Protein AF-0000000080680428 (afdb_homodimer)

Sequence (540 aa):
MAFINKFLVFDSAFAFLSGILVYLFPAQIGGFFFQKETDGVHWHLLRCVGGQVAASSFVSYKFRNSPTTSQTVCHFTRLIPSVLILMLIFQIESETPNLVNPKALLVLKFLMISTLLTHVILLSKSGWKTGTKLAVSNVFGNFLYQLDALASICIGACWMTFPKWLLHRQVLVELDESHEFLGRVMGVNFIASYIVSTHALYWESEKDRNVAVDGRVVCCIAILGGQIWSQTYQHWSGNHWVGISLFSTWTVIALLYRSYLTWNKKTRRDMAFINKFLVFDSAFAFLSGILVYLFPAQIGGFFFQKETDGVHWHLLRCVGGQVAASSFVSYKFRNSPTTSQTVCHFTRLIPSVLILMLIFQIESETPNLVNPKALLVLKFLMISTLLTHVILLSKSGWKTGTKLAVSNVFGNFLYQLDALASICIGACWMTFPKWLLHRQVLVELDESHEFLGRVMGVNFIASYIVSTHALYWESEKDRNVAVDGRVVCCIAILGGQIWSQTYQHWSGNHWVGISLFSTWTVIALLYRSYLTWNKKTRRD

Foldseek 3Di:
DLVLLVVLLVQLVVLQVVLVCQQPPVQVVLCQWQVDGDALLSSLLSLLLSLLSNLLSLLSNLCSPPDLQLNLLNLLLLQQLLVQLLVLLVVCCPPPVNRTDPVVSVVSNVVSVVSNVVSVVVCVVSVVRHADAFPVVPPVLLVLLQVLLVCLQVVLVCQLPCVCVVCVQWWQDDDDVSSSSSSNSSSSSSNSLSSLSVSLRGHPDLSSVLSNLVSQLSSLVSSLVSLVVSVVGPTTDPCSVVVSVVSVVSNVSSVVSNVVSVVVVVVVVD/DLVLLVVLLVQLVVLQVVLVCQQPPVQVVLCQWQVDGDALLSSLLSLLLSLLSNLLSLLSNLCSPPDLQLNLLNLLLLQQLLVQLLVLLVVCCPPPVNRTDPVVSVVSNVVSVVSNVVSVVVCVVSVVRHADAFPVVPPVLLVLLQVLLVCLQVVLVCQLPCVCVVCVQWWQDDDDVSSSSSSNSSSSSSNSLSSLSVSLRGHPDLSSVLSNLVSQLSSLVSSLVSLVVSVVGPTTDPCSVVVSVVSVVSNVSSVVSNVVSVVVVVVVVD

pLDDT: mean 94.79, std 6.47, range [46.72, 98.88]

InterPro domains:
  IPR059336 Domain of unknown function DUF8292 [PF26941] (10-258)

Radius of gyration: 22.74 Å; Cα contacts (8 Å, |Δi|>4): 777; chains: 2; bounding box: 54×64×60 Å

Nearest PDB structures (foldseek):
  8qae-assembly1_A  TM=3.460E-01  e=5.467E+00  synthetic construct
  6rw3-assembly3_C  TM=2.499E-01  e=5.467E+00  Plasmodium falciparum
  8qae-assembly1_A  TM=3.458E-01  e=5.467E+00  synthetic construct
  6rw3-assembly3_C  TM=2.498E-01  e=5.467E+00  Plasmodium falciparum

Secondary structure (DSSP, 8-state):
-HHHHHHHHHHHHHHHHHHHHHHH-HHHHHHHHHTS---HHHHHHHHHHHHHHHHHHHHHHHGGGS-HHHHHHHHHHHHHHHHHHHHHHHHHHHH-TTSS-HHHHHHHHHHHHHHHHHHHHHHHHHT----SB--TT-HHHHHHHHHHHHHHHHHHHHHHH-HHHHHTTTBSS---HHHHHHHHHHHHHHHHHHHHHHHHTT-S-HHHHHHHHHHHHHHHHHHHHHHHHHTTSTTB-TTHHHHHHHHHHHHHHHHHHHHHHHHHHHHHH-/-HHHHHHHHHHHHHHHHHHHHHHH-HHHHHHHHHTS---HHHHHHHHHHHHHHHHHHHHHHHGGGS-HHHHHHHHHHHHHHHHHHHHHHHHHHHH-TTSS-HHHHHHHHHHHHHHHHHHHHHHHHHT-----B--TT-HHHHHHHHHHHHHHHHHHHHHHH-HHHHHTTTBSS---HHHHHHHHHHHHHHHHHHHHHHHHTT-S-HHHHHHHHHHHHHHHHHHHHHHHHHTTSTTB-TTHHHHHHHHHHHHHHHHHHHHHHHHHHHHHH-

Solvent-accessible surface area (backbone atoms only — not comparable to full-atom values): 26088 Å² total; per-residue (Å²): 110,69,64,59,25,53,47,27,45,52,52,14,51,52,30,32,53,54,10,49,46,31,40,74,40,21,64,64,51,42,24,58,40,45,70,42,92,66,55,49,64,49,30,34,40,34,14,35,39,10,20,45,36,29,19,51,14,53,41,27,46,69,31,37,84,47,60,64,37,61,38,42,46,52,37,47,55,48,30,48,30,23,55,53,50,47,51,50,48,55,48,36,57,69,76,42,59,81,52,44,33,66,67,57,49,50,51,51,49,49,47,28,53,52,45,34,55,51,31,52,53,52,36,59,75,64,61,70,42,51,50,50,36,44,53,74,86,42,56,68,57,45,51,50,28,51,50,50,21,51,48,21,38,52,54,9,48,46,25,37,40,42,31,56,70,76,39,58,75,22,40,71,64,87,81,50,70,70,51,36,51,42,30,23,52,38,8,37,51,30,35,29,53,18,54,49,33,58,32,43,45,16,43,85,49,63,68,58,42,48,44,53,38,48,26,50,36,47,23,34,49,36,35,51,50,30,54,60,57,38,68,76,34,87,39,48,40,84,48,40,54,58,61,48,50,54,50,47,51,55,32,49,51,35,50,50,51,48,51,49,59,55,55,56,53,53,62,72,74,105,110,69,64,60,26,54,48,26,45,52,52,15,52,52,30,30,54,54,9,49,48,31,41,72,39,22,63,62,51,43,24,59,41,46,70,42,92,66,55,50,63,50,31,35,39,34,15,36,39,10,20,46,35,28,20,50,14,52,41,26,46,69,30,36,85,47,60,64,38,62,36,41,47,53,37,46,53,47,30,48,30,23,55,52,50,45,51,50,50,55,47,36,57,69,76,41,60,79,53,45,33,65,67,56,48,51,50,52,49,50,49,27,53,51,46,33,53,51,32,52,51,52,35,61,74,64,61,70,42,52,52,50,36,45,51,76,86,40,56,68,58,48,51,51,27,51,49,49,20,50,48,21,37,54,54,8,48,46,25,39,39,41,31,56,71,76,40,58,75,22,42,71,62,87,79,51,69,70,51,37,51,42,30,22,52,39,8,37,51,31,36,29,52,18,55,48,33,57,32,43,45,14,43,83,49,65,68,57,42,50,44,53,39,50,26,49,34,47,23,35,49,36,32,50,49,30,53,60,57,39,69,76,35,87,39,50,40,82,48,39,53,57,58,50,50,54,50,47,52,54,32,49,50,35,49,51,49,48,51,48,58,56,53,55,53,52,62,73,74,106

Organism: Caenorhabditis japonica (NCBI:txid281687)

Structure (mmCIF, N/CA/C/O backbone):
data_AF-0000000080680428-model_v1
#
loop_
_entity.id
_entity.type
_entity.pdbx_description
1 polymer 'Uncharacterized protein'
#
loop_
_atom_site.group_PDB
_atom_site.id
_atom_site.type_symbol
_atom_site.label_atom_id
_atom_site.label_alt_id
_atom_site.label_comp_id
_atom_site.label_asym_id
_atom_site.label_entity_id
_atom_site.label_seq_id
_atom_site.pdbx_PDB_ins_code
_atom_site.Cartn_x
_atom_site.Cartn_y
_atom_site.Cartn_z
_atom_site.occupancy
_atom_site.B_iso_or_equiv
_atom_site.auth_seq_id
_atom_site.auth_comp_id
_atom_site.auth_asym_id
_atom_site.auth_atom_id
_atom_site.pdbx_PDB_model_num
ATOM 1 N N . MET A 1 1 ? -18.016 25.078 -2.76 1 72.12 1 MET A N 1
ATOM 2 C CA . MET A 1 1 ? -18.219 24.469 -1.452 1 72.12 1 MET A CA 1
ATOM 3 C C . MET A 1 1 ? -19.578 23.766 -1.39 1 72.12 1 MET A C 1
ATOM 5 O O . MET A 1 1 ? -19.656 22.594 -1.061 1 72.12 1 MET A O 1
ATOM 9 N N . ALA A 1 2 ? -20.531 24.422 -1.989 1 82.44 2 ALA A N 1
ATOM 10 C CA . ALA A 1 2 ? -21.859 23.812 -1.935 1 82.44 2 ALA A CA 1
ATOM 11 C C . ALA A 1 2 ? -21.938 22.578 -2.826 1 82.44 2 ALA A C 1
ATOM 13 O O . ALA A 1 2 ? -22.531 21.562 -2.449 1 82.44 2 ALA A O 1
ATOM 14 N N . PHE A 1 3 ? -21.234 22.594 -3.914 1 89.81 3 PHE A N 1
ATOM 15 C CA . PHE A 1 3 ? -21.25 21.469 -4.852 1 89.81 3 PHE A CA 1
ATOM 16 C C . PHE A 1 3 ? -20.562 20.25 -4.266 1 89.81 3 PHE A C 1
ATOM 18 O O . PHE A 1 3 ? -21.078 19.141 -4.34 1 89.81 3 PHE A O 1
ATOM 25 N N . ILE A 1 4 ? -19.5 20.438 -3.654 1 91.38 4 ILE A N 1
ATOM 26 C CA . ILE A 1 4 ? -18.734 19.344 -3.066 1 91.38 4 ILE A CA 1
ATOM 27 C C . ILE A 1 4 ? -19.531 18.719 -1.929 1 91.38 4 ILE A C 1
ATOM 29 O O . ILE A 1 4 ? -19.562 17.484 -1.784 1 91.38 4 ILE A O 1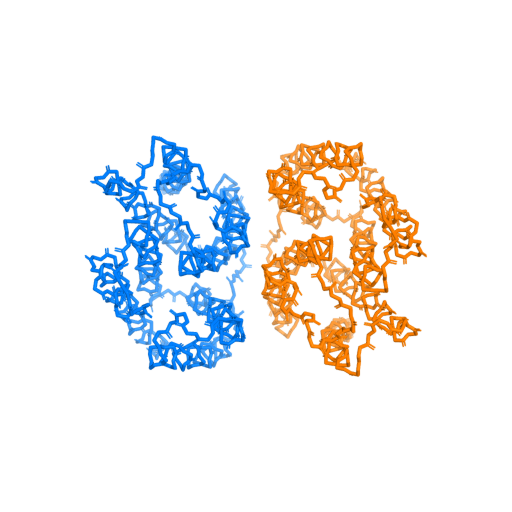
ATOM 33 N N . ASN A 1 5 ? -20.234 19.5 -1.222 1 93.56 5 ASN A N 1
ATOM 34 C CA . ASN A 1 5 ? -21.062 19 -0.129 1 93.56 5 ASN A CA 1
ATOM 35 C C . ASN A 1 5 ? -22.188 18.094 -0.642 1 93.56 5 ASN A C 1
ATOM 37 O O . ASN A 1 5 ? -22.422 17.016 -0.104 1 93.56 5 ASN A O 1
ATOM 41 N N . LYS A 1 6 ? -22.812 18.594 -1.628 1 94.88 6 LYS A N 1
ATOM 42 C CA . LYS A 1 6 ? -23.875 17.812 -2.221 1 94.88 6 LYS A CA 1
ATOM 43 C C . LYS A 1 6 ? -23.344 16.516 -2.83 1 94.88 6 LYS A C 1
ATOM 45 O O . LYS A 1 6 ? -23.969 15.461 -2.719 1 94.88 6 LYS A O 1
ATOM 50 N N . PHE A 1 7 ? -22.234 16.609 -3.465 1 96.38 7 PHE A N 1
ATOM 51 C CA . PHE A 1 7 ? -21.625 15.43 -4.059 1 96.38 7 PHE A CA 1
ATOM 52 C C . PHE A 1 7 ? -21.281 14.398 -2.988 1 96.38 7 PHE A C 1
ATOM 54 O O . PHE A 1 7 ? -21.469 13.195 -3.189 1 96.38 7 PHE A O 1
ATOM 61 N N . LEU A 1 8 ? -20.75 14.867 -1.896 1 96.62 8 LEU A N 1
ATOM 62 C CA . LEU A 1 8 ? -20.375 13.953 -0.827 1 96.62 8 LEU A CA 1
ATOM 63 C C . LEU A 1 8 ? -21.609 13.258 -0.25 1 96.62 8 LEU A C 1
ATOM 65 O O . LEU A 1 8 ? -21.531 12.102 0.161 1 96.62 8 LEU A O 1
ATOM 69 N N . VAL A 1 9 ? -22.688 13.938 -0.252 1 97.12 9 VAL A N 1
ATOM 70 C CA . VAL A 1 9 ? -23.938 13.305 0.189 1 97.12 9 VAL A CA 1
ATOM 71 C C . VAL A 1 9 ? -24.344 12.211 -0.797 1 97.12 9 VAL A C 1
ATOM 73 O O . VAL A 1 9 ? -24.688 11.102 -0.391 1 97.12 9 VAL A O 1
ATOM 76 N N . PHE A 1 10 ? -24.266 12.523 -2.008 1 97.12 10 PHE A N 1
ATOM 77 C CA . PHE A 1 10 ? -24.594 11.547 -3.041 1 97.12 10 PHE A CA 1
ATOM 78 C C . PHE A 1 10 ? -23.641 10.359 -2.979 1 97.12 10 PHE A C 1
ATOM 80 O O . PHE A 1 10 ? -24.078 9.203 -3.039 1 97.12 10 PHE A O 1
ATOM 87 N N . ASP A 1 11 ? -22.391 10.672 -2.922 1 96.88 11 ASP A N 1
ATOM 88 C CA . ASP A 1 11 ? -21.375 9.633 -2.805 1 96.88 11 ASP A CA 1
ATOM 89 C C . ASP A 1 11 ? -21.641 8.742 -1.592 1 96.88 11 ASP A C 1
ATOM 91 O O . ASP A 1 11 ? -21.531 7.516 -1.681 1 96.88 11 ASP A O 1
ATOM 95 N N . SER A 1 12 ? -21.984 9.375 -0.491 1 97.75 12 SER A N 1
ATOM 96 C CA . SER A 1 12 ? -22.25 8.633 0.737 1 97.75 12 SER A CA 1
ATOM 97 C C . SER A 1 12 ? -23.484 7.742 0.588 1 97.75 12 SER A C 1
ATOM 99 O O . SER A 1 12 ? -23.469 6.594 1.04 1 97.75 12 SER A O 1
ATOM 101 N N . ALA A 1 13 ? -24.469 8.211 -0.026 1 98.25 13 ALA A N 1
ATOM 102 C CA . ALA A 1 13 ? -25.688 7.426 -0.229 1 98.25 13 ALA A CA 1
ATOM 103 C C . ALA A 1 13 ? -25.422 6.219 -1.126 1 98.25 13 ALA A C 1
ATOM 105 O O . ALA A 1 13 ? -25.859 5.109 -0.832 1 98.25 13 ALA A O 1
ATOM 106 N N . PHE A 1 14 ? -24.703 6.449 -2.15 1 97.94 14 PHE A N 1
ATOM 107 C CA . PHE A 1 14 ? -24.375 5.383 -3.086 1 97.94 14 PHE A CA 1
ATOM 108 C C . PHE A 1 14 ? -23.547 4.305 -2.402 1 97.94 14 PHE A C 1
ATOM 110 O O . PHE A 1 14 ? -23.812 3.113 -2.541 1 97.94 14 PHE A O 1
ATOM 117 N N . ALA A 1 15 ? -22.547 4.711 -1.67 1 98 15 ALA A N 1
ATOM 118 C CA . ALA A 1 15 ? -21.672 3.775 -0.976 1 98 15 ALA A CA 1
ATOM 119 C C . ALA A 1 15 ? -22.422 3.027 0.123 1 98 15 ALA A C 1
ATOM 121 O O . ALA A 1 15 ? -22.203 1.831 0.327 1 98 15 ALA A O 1
ATOM 122 N N . PHE A 1 16 ? -23.281 3.777 0.78 1 98.31 16 PHE A N 1
ATOM 123 C CA . PHE A 1 16 ? -24.047 3.141 1.851 1 98.31 16 PHE A CA 1
ATOM 124 C C . PHE A 1 16 ? -24.969 2.064 1.293 1 98.31 16 PHE A C 1
ATOM 126 O O . PHE A 1 16 ? -24.969 0.929 1.774 1 98.31 16 PHE A O 1
ATOM 133 N N . LEU A 1 17 ? -25.672 2.361 0.279 1 98.44 17 LEU A N 1
ATOM 134 C CA . LEU A 1 17 ? -26.625 1.431 -0.303 1 98.44 17 LEU A CA 1
ATOM 135 C C . LEU A 1 17 ? -25.922 0.232 -0.923 1 98.44 17 LEU A C 1
ATOM 137 O O . LEU A 1 17 ? -26.312 -0.914 -0.705 1 98.44 17 LEU A O 1
ATOM 141 N N . SER A 1 18 ? -24.922 0.513 -1.677 1 98 18 SER A N 1
ATOM 142 C CA . SER A 1 18 ? -24.188 -0.587 -2.297 1 98 18 SER A CA 1
ATOM 143 C C . SER A 1 18 ? -23.5 -1.454 -1.246 1 98 18 SER A C 1
ATOM 145 O O . SER A 1 18 ? -23.531 -2.684 -1.33 1 98 18 SER A O 1
ATOM 147 N N . GLY A 1 19 ? -22.891 -0.806 -0.22 1 98.31 19 GLY A N 1
ATOM 148 C CA . GLY A 1 19 ? -22.219 -1.549 0.831 1 98.31 19 GLY A CA 1
ATOM 149 C C . GLY A 1 19 ? -23.156 -2.426 1.64 1 98.31 19 GLY A C 1
ATOM 150 O O . GLY A 1 19 ? -22.859 -3.598 1.887 1 98.31 19 GLY A O 1
ATOM 151 N N . ILE A 1 20 ? -24.297 -1.912 1.966 1 98.25 20 ILE A N 1
ATOM 152 C CA . ILE A 1 20 ? -25.25 -2.65 2.789 1 98.25 20 ILE A CA 1
ATOM 153 C C . ILE A 1 20 ? -25.844 -3.795 1.98 1 98.25 20 ILE A C 1
ATOM 155 O O . ILE A 1 20 ? -26.109 -4.871 2.52 1 98.25 20 ILE A O 1
ATOM 159 N N . LEU A 1 21 ? -26.062 -3.561 0.731 1 98.38 21 LEU A N 1
ATOM 160 C CA . LEU A 1 21 ? -26.594 -4.617 -0.125 1 98.38 21 LEU A CA 1
ATOM 161 C C . LEU A 1 21 ? -25.609 -5.773 -0.233 1 98.38 21 LEU A C 1
ATOM 163 O O . LEU A 1 21 ? -26 -6.938 -0.125 1 98.38 21 LEU A O 1
ATOM 167 N N . VAL A 1 22 ? -24.359 -5.457 -0.396 1 98.38 22 VAL A N 1
ATOM 168 C CA . VAL A 1 22 ? -23.328 -6.484 -0.485 1 98.38 22 VAL A CA 1
ATOM 169 C C . VAL A 1 22 ? -23.188 -7.203 0.856 1 98.38 22 VAL A C 1
ATOM 171 O O . VAL A 1 22 ? -23 -8.422 0.9 1 98.38 22 VAL A O 1
ATOM 174 N N . TYR A 1 23 ? -23.328 -6.453 1.902 1 98.62 23 TYR A N 1
ATOM 175 C CA . TYR A 1 23 ? -23.172 -6.984 3.25 1 98.62 23 TYR A CA 1
ATOM 176 C C . TYR A 1 23 ? -24.297 -7.934 3.611 1 98.62 23 TYR A C 1
ATOM 178 O O . TYR A 1 23 ? -24.078 -8.992 4.203 1 98.62 23 TYR A O 1
ATOM 186 N N . LEU A 1 24 ? -25.516 -7.605 3.193 1 98.25 24 LEU A N 1
ATOM 187 C CA . LEU A 1 24 ? -26.688 -8.336 3.662 1 98.25 24 LEU A CA 1
ATOM 188 C C . LEU A 1 24 ? -27.078 -9.43 2.676 1 98.25 24 LEU A C 1
ATOM 190 O O . LEU A 1 24 ? -27.688 -10.43 3.061 1 98.25 24 LEU A O 1
ATOM 194 N N . PHE A 1 25 ? -26.75 -9.312 1.379 1 98.25 25 PHE A N 1
ATOM 195 C CA . PHE A 1 25 ? -27.172 -10.273 0.368 1 98.25 25 PHE A CA 1
ATOM 196 C C . PHE A 1 25 ? -25.969 -10.797 -0.42 1 98.25 25 PHE A C 1
ATOM 198 O O . PHE A 1 25 ? -25.984 -10.773 -1.652 1 98.25 25 PHE A O 1
ATOM 205 N N . PRO A 1 26 ? -25.031 -11.305 0.299 1 98.06 26 PRO A N 1
ATOM 206 C CA . PRO A 1 26 ? -23.812 -11.742 -0.386 1 98.06 26 PRO A CA 1
ATOM 207 C C . PRO A 1 26 ? -24.047 -12.938 -1.302 1 98.06 26 PRO A C 1
ATOM 209 O O . PRO A 1 26 ? -23.375 -13.07 -2.336 1 98.06 26 PRO A O 1
ATOM 212 N N . ALA A 1 27 ? -24.953 -13.836 -0.986 1 97.69 27 ALA A N 1
ATOM 213 C CA . ALA A 1 27 ? -25.234 -15.016 -1.806 1 97.69 27 ALA A CA 1
ATOM 214 C C . ALA A 1 27 ? -25.766 -14.617 -3.182 1 97.69 27 ALA A C 1
ATOM 216 O O . ALA A 1 27 ? -25.328 -15.156 -4.199 1 97.69 27 ALA A O 1
ATOM 217 N N . GLN A 1 28 ? -26.703 -13.711 -3.217 1 97.56 28 GLN A N 1
ATOM 218 C CA . GLN A 1 28 ? -27.281 -13.242 -4.473 1 97.56 28 GLN A CA 1
ATOM 219 C C . GLN A 1 28 ? -26.25 -12.492 -5.312 1 97.56 28 GLN A C 1
ATOM 221 O O . GLN A 1 28 ? -26.141 -12.719 -6.52 1 97.56 28 GLN A O 1
ATOM 226 N N . ILE A 1 29 ? -25.469 -11.688 -4.688 1 97.5 29 ILE A N 1
ATOM 227 C CA . ILE A 1 29 ? -24.469 -10.891 -5.383 1 97.5 29 ILE A CA 1
ATOM 228 C C . ILE A 1 29 ? -23.375 -11.789 -5.922 1 97.5 29 ILE A C 1
ATOM 230 O O . ILE A 1 29 ? -22.969 -11.68 -7.086 1 97.5 29 ILE A O 1
ATOM 234 N N . GLY A 1 30 ? -22.891 -12.625 -5.055 1 97.81 30 GLY A N 1
ATOM 235 C CA . GLY A 1 30 ? -21.859 -13.562 -5.488 1 97.81 30 GLY A CA 1
ATOM 236 C C . GLY A 1 30 ? -22.312 -14.469 -6.613 1 97.81 30 GLY A C 1
ATOM 237 O O . GLY A 1 30 ? -21.578 -14.688 -7.578 1 97.81 30 GLY A O 1
ATOM 238 N N . GLY A 1 31 ? -23.547 -15.047 -6.441 1 97.25 31 GLY A N 1
ATOM 239 C CA . GLY A 1 31 ? -24.094 -15.891 -7.496 1 97.25 31 GLY A CA 1
ATOM 240 C C . GLY A 1 31 ? -24.188 -15.18 -8.836 1 97.25 31 GLY A C 1
ATOM 241 O O . GLY A 1 31 ? -23.844 -15.758 -9.867 1 97.25 31 GLY A O 1
ATOM 242 N N . PHE A 1 32 ? -24.578 -13.961 -8.805 1 96.12 32 PHE A N 1
ATOM 243 C CA . PHE A 1 32 ? -24.688 -13.18 -10.031 1 96.12 32 PHE A CA 1
ATOM 244 C C . PHE A 1 32 ? -23.297 -12.875 -10.602 1 96.12 32 PHE A C 1
ATOM 246 O O . PHE A 1 32 ? -23.062 -13.047 -11.797 1 96.12 32 PHE A O 1
ATOM 253 N N . PHE A 1 33 ? -22.375 -12.508 -9.789 1 97.06 33 PHE A N 1
ATOM 254 C CA . PHE A 1 33 ? -21.062 -12.031 -10.203 1 97.06 33 PHE A CA 1
ATOM 255 C C . PHE A 1 33 ? -20.219 -13.18 -10.758 1 97.06 33 PHE A C 1
ATOM 257 O O . PHE A 1 33 ? -19.5 -13.016 -11.75 1 97.06 33 PHE A O 1
ATOM 264 N N . PHE A 1 34 ? -20.344 -14.344 -10.203 1 97.88 34 PHE A N 1
ATOM 265 C CA . PHE A 1 34 ? -19.453 -15.438 -10.578 1 97.88 34 PHE A CA 1
ATOM 266 C C . PHE A 1 34 ? -20.219 -16.516 -11.344 1 97.88 34 PHE A C 1
ATOM 268 O O . PHE A 1 34 ? -19.625 -17.484 -11.812 1 97.88 34 PHE A O 1
ATOM 275 N N . GLN A 1 35 ? -21.469 -16.328 -11.469 1 96.06 35 GLN A N 1
ATOM 276 C CA . GLN A 1 35 ? -22.312 -17.219 -12.258 1 96.06 35 GLN A CA 1
ATOM 277 C C . GLN A 1 35 ? -22.188 -18.656 -11.789 1 96.06 35 GLN A C 1
ATOM 279 O O . GLN A 1 35 ? -22.031 -19.578 -12.602 1 96.06 35 GLN A O 1
ATOM 284 N N . LYS A 1 36 ? -22.109 -18.891 -10.508 1 95.69 36 LYS A N 1
ATOM 285 C CA . LYS A 1 36 ? -22.078 -20.188 -9.836 1 95.69 36 LYS A CA 1
ATOM 286 C C . LYS A 1 36 ? -22.578 -20.078 -8.398 1 95.69 36 LYS A C 1
ATOM 288 O O . LYS A 1 36 ? -22.781 -18.984 -7.891 1 95.69 36 LYS A O 1
ATOM 293 N N . GLU A 1 37 ? -22.844 -21.234 -7.859 1 95.56 37 GLU A N 1
ATOM 294 C CA . GLU A 1 37 ? -23.172 -21.25 -6.438 1 95.56 37 GLU A CA 1
ATOM 295 C C . GLU A 1 37 ? -21.953 -20.891 -5.59 1 95.56 37 GLU A C 1
ATOM 297 O O . GLU A 1 37 ? -20.906 -21.516 -5.723 1 95.56 37 GLU A O 1
ATOM 302 N N . THR A 1 38 ? -22.125 -19.906 -4.773 1 97.62 38 THR A N 1
ATOM 303 C CA . THR A 1 38 ? -21.047 -19.453 -3.908 1 97.62 38 THR A CA 1
ATOM 304 C C . THR A 1 38 ? -21.172 -20.047 -2.51 1 97.62 38 THR A C 1
ATOM 306 O O . THR A 1 38 ? -22.25 -20.531 -2.139 1 97.62 38 THR A O 1
ATOM 309 N N . ASP A 1 39 ? -20.047 -20.109 -1.788 1 97.81 39 ASP A N 1
ATOM 310 C CA . ASP A 1 39 ? -20.047 -20.734 -0.472 1 97.81 39 ASP A CA 1
ATOM 311 C C . ASP A 1 39 ? -19.875 -19.688 0.635 1 97.81 39 ASP A C 1
ATOM 313 O O . ASP A 1 39 ? -19.906 -18.484 0.372 1 97.81 39 ASP A O 1
ATOM 317 N N . GLY A 1 40 ? -19.781 -20.109 1.85 1 97.75 40 GLY A N 1
ATOM 318 C CA . GLY A 1 40 ? -19.719 -19.234 3.008 1 97.75 40 GLY A CA 1
ATOM 319 C C . GLY A 1 40 ? -18.484 -18.344 3.02 1 97.75 40 GLY A C 1
ATOM 320 O O . GLY A 1 40 ? -18.5 -17.281 3.625 1 97.75 40 GLY A O 1
ATOM 321 N N . VAL A 1 41 ? -17.406 -18.812 2.412 1 98.06 41 VAL A N 1
ATOM 322 C CA . VAL A 1 41 ? -16.188 -18.016 2.357 1 98.06 41 VAL A CA 1
ATOM 323 C C . VAL A 1 41 ? -16.391 -16.812 1.426 1 98.06 41 VAL A C 1
ATOM 325 O O . VAL A 1 41 ? -16.016 -15.695 1.754 1 98.06 41 VAL A O 1
ATOM 328 N N . HIS A 1 42 ? -17.047 -17.094 0.274 1 98.5 42 HIS A N 1
ATOM 329 C CA . HIS A 1 42 ? -17.453 -15.977 -0.589 1 98.5 42 HIS A CA 1
ATOM 330 C C . HIS A 1 42 ? -18.281 -14.953 0.175 1 98.5 42 HIS A C 1
ATOM 332 O O . HIS A 1 42 ? -18.031 -13.75 0.075 1 98.5 42 HIS A O 1
ATOM 338 N N . TRP A 1 43 ? -19.219 -15.469 0.906 1 98.56 43 TRP A N 1
ATOM 339 C CA . TRP A 1 43 ? -20.156 -14.602 1.599 1 98.56 43 TRP A CA 1
ATOM 340 C C . TRP A 1 43 ? -19.438 -13.742 2.641 1 98.56 43 TRP A C 1
ATOM 342 O O . TRP A 1 43 ? -19.719 -12.547 2.768 1 98.56 43 TRP A O 1
ATOM 352 N N . HIS A 1 44 ? -18.562 -14.328 3.332 1 98.12 44 HIS A N 1
ATOM 353 C CA . HIS A 1 44 ? -17.781 -13.578 4.324 1 98.12 44 HIS A CA 1
ATOM 354 C C . HIS A 1 44 ? -16.969 -12.477 3.67 1 98.12 44 HIS A C 1
ATOM 356 O O . HIS A 1 44 ? -16.969 -11.336 4.137 1 98.12 44 HIS A O 1
ATOM 362 N N . LEU A 1 45 ? -16.25 -12.797 2.629 1 98.56 45 LEU A N 1
ATOM 363 C CA . LEU A 1 45 ? -15.414 -11.812 1.951 1 98.56 45 LEU A CA 1
ATOM 364 C C . LEU A 1 45 ? -16.25 -10.672 1.388 1 98.56 45 LEU A C 1
ATOM 366 O O . LEU A 1 45 ? -15.859 -9.508 1.467 1 98.56 45 LEU A O 1
ATOM 370 N N . LEU A 1 46 ? -17.391 -11.031 0.869 1 98.75 46 LEU A N 1
ATOM 371 C CA . LEU A 1 46 ? -18.297 -10.008 0.367 1 98.75 46 LEU A CA 1
ATOM 372 C C . LEU A 1 46 ? -18.812 -9.133 1.506 1 98.75 46 LEU A C 1
ATOM 374 O O . LEU A 1 46 ? -18.953 -7.922 1.347 1 98.75 46 LEU A O 1
ATOM 378 N N . ARG A 1 47 ? -19.109 -9.695 2.631 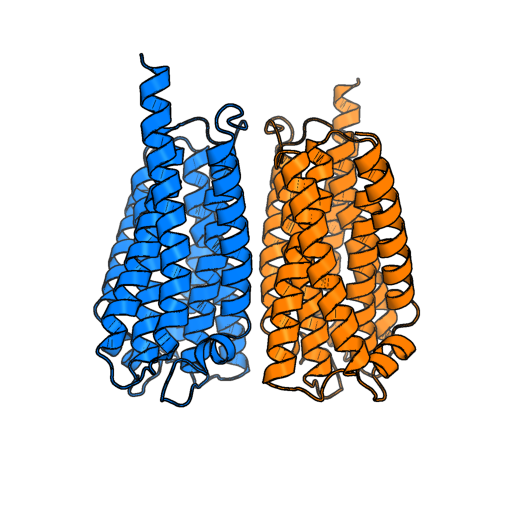1 98.62 47 ARG A N 1
ATOM 379 C CA . ARG A 1 47 ? -19.547 -8.914 3.787 1 98.62 47 ARG A CA 1
ATOM 380 C C . ARG A 1 47 ? -18.438 -7.961 4.242 1 98.62 47 ARG A C 1
ATOM 382 O O . ARG A 1 47 ? -18.719 -6.824 4.637 1 98.62 47 ARG A O 1
ATOM 389 N N . CYS A 1 48 ? -17.219 -8.438 4.223 1 98.44 48 CYS A N 1
ATOM 390 C CA . CYS A 1 48 ? -16.094 -7.57 4.574 1 98.44 48 CYS A CA 1
ATOM 391 C C . CYS A 1 48 ? -16 -6.383 3.621 1 98.44 48 CYS A C 1
ATOM 393 O O . CYS A 1 48 ? -15.875 -5.238 4.062 1 98.44 48 CYS A O 1
ATOM 395 N N . VAL A 1 49 ? -16.094 -6.672 2.326 1 98.75 49 VAL A N 1
ATOM 396 C CA . VAL A 1 49 ? -16.031 -5.617 1.32 1 98.75 49 VAL A CA 1
ATOM 397 C C . VAL A 1 49 ? -17.203 -4.656 1.509 1 98.75 49 VAL A C 1
ATOM 399 O O . VAL A 1 49 ? -17.031 -3.436 1.5 1 98.75 49 VAL A O 1
ATOM 402 N N . GLY A 1 50 ? -18.391 -5.23 1.688 1 98.69 50 GLY A N 1
ATOM 403 C CA . GLY A 1 50 ? -19.562 -4.402 1.947 1 98.69 50 GLY A CA 1
ATOM 404 C C . GLY A 1 50 ? -19.406 -3.535 3.184 1 98.69 50 GLY A C 1
ATOM 405 O O . GLY A 1 50 ? -19.781 -2.361 3.174 1 98.69 50 GLY A O 1
ATOM 406 N N . GLY A 1 51 ? -18.906 -4.109 4.258 1 98.5 51 GLY A N 1
ATOM 407 C CA . GLY A 1 51 ? -18.656 -3.359 5.48 1 98.5 51 GLY A CA 1
ATOM 408 C C . GLY A 1 51 ? -17.656 -2.229 5.293 1 98.5 51 GLY A C 1
ATOM 409 O O . GLY A 1 51 ? -17.844 -1.14 5.844 1 98.5 51 GLY A O 1
ATOM 410 N N . GLN A 1 52 ? -16.609 -2.477 4.539 1 98.5 52 GLN A N 1
ATOM 411 C CA . GLN A 1 52 ? -15.609 -1.445 4.246 1 98.5 52 GLN A CA 1
ATOM 412 C C . GLN A 1 52 ? -16.234 -0.288 3.471 1 98.5 52 GLN A C 1
ATOM 414 O O . GLN A 1 52 ? -15.992 0.879 3.785 1 98.5 52 GLN A O 1
ATOM 419 N N . VAL A 1 53 ? -17.062 -0.654 2.488 1 98.38 53 VAL A N 1
ATOM 420 C CA . VAL A 1 53 ? -17.719 0.358 1.663 1 98.38 53 VAL A CA 1
ATOM 421 C C . VAL A 1 53 ? -18.703 1.16 2.51 1 98.38 53 VAL A C 1
ATOM 423 O O . VAL A 1 53 ? -18.75 2.389 2.418 1 98.38 53 VAL A O 1
ATOM 426 N N . ALA A 1 54 ? -19.406 0.533 3.336 1 97.88 54 ALA A N 1
ATOM 427 C CA . ALA A 1 54 ? -20.359 1.213 4.219 1 97.88 54 ALA A CA 1
ATOM 428 C C . ALA A 1 54 ? -19.625 2.137 5.191 1 97.88 54 ALA A C 1
ATOM 430 O O . ALA A 1 54 ? -20.078 3.254 5.453 1 97.88 54 ALA A O 1
ATOM 431 N N . ALA A 1 55 ? -18.547 1.661 5.719 1 97.81 55 ALA A N 1
ATOM 432 C CA . ALA A 1 55 ? -17.75 2.492 6.625 1 97.81 55 ALA A CA 1
ATOM 433 C C . ALA A 1 55 ? -17.266 3.758 5.922 1 97.81 55 ALA A C 1
ATOM 435 O O . ALA A 1 55 ? -17.266 4.84 6.516 1 97.81 55 ALA A O 1
ATOM 436 N N . SER A 1 56 ? -16.844 3.617 4.684 1 97.44 56 SER A N 1
ATOM 437 C CA . SER A 1 56 ? -16.391 4.773 3.928 1 97.44 56 SER A CA 1
ATOM 438 C C . SER A 1 56 ? -17.516 5.777 3.703 1 97.44 56 SER A C 1
ATOM 440 O O . SER A 1 56 ? -17.266 6.984 3.631 1 97.44 56 SER A O 1
ATOM 442 N N . SER A 1 57 ? -18.766 5.297 3.559 1 97.5 57 SER A N 1
ATOM 443 C CA . SER A 1 57 ? -19.922 6.176 3.408 1 97.5 57 SER A CA 1
ATOM 444 C C . SER A 1 57 ? -20.141 7.016 4.66 1 97.5 57 SER A C 1
ATOM 446 O O . SER A 1 57 ? -20.531 8.188 4.574 1 97.5 57 SER A O 1
ATOM 448 N N . PHE A 1 58 ? -19.953 6.43 5.77 1 96.56 58 PHE A N 1
ATOM 449 C CA . PHE A 1 58 ? -20.062 7.133 7.043 1 96.56 58 PHE A CA 1
ATOM 450 C C . PHE A 1 58 ? -19.109 8.328 7.086 1 96.56 58 PHE A C 1
ATOM 452 O O . PHE A 1 58 ? -19.516 9.43 7.453 1 96.56 58 PHE A O 1
ATOM 459 N N . VAL A 1 59 ? -17.891 8.109 6.688 1 95.88 59 VAL A N 1
ATOM 460 C CA . VAL A 1 59 ? -16.875 9.141 6.715 1 95.88 59 VAL A CA 1
ATOM 461 C C . VAL A 1 59 ? -17.234 10.258 5.734 1 95.88 59 VAL A C 1
ATOM 463 O O . VAL A 1 59 ? -17.172 11.438 6.082 1 95.88 59 VAL A O 1
ATOM 466 N N . SER A 1 60 ? -17.656 9.867 4.555 1 96.12 60 SER A N 1
ATOM 467 C CA . SER A 1 60 ? -18.031 10.852 3.543 1 96.12 60 SER A CA 1
ATOM 468 C C . SER A 1 60 ? -19.203 11.711 4.016 1 96.12 60 SER A C 1
ATOM 470 O O . SER A 1 60 ? -19.203 12.93 3.82 1 96.12 60 SER A O 1
ATOM 472 N N . TYR A 1 61 ? -20.125 11.109 4.613 1 97.25 61 TYR A N 1
ATOM 473 C CA . TYR A 1 61 ? -21.297 11.852 5.082 1 97.25 61 TYR A CA 1
ATOM 474 C C . TYR A 1 61 ? -20.906 12.828 6.191 1 97.25 61 TYR A C 1
ATOM 476 O O . TYR A 1 61 ? -21.359 13.977 6.199 1 97.25 61 TYR A O 1
ATOM 484 N N . LYS A 1 62 ? -20.078 12.398 7.121 1 97.06 62 LYS A N 1
ATOM 485 C CA . LYS A 1 62 ? -19.688 13.227 8.258 1 97.06 62 LYS A CA 1
ATOM 486 C C . LYS A 1 62 ? -18.812 14.406 7.816 1 97.06 62 LYS A C 1
ATOM 488 O O . LYS A 1 62 ? -18.844 15.469 8.438 1 97.06 62 LYS A O 1
ATOM 493 N N . PHE A 1 63 ? -18.109 14.211 6.711 1 96.5 63 PHE A N 1
ATOM 494 C CA . PHE A 1 63 ? -17.188 15.25 6.266 1 96.5 63 PHE A CA 1
ATOM 495 C C . PHE A 1 63 ? -17.875 16.203 5.297 1 96.5 63 PHE A C 1
ATOM 497 O O . PHE A 1 63 ? -17.266 17.156 4.82 1 96.5 63 PHE A O 1
ATOM 504 N N . ARG A 1 64 ? -19.156 16.094 5.051 1 94.69 64 ARG A N 1
ATOM 505 C CA . ARG A 1 64 ? -19.859 16.906 4.059 1 94.69 64 ARG A CA 1
ATOM 506 C C . ARG A 1 64 ? -19.828 18.375 4.426 1 94.69 64 ARG A C 1
ATOM 508 O O . ARG A 1 64 ? -19.844 19.25 3.547 1 94.69 64 ARG A O 1
ATOM 515 N N . ASN A 1 65 ? -19.719 18.719 5.707 1 91.81 65 ASN A N 1
ATOM 516 C CA . ASN A 1 65 ? -19.688 20.109 6.152 1 91.81 65 ASN A CA 1
ATOM 517 C C . ASN A 1 65 ? -18.375 20.453 6.84 1 91.81 65 ASN A C 1
ATOM 519 O O . ASN A 1 65 ? -18.297 21.375 7.645 1 91.81 65 ASN A O 1
ATOM 523 N N . SER A 1 66 ? -17.406 19.641 6.617 1 94.12 66 SER A N 1
ATOM 524 C CA . SER A 1 66 ? -16.078 19.875 7.195 1 94.12 66 SER A CA 1
ATOM 525 C C . SER A 1 66 ? -15.203 20.703 6.266 1 94.12 66 SER A C 1
ATOM 527 O O . SER A 1 66 ? -15.578 20.969 5.121 1 94.12 66 SER A O 1
ATOM 529 N N . PRO A 1 67 ? -14.078 21.219 6.824 1 92.06 67 PRO A N 1
ATOM 530 C CA . PRO A 1 67 ? -13.141 21.922 5.957 1 92.06 67 PRO A CA 1
ATOM 531 C C . PRO A 1 67 ? -12.672 21.078 4.773 1 92.06 67 PRO A C 1
ATOM 533 O O . PRO A 1 67 ? -12.695 19.844 4.844 1 92.06 67 PRO A O 1
ATOM 536 N N . THR A 1 68 ? -12.242 21.703 3.76 1 91.5 68 THR A N 1
ATOM 537 C CA . THR A 1 68 ? -11.797 21.078 2.525 1 91.5 68 THR A CA 1
ATOM 538 C C . THR A 1 68 ? -10.68 20.078 2.805 1 91.5 68 THR A C 1
ATOM 540 O O . THR A 1 68 ? -10.602 19.031 2.154 1 91.5 68 THR A O 1
ATOM 543 N N . THR A 1 69 ? -9.844 20.359 3.727 1 90.75 69 THR A N 1
ATOM 544 C CA . THR A 1 69 ? -8.719 19.5 4.047 1 90.75 69 THR A CA 1
ATOM 545 C C . THR A 1 69 ? -9.195 18.109 4.473 1 90.75 69 THR A C 1
ATOM 547 O O . THR A 1 69 ? -8.57 17.109 4.137 1 90.75 69 THR A O 1
ATOM 550 N N . SER A 1 70 ? -10.289 18.078 5.176 1 93.12 70 SER A N 1
ATOM 551 C CA . SER A 1 70 ? -10.859 16.797 5.586 1 93.12 70 SER A CA 1
ATOM 552 C C . SER A 1 70 ? -11.672 16.172 4.457 1 93.12 70 SER A C 1
ATOM 554 O O . SER A 1 70 ? -11.68 14.945 4.301 1 93.12 70 SER A O 1
ATOM 556 N N . GLN A 1 71 ? -12.258 16.984 3.664 1 94.81 71 GLN A N 1
ATOM 557 C CA . GLN A 1 71 ? -13.078 16.5 2.564 1 94.81 71 GLN A CA 1
ATOM 558 C C . GLN A 1 71 ? -12.227 15.781 1.518 1 94.81 71 GLN A C 1
ATOM 560 O O . GLN A 1 71 ? -12.68 14.828 0.885 1 94.81 71 GLN A O 1
ATOM 565 N N . THR A 1 72 ? -11.031 16.203 1.378 1 94.31 72 THR A N 1
ATOM 566 C CA . THR A 1 72 ? -10.156 15.68 0.34 1 94.31 72 THR A CA 1
ATOM 567 C C . THR A 1 72 ? -9.898 14.188 0.554 1 94.31 72 THR A C 1
ATOM 569 O O . THR A 1 72 ? -9.75 13.438 -0.41 1 94.31 72 THR A O 1
ATOM 572 N N . VAL A 1 73 ? -9.914 13.742 1.776 1 94.81 73 VAL A N 1
ATOM 573 C CA . VAL A 1 73 ? -9.633 12.336 2.059 1 94.81 73 VAL A CA 1
ATOM 574 C C . VAL A 1 73 ? -10.75 11.461 1.485 1 94.81 73 VAL A C 1
ATOM 576 O O . VAL A 1 73 ? -10.508 10.32 1.097 1 94.81 73 VAL A O 1
ATOM 579 N N . CYS A 1 74 ? -11.977 12.008 1.431 1 96.5 74 CYS A N 1
ATOM 580 C CA . CYS A 1 74 ? -13.094 11.273 0.855 1 96.5 74 CYS A CA 1
ATOM 581 C C . CYS A 1 74 ? -12.844 10.961 -0.614 1 96.5 74 CYS A C 1
ATOM 583 O O . CYS A 1 74 ? -13.234 9.898 -1.103 1 96.5 74 CYS A O 1
ATOM 585 N N . HIS A 1 75 ? -12.141 11.844 -1.276 1 97.12 75 HIS A N 1
ATOM 586 C CA . HIS A 1 75 ? -11.828 11.625 -2.686 1 97.12 75 HIS A CA 1
ATOM 587 C C . HIS A 1 75 ? -10.711 10.602 -2.852 1 97.12 75 HIS A C 1
ATOM 589 O O . HIS A 1 75 ? -10.773 9.742 -3.738 1 97.12 75 HIS A O 1
ATOM 595 N N . PHE A 1 76 ? -9.75 10.625 -1.992 1 97.19 76 PHE A N 1
ATOM 596 C CA . PHE A 1 76 ? -8.656 9.664 -2.061 1 97.19 76 PHE A CA 1
ATOM 597 C C . PHE A 1 76 ? -9.164 8.25 -1.791 1 97.19 76 PHE A C 1
ATOM 599 O O . PHE A 1 76 ? -8.695 7.289 -2.4 1 97.19 76 PHE A O 1
ATOM 606 N N . THR A 1 77 ? -10.102 8.109 -0.873 1 97.38 77 THR A N 1
ATOM 607 C CA . THR A 1 77 ? -10.609 6.797 -0.488 1 97.38 77 THR A CA 1
ATOM 608 C C . THR A 1 77 ? -11.445 6.191 -1.613 1 97.38 77 THR A C 1
ATOM 610 O O . THR A 1 77 ? -11.797 5.008 -1.562 1 97.38 77 THR A O 1
ATOM 613 N N . ARG A 1 78 ? -11.758 7.023 -2.594 1 98.25 78 ARG A N 1
ATOM 614 C CA . ARG A 1 78 ? -12.398 6.508 -3.797 1 98.25 78 ARG A CA 1
ATOM 615 C C . ARG A 1 78 ? -11.383 6.293 -4.914 1 98.25 78 ARG A C 1
ATOM 617 O O . ARG A 1 78 ? -11.461 5.309 -5.652 1 98.25 78 ARG A O 1
ATOM 624 N N . LEU A 1 79 ? -10.484 7.145 -4.98 1 98.19 79 LEU A N 1
ATOM 625 C CA . LEU A 1 79 ? -9.5 7.145 -6.062 1 98.19 79 LEU A CA 1
ATOM 626 C C . LEU A 1 79 ? -8.594 5.926 -5.973 1 98.19 79 LEU A C 1
ATOM 628 O O . LEU A 1 79 ? -8.414 5.207 -6.957 1 98.19 79 LEU A O 1
ATOM 632 N N . ILE A 1 80 ? -8.031 5.633 -4.832 1 98.31 80 ILE A N 1
ATOM 633 C CA . ILE A 1 80 ? -7.027 4.59 -4.652 1 98.31 80 ILE A CA 1
ATOM 634 C C . ILE A 1 80 ? -7.637 3.225 -4.957 1 98.31 80 ILE A C 1
ATOM 636 O O . ILE A 1 80 ? -7.113 2.473 -5.781 1 98.31 80 ILE A O 1
ATOM 640 N N . PRO A 1 81 ? -8.758 2.908 -4.395 1 98.5 81 PRO A N 1
ATOM 641 C CA . PRO A 1 81 ? -9.336 1.607 -4.73 1 98.5 81 PRO A CA 1
ATOM 642 C C . PRO A 1 81 ? -9.742 1.504 -6.203 1 98.5 81 PRO A C 1
ATOM 644 O O . PRO A 1 81 ? -9.672 0.421 -6.789 1 98.5 81 PRO A O 1
ATOM 647 N N . SER A 1 82 ? -10.18 2.619 -6.773 1 98.75 82 SER A N 1
ATOM 648 C CA . SER A 1 82 ? -10.547 2.576 -8.188 1 98.75 82 SER A CA 1
ATOM 649 C C . SER A 1 82 ? -9.359 2.191 -9.055 1 98.75 82 SER A C 1
ATOM 651 O O . SER A 1 82 ? -9.5 1.4 -9.992 1 98.75 82 SER A O 1
ATOM 653 N N . VAL A 1 83 ? -8.211 2.707 -8.766 1 98.69 83 VAL A N 1
ATOM 654 C CA . VAL A 1 83 ? -7.008 2.375 -9.516 1 98.69 83 VAL A CA 1
ATOM 655 C C . VAL A 1 83 ? -6.676 0.896 -9.336 1 98.69 83 VAL A C 1
ATOM 657 O O . VAL A 1 83 ? -6.469 0.175 -10.312 1 98.69 83 VAL A O 1
ATOM 660 N N . LEU A 1 84 ? -6.691 0.425 -8.156 1 98.81 84 LEU A N 1
ATOM 661 C CA . LEU A 1 84 ? -6.246 -0.933 -7.859 1 98.81 84 LEU A CA 1
ATOM 662 C C . LEU A 1 84 ? -7.273 -1.957 -8.328 1 98.81 84 LEU A C 1
ATOM 664 O O . LEU A 1 84 ? -6.91 -3.033 -8.805 1 98.81 84 LEU A O 1
ATOM 668 N N . ILE A 1 85 ? -8.555 -1.637 -8.188 1 98.81 85 ILE A N 1
ATOM 669 C CA . ILE A 1 85 ? -9.586 -2.557 -8.648 1 98.81 85 ILE A CA 1
ATOM 670 C C . ILE A 1 85 ? -9.562 -2.631 -10.18 1 98.81 85 ILE A C 1
ATOM 672 O O . ILE A 1 85 ? -9.773 -3.697 -10.758 1 98.81 85 ILE A O 1
ATOM 676 N N . LEU A 1 86 ? -9.297 -1.494 -10.828 1 98.69 86 LEU A N 1
ATOM 677 C CA . LEU A 1 86 ? -9.133 -1.531 -12.273 1 98.69 86 LEU A CA 1
ATOM 678 C C . LEU A 1 86 ? -8.008 -2.475 -12.672 1 98.69 86 LEU A C 1
ATOM 680 O O . LEU A 1 86 ? -8.141 -3.248 -13.625 1 98.69 86 LEU A O 1
ATOM 684 N N . MET A 1 87 ? -6.941 -2.422 -11.938 1 98.5 87 MET A N 1
ATOM 685 C CA . MET A 1 87 ? -5.828 -3.32 -12.227 1 98.5 87 MET A CA 1
ATOM 686 C C . MET A 1 87 ? -6.23 -4.777 -12.016 1 98.5 87 MET A C 1
ATOM 688 O O . MET A 1 87 ? -5.844 -5.652 -12.789 1 98.5 87 MET A O 1
ATOM 692 N N . LEU A 1 88 ? -7 -5.012 -11.008 1 98.5 88 LEU A N 1
ATOM 693 C CA . LEU A 1 88 ? -7.5 -6.363 -10.766 1 98.5 88 LEU A CA 1
ATOM 694 C C . LEU A 1 88 ? -8.406 -6.82 -11.906 1 98.5 88 LEU A C 1
ATOM 696 O O . LEU A 1 88 ? -8.344 -7.98 -12.32 1 98.5 88 LEU A O 1
ATOM 700 N N . ILE A 1 89 ? -9.195 -5.93 -12.383 1 98.25 89 ILE A N 1
ATOM 701 C CA . ILE A 1 89 ? -10.102 -6.246 -13.477 1 98.25 89 ILE A CA 1
ATOM 702 C C . ILE A 1 89 ? -9.305 -6.605 -14.727 1 98.25 89 ILE A C 1
ATOM 704 O O . ILE A 1 89 ? -9.578 -7.613 -15.383 1 98.25 89 ILE A O 1
ATOM 708 N N . PHE A 1 90 ? -8.312 -5.789 -15.023 1 97.44 90 PHE A N 1
ATOM 709 C CA . PHE A 1 90 ? -7.48 -6.07 -16.188 1 97.44 90 PHE A CA 1
ATOM 710 C C . PHE A 1 90 ? -6.766 -7.406 -16.031 1 97.44 90 PHE A C 1
ATOM 712 O O . PHE A 1 90 ? -6.621 -8.156 -17 1 97.44 90 PHE A O 1
ATOM 719 N N . GLN A 1 91 ? -6.359 -7.691 -14.883 1 97.38 91 GLN A N 1
ATOM 720 C CA . GLN A 1 91 ? -5.672 -8.945 -14.617 1 97.38 91 GLN A CA 1
ATOM 721 C C . GLN A 1 91 ? -6.602 -10.141 -14.82 1 97.38 91 GLN A C 1
ATOM 723 O O . GLN A 1 91 ? -6.219 -11.141 -15.43 1 97.38 91 GLN A O 1
ATOM 728 N N . ILE A 1 92 ? -7.793 -10.055 -14.305 1 95.88 92 ILE A N 1
ATOM 729 C CA . ILE A 1 92 ? -8.711 -11.18 -14.422 1 95.88 92 ILE A CA 1
ATOM 730 C C . ILE A 1 92 ? -9.156 -11.336 -15.875 1 95.88 92 ILE A C 1
ATOM 732 O O . ILE A 1 92 ? -9.367 -12.453 -16.359 1 95.88 92 ILE A O 1
ATOM 736 N N . GLU A 1 93 ? -9.336 -10.242 -16.594 1 96.62 93 GLU A N 1
ATOM 737 C CA . GLU A 1 93 ? -9.688 -10.305 -18.016 1 96.62 93 GLU A CA 1
ATOM 738 C C . GLU A 1 93 ? -8.609 -11.023 -18.828 1 96.62 93 GLU A C 1
ATOM 740 O O . GLU A 1 93 ? -8.906 -11.688 -19.812 1 96.62 93 GLU A O 1
ATOM 745 N N . SER A 1 94 ? -7.453 -10.875 -18.328 1 95.38 94 SER A N 1
ATOM 746 C CA . SER A 1 94 ? -6.312 -11.461 -19.031 1 95.38 94 SER A CA 1
ATOM 747 C C . SER A 1 94 ? -6.109 -12.922 -18.641 1 95.38 94 SER A C 1
ATOM 749 O O . SER A 1 94 ? -5.922 -13.781 -19.5 1 95.38 94 SER A O 1
ATOM 751 N N . GLU A 1 95 ? -6.23 -13.273 -17.391 1 95.5 95 GLU A N 1
ATOM 752 C CA . GLU A 1 95 ? -5.793 -14.57 -16.891 1 95.5 95 GLU A CA 1
ATOM 753 C C . GLU A 1 95 ? -6.973 -15.523 -16.719 1 95.5 95 GLU A C 1
ATOM 755 O O . GLU A 1 95 ? -6.824 -16.734 -16.859 1 95.5 95 GLU A O 1
ATOM 760 N N . THR A 1 96 ? -8.07 -14.945 -16.297 1 96.19 96 THR A N 1
ATOM 761 C CA . THR A 1 96 ? -9.266 -15.742 -16.047 1 96.19 96 THR A CA 1
ATOM 762 C C . THR A 1 96 ? -10.508 -15.039 -16.594 1 96.19 96 THR A C 1
ATOM 764 O O . THR A 1 96 ? -11.414 -14.688 -15.836 1 96.19 96 THR A O 1
ATOM 767 N N . PRO A 1 97 ? -10.641 -14.961 -17.906 1 95.12 97 PRO A N 1
ATOM 768 C CA . PRO A 1 97 ? -11.68 -14.148 -18.531 1 95.12 97 PRO A CA 1
ATOM 769 C C . PRO A 1 97 ? -13.086 -14.656 -18.219 1 95.12 97 PRO A C 1
ATOM 771 O O . PRO A 1 97 ? -14.055 -13.883 -18.281 1 95.12 97 PRO A O 1
ATOM 774 N N . ASN A 1 98 ? -13.297 -15.922 -17.766 1 95.56 98 ASN A N 1
ATOM 775 C CA . ASN A 1 98 ? -14.625 -16.469 -17.516 1 95.56 98 ASN A CA 1
ATOM 776 C C . ASN A 1 98 ? -14.953 -16.469 -16.016 1 95.56 98 ASN A C 1
ATOM 778 O O . ASN A 1 98 ? -15.977 -17.016 -15.602 1 95.56 98 ASN A O 1
ATOM 782 N N . LEU A 1 99 ? -14.109 -15.789 -15.328 1 96.81 99 LEU A N 1
ATOM 783 C CA . LEU A 1 99 ? -14.266 -15.82 -13.875 1 96.81 99 LEU A CA 1
ATOM 784 C C . LEU A 1 99 ? -15.508 -15.039 -13.445 1 96.81 99 LEU A C 1
ATOM 786 O O . LEU A 1 99 ? -16.25 -15.469 -12.562 1 96.81 99 LEU A O 1
ATOM 790 N N . VAL A 1 100 ? -15.688 -13.852 -14 1 97.38 100 VAL A N 1
ATOM 791 C CA . VAL A 1 100 ? -16.75 -12.93 -13.609 1 97.38 100 VAL A CA 1
ATOM 792 C C . VAL A 1 100 ? -17.719 -12.719 -14.773 1 97.38 100 VAL A C 1
ATOM 794 O O . VAL A 1 100 ? -17.297 -12.695 -15.93 1 97.38 100 VAL A O 1
ATOM 797 N N . ASN A 1 101 ? -19 -12.578 -14.445 1 97.06 101 ASN A N 1
ATOM 798 C CA . ASN A 1 101 ? -20 -12.211 -15.445 1 97.06 101 ASN A CA 1
ATOM 799 C C . ASN A 1 101 ? -19.531 -11.031 -16.297 1 97.06 101 ASN A C 1
ATOM 801 O O . ASN A 1 101 ? -19.203 -9.969 -15.758 1 97.06 101 ASN A O 1
ATOM 805 N N . PRO A 1 102 ? -19.531 -11.227 -17.625 1 95.88 102 PRO A N 1
ATOM 806 C CA . PRO A 1 102 ? -18.969 -10.188 -18.484 1 95.88 102 PRO A CA 1
ATOM 807 C C . PRO A 1 102 ? -19.703 -8.852 -18.359 1 95.88 102 PRO A C 1
ATOM 809 O O . PRO A 1 102 ? -19.078 -7.789 -18.438 1 95.88 102 PRO A O 1
ATOM 812 N N . LYS A 1 103 ? -20.969 -8.898 -18.219 1 96 103 LYS A N 1
ATOM 813 C CA . LYS A 1 103 ? -21.734 -7.664 -18.047 1 96 103 LYS A CA 1
ATOM 814 C C . LYS A 1 103 ? -21.375 -6.98 -16.734 1 96 103 LYS A C 1
ATOM 816 O O . LYS A 1 103 ? -21.219 -5.762 -16.688 1 96 103 LYS A O 1
ATOM 821 N N . ALA A 1 104 ? -21.328 -7.766 -15.703 1 95.94 104 ALA A N 1
ATOM 822 C CA . ALA A 1 104 ? -20.969 -7.234 -14.391 1 95.94 104 ALA A CA 1
ATOM 823 C C . ALA A 1 104 ? -19.562 -6.633 -14.406 1 95.94 104 ALA A C 1
ATOM 825 O O . ALA A 1 104 ? -19.328 -5.578 -13.812 1 95.94 104 ALA A O 1
ATOM 826 N N . LEU A 1 105 ? -18.703 -7.328 -15.078 1 97.06 105 LEU A N 1
ATOM 827 C CA . LEU A 1 105 ? -17.328 -6.871 -15.156 1 97.06 105 LEU A CA 1
ATOM 828 C C . LEU A 1 105 ? -17.219 -5.551 -15.914 1 97.06 105 LEU A C 1
ATOM 830 O O . LEU A 1 105 ? -16.469 -4.66 -15.523 1 97.06 105 LEU A O 1
ATOM 834 N N . LEU A 1 106 ? -17.969 -5.414 -16.984 1 97.06 106 LEU A N 1
ATOM 835 C CA . LEU A 1 106 ? -17.984 -4.191 -17.766 1 97.06 106 LEU A CA 1
ATOM 836 C C . LEU A 1 106 ? -18.531 -3.02 -16.953 1 97.06 106 LEU A C 1
ATOM 838 O O . LEU A 1 106 ? -17.969 -1.921 -16.984 1 97.06 106 LEU A O 1
ATOM 842 N N . VAL A 1 107 ? -19.531 -3.254 -16.25 1 96.88 107 VAL A N 1
ATOM 843 C CA . VAL A 1 107 ? -20.125 -2.223 -15.406 1 96.88 107 VAL A CA 1
ATOM 844 C C . VAL A 1 107 ? -19.141 -1.792 -14.328 1 96.88 107 VAL A C 1
ATOM 846 O O . VAL A 1 107 ? -18.984 -0.598 -14.062 1 96.88 107 VAL A O 1
ATOM 849 N N . LEU A 1 108 ? -18.547 -2.787 -13.703 1 97.31 108 LEU A N 1
ATOM 850 C CA . LEU A 1 108 ? -17.562 -2.494 -12.664 1 97.31 108 LEU A CA 1
ATOM 851 C C . LEU A 1 108 ? -16.406 -1.688 -13.234 1 97.31 108 LEU A C 1
ATOM 853 O O . LEU A 1 108 ? -15.922 -0.75 -12.594 1 97.31 108 LEU A O 1
ATOM 857 N N . LYS A 1 109 ? -15.969 -2.057 -14.414 1 98 109 LYS A N 1
ATOM 858 C CA . LYS A 1 109 ? -14.883 -1.347 -15.094 1 98 109 LYS A CA 1
ATOM 859 C C . LYS A 1 109 ? -15.258 0.11 -15.352 1 98 109 LYS A C 1
ATOM 861 O O . LYS A 1 109 ? -14.484 1.019 -15.047 1 98 109 LYS A O 1
ATOM 866 N N . PHE A 1 110 ? -16.406 0.352 -15.836 1 98.12 110 PHE A N 1
ATOM 867 C CA . PHE A 1 110 ? -16.875 1.703 -16.125 1 98.12 110 PHE A CA 1
ATOM 868 C C . PHE A 1 110 ? -17.062 2.49 -14.828 1 98.12 110 PHE A C 1
ATOM 870 O O . PHE A 1 110 ? -16.797 3.691 -14.781 1 98.12 110 PHE A O 1
ATOM 877 N N . LEU A 1 111 ? -17.562 1.82 -13.828 1 98 111 LEU A N 1
ATOM 878 C CA . LEU A 1 111 ? -17.734 2.467 -12.531 1 98 111 LEU A CA 1
ATOM 879 C C . LEU A 1 111 ? -16.391 2.938 -11.977 1 98 111 LEU A C 1
ATOM 881 O O . LEU A 1 111 ? -16.281 4.051 -11.453 1 98 111 LEU A O 1
ATOM 885 N N . MET A 1 112 ? -15.359 2.09 -12.086 1 98.56 112 MET A N 1
ATOM 886 C CA . MET A 1 112 ? -14.047 2.469 -11.578 1 98.56 112 MET A CA 1
ATOM 887 C C . MET A 1 112 ? -13.469 3.631 -12.383 1 98.56 112 MET A C 1
ATOM 889 O O . MET A 1 112 ? -12.922 4.578 -11.812 1 98.56 112 MET A O 1
ATOM 893 N N . ILE A 1 113 ? -13.625 3.607 -13.688 1 98.62 113 ILE A N 1
ATOM 894 C CA . ILE A 1 113 ? -13.086 4.656 -14.547 1 98.62 113 ILE A CA 1
ATOM 895 C C . ILE A 1 113 ? -13.812 5.973 -14.266 1 98.62 113 ILE A C 1
ATOM 897 O O . ILE A 1 113 ? -13.18 7.02 -14.109 1 98.62 113 ILE A O 1
ATOM 901 N N . SER A 1 114 ? -15.117 5.902 -14.156 1 98.44 114 SER A N 1
ATOM 902 C CA . SER A 1 114 ? -15.914 7.098 -13.883 1 98.44 114 SER A CA 1
ATOM 903 C C . SER A 1 114 ? -15.586 7.668 -12.508 1 98.44 114 SER A C 1
ATOM 905 O O . SER A 1 114 ? -15.5 8.883 -12.336 1 98.44 114 SER A O 1
ATOM 907 N N . THR A 1 115 ? -15.422 6.789 -11.539 1 98.25 115 THR A N 1
ATOM 908 C CA . THR A 1 115 ? -15.062 7.219 -10.195 1 98.25 115 THR A CA 1
ATOM 909 C C . THR A 1 115 ? -13.688 7.879 -10.188 1 98.25 115 THR A C 1
ATOM 911 O O . THR A 1 115 ? -13.5 8.922 -9.562 1 98.25 115 THR A O 1
ATOM 914 N N . LEU A 1 116 ? -12.797 7.277 -10.867 1 98.31 116 LEU A N 1
ATOM 915 C CA . LEU A 1 116 ? -11.445 7.828 -10.977 1 98.31 116 LEU A CA 1
ATOM 916 C C . LEU A 1 116 ? -11.477 9.227 -11.578 1 98.31 116 LEU A C 1
ATOM 918 O O . LEU A 1 116 ? -10.906 10.164 -11.008 1 98.31 116 LEU A O 1
ATOM 922 N N . LEU A 1 117 ? -12.156 9.414 -12.68 1 98.31 117 LEU A N 1
ATOM 923 C CA . LEU A 1 117 ? -12.219 10.695 -13.367 1 98.31 117 LEU A CA 1
ATOM 924 C C . LEU A 1 117 ? -12.906 11.75 -12.5 1 98.31 117 LEU A C 1
ATOM 926 O O . LEU A 1 117 ? -12.406 12.867 -12.359 1 98.31 117 LEU A O 1
ATOM 930 N N . THR A 1 118 ? -13.984 11.359 -11.891 1 98.06 118 THR A N 1
ATOM 931 C CA . THR A 1 118 ? -14.75 12.273 -11.062 1 98.06 118 THR A CA 1
ATOM 932 C C . THR A 1 118 ? -13.922 12.766 -9.883 1 98.06 118 THR A C 1
ATOM 934 O O . THR A 1 118 ? -13.844 13.969 -9.625 1 98.06 118 THR A O 1
ATOM 937 N N . HIS A 1 119 ? -13.273 11.898 -9.258 1 97.5 119 HIS A N 1
ATOM 938 C CA . HIS A 1 119 ? -12.586 12.281 -8.031 1 97.5 119 HIS A CA 1
ATOM 939 C C . HIS A 1 119 ? -11.25 12.945 -8.336 1 97.5 119 HIS A C 1
ATOM 941 O O . HIS A 1 119 ? -10.766 13.758 -7.543 1 97.5 119 HIS A O 1
ATOM 947 N N . VAL A 1 120 ? -10.633 12.688 -9.508 1 97.31 120 VAL A N 1
ATOM 948 C CA . VAL A 1 120 ? -9.477 13.461 -9.938 1 97.31 120 VAL A CA 1
ATOM 949 C C . VAL A 1 120 ? -9.891 14.914 -10.188 1 97.31 120 VAL A C 1
ATOM 951 O O . VAL A 1 120 ? -9.188 15.844 -9.789 1 97.31 120 VAL A O 1
ATOM 954 N N . ILE A 1 121 ? -11.031 15.125 -10.797 1 97 121 ILE A N 1
ATOM 955 C CA . ILE A 1 121 ? -11.531 16.469 -11.086 1 97 121 ILE A CA 1
ATOM 956 C C . ILE A 1 121 ? -11.844 17.188 -9.781 1 97 121 ILE A C 1
ATOM 958 O O . ILE A 1 121 ? -11.453 18.344 -9.594 1 97 121 ILE A O 1
ATOM 962 N N . LEU A 1 122 ? -12.477 16.531 -8.852 1 95.75 122 LEU A N 1
ATOM 963 C CA . LEU A 1 122 ? -12.852 17.141 -7.586 1 95.75 122 LEU A CA 1
ATOM 964 C C . LEU A 1 122 ? -11.617 17.469 -6.75 1 95.75 122 LEU A C 1
ATOM 966 O O . LEU A 1 122 ? -11.555 18.516 -6.113 1 95.75 122 LEU A O 1
ATOM 970 N N . LEU A 1 123 ? -10.648 16.562 -6.781 1 94.94 123 LEU A N 1
ATOM 971 C CA . LEU A 1 123 ? -9.391 16.812 -6.086 1 94.94 123 LEU A CA 1
ATOM 972 C C . LEU A 1 123 ? -8.672 18.016 -6.691 1 94.94 123 LEU A C 1
ATOM 974 O O . LEU A 1 123 ? -8.133 18.859 -5.961 1 94.94 123 LEU A O 1
ATOM 978 N N . SER A 1 124 ? -8.703 18.094 -7.949 1 94.12 124 SER A N 1
ATOM 979 C CA . SER A 1 124 ? -8.047 19.219 -8.625 1 94.12 124 SER A CA 1
ATOM 980 C C . SER A 1 124 ? -8.734 20.531 -8.297 1 94.12 124 SER A C 1
ATOM 982 O O . SER A 1 124 ? -8.062 21.547 -8.094 1 94.12 124 SER A O 1
ATOM 984 N N . LYS A 1 125 ? -10.031 20.547 -8.164 1 91.75 125 LYS A N 1
ATOM 985 C CA . LYS A 1 125 ? -10.773 21.75 -7.805 1 91.75 125 LYS A CA 1
ATOM 986 C C . LYS A 1 125 ? -10.5 22.156 -6.363 1 91.75 125 LYS A C 1
ATOM 988 O O . LYS A 1 125 ? -10.484 23.344 -6.043 1 91.75 125 LYS A O 1
ATOM 993 N N . SER A 1 126 ? -10.297 21.172 -5.531 1 89.38 126 SER A N 1
ATOM 994 C CA . SER A 1 126 ? -10.062 21.453 -4.121 1 89.38 126 SER A CA 1
ATOM 995 C C . SER A 1 126 ? -8.602 21.781 -3.854 1 89.38 126 SER A C 1
ATOM 997 O O . SER A 1 126 ? -8.25 22.203 -2.752 1 89.38 126 SER A O 1
ATOM 999 N N . GLY A 1 127 ? -7.746 21.547 -4.859 1 90.31 127 GLY A N 1
ATOM 1000 C CA . GLY A 1 127 ? -6.344 21.906 -4.73 1 90.31 127 GLY A CA 1
ATOM 1001 C C . GLY A 1 127 ? -5.52 20.859 -4.004 1 90.31 127 GLY A C 1
ATOM 1002 O O . GLY A 1 127 ? -4.484 21.188 -3.416 1 90.31 127 GLY A O 1
ATOM 1003 N N . TRP A 1 128 ? -6.004 19.609 -3.844 1 92.88 128 TRP A N 1
ATOM 1004 C CA . TRP A 1 128 ? -5.289 18.5 -3.229 1 92.88 128 TRP A CA 1
ATOM 1005 C C . TRP A 1 128 ? -4.832 18.859 -1.818 1 92.88 128 TRP A C 1
ATOM 1007 O O . TRP A 1 128 ? -3.713 18.531 -1.418 1 92.88 128 TRP A O 1
ATOM 1017 N N . LYS A 1 129 ? -5.625 19.453 -1.099 1 90.69 129 LYS A N 1
ATOM 1018 C CA . LYS A 1 129 ? -5.281 19.875 0.256 1 90.69 129 LYS A CA 1
ATOM 1019 C C . LYS A 1 129 ? -5.379 18.719 1.237 1 90.69 129 LYS A C 1
ATOM 1021 O O . LYS A 1 129 ? -6.367 17.969 1.237 1 90.69 129 LYS A O 1
ATOM 1026 N N . THR A 1 130 ? -4.516 18.297 2.078 1 86.88 130 THR A N 1
ATOM 1027 C CA . THR A 1 130 ? -4.5 17.094 2.9 1 86.88 130 THR A CA 1
ATOM 1028 C C . THR A 1 130 ? -4.52 17.453 4.383 1 86.88 130 THR A C 1
ATOM 1030 O O . THR A 1 130 ? -5.016 16.672 5.207 1 86.88 130 THR A O 1
ATOM 1033 N N . GLY A 1 131 ? -3.807 18.375 4.926 1 87.5 131 GLY A N 1
ATOM 1034 C CA . GLY A 1 131 ? -3.643 18.844 6.293 1 87.5 131 GLY A CA 1
ATOM 1035 C C . GLY A 1 131 ? -2.801 20.109 6.395 1 87.5 131 GLY A C 1
ATOM 1036 O O . GLY A 1 131 ? -2.229 20.562 5.402 1 87.5 131 GLY A O 1
ATOM 1037 N N . THR A 1 132 ? -2.855 20.547 7.723 1 89.19 132 THR A N 1
ATOM 1038 C CA . THR A 1 132 ? -2.146 21.812 7.906 1 89.19 132 THR A CA 1
ATOM 1039 C C . THR A 1 132 ? -0.992 21.641 8.891 1 89.19 132 THR A C 1
ATOM 1041 O O . THR A 1 132 ? 0.169 21.859 8.531 1 89.19 132 THR A O 1
ATOM 1044 N N . LYS A 1 133 ? -1.358 21.219 10.07 1 91.25 133 LYS A N 1
ATOM 1045 C CA . LYS A 1 133 ? -0.349 21.141 11.117 1 91.25 133 LYS A CA 1
ATOM 1046 C C . LYS A 1 133 ? -0.559 19.906 11.992 1 91.25 133 LYS A C 1
ATOM 1048 O O . LYS A 1 133 ? -1.697 19.531 12.281 1 91.25 133 LYS A O 1
ATOM 1053 N N . LEU A 1 134 ? 0.582 19.438 12.398 1 91.25 134 LEU A N 1
ATOM 1054 C CA . LEU A 1 134 ? 0.528 18.312 13.328 1 91.25 134 LEU A CA 1
ATOM 1055 C C . LEU A 1 134 ? -0.088 18.734 14.664 1 91.25 134 LEU A C 1
ATOM 1057 O O . LEU A 1 134 ? 0.209 19.812 15.172 1 91.25 134 LEU A O 1
ATOM 1061 N N . ALA A 1 135 ? -0.942 17.875 15.203 1 86.69 135 ALA A N 1
ATOM 1062 C CA . ALA A 1 135 ? -1.431 18.094 16.562 1 86.69 135 ALA A CA 1
ATOM 1063 C C . ALA A 1 135 ? -0.407 17.625 17.594 1 86.69 135 ALA A C 1
ATOM 1065 O O . ALA A 1 135 ? -0.532 16.531 18.156 1 86.69 135 ALA A O 1
ATOM 1066 N N . VAL A 1 136 ? 0.434 18.438 18.016 1 84.38 136 VAL A N 1
ATOM 1067 C CA . VAL A 1 136 ? 1.627 18.078 18.781 1 84.38 136 VAL A CA 1
ATOM 1068 C C . VAL A 1 136 ? 1.227 17.578 20.172 1 84.38 136 VAL A C 1
ATOM 1070 O O . VAL A 1 136 ? 1.886 16.703 20.734 1 84.38 136 VAL A O 1
ATOM 1073 N N . SER A 1 137 ? 0.175 18.062 20.703 1 83.38 137 SER A N 1
ATOM 1074 C CA . SER A 1 137 ? -0.224 17.719 22.062 1 83.38 137 SER A CA 1
ATOM 1075 C C . SER A 1 137 ? -0.845 16.328 22.125 1 83.38 137 SER A C 1
ATOM 1077 O O . SER A 1 137 ? -0.962 15.75 23.203 1 83.38 137 SER A O 1
ATOM 1079 N N . ASN A 1 138 ? -1.21 15.773 21.016 1 87.44 138 ASN A N 1
ATOM 1080 C CA . ASN A 1 138 ? -1.862 14.469 20.953 1 87.44 138 ASN A CA 1
ATOM 1081 C C . ASN A 1 138 ? -0.864 13.359 20.641 1 87.44 138 ASN A C 1
ATOM 1083 O O . ASN A 1 138 ? -1.045 12.609 19.688 1 87.44 138 ASN A O 1
ATOM 1087 N N . VAL A 1 139 ? 0.029 13.172 21.5 1 89.19 139 VAL A N 1
ATOM 1088 C CA . VAL A 1 139 ? 1.153 12.281 21.25 1 89.19 139 VAL A CA 1
ATOM 1089 C C . VAL A 1 139 ? 0.646 10.844 21.078 1 89.19 139 VAL A C 1
ATOM 1091 O O . VAL A 1 139 ? 0.965 10.188 20.094 1 89.19 139 VAL A O 1
ATOM 1094 N N . PHE A 1 140 ? -0.16 10.391 22 1 91.75 140 PHE A N 1
ATOM 1095 C CA . PHE A 1 140 ? -0.662 9.023 21.969 1 91.75 140 PHE A CA 1
ATOM 1096 C C . PHE A 1 140 ? -1.579 8.812 20.781 1 91.75 140 PHE A C 1
ATOM 1098 O O . PHE A 1 140 ? -1.496 7.785 20.094 1 91.75 140 PHE A O 1
ATOM 1105 N N . GLY A 1 141 ? -2.449 9.734 20.516 1 91.31 141 GLY A N 1
ATOM 1106 C CA . GLY A 1 141 ? -3.312 9.656 19.344 1 91.31 141 GLY A CA 1
ATOM 1107 C C . GLY A 1 141 ? -2.545 9.633 18.047 1 91.31 141 GLY A C 1
ATOM 1108 O O . GLY A 1 141 ? -2.873 8.859 17.141 1 91.31 141 GLY A O 1
ATOM 1109 N N . ASN A 1 142 ? -1.537 10.414 17.984 1 92.94 142 ASN A N 1
ATOM 1110 C CA . ASN A 1 142 ? -0.701 10.445 16.781 1 92.94 142 ASN A CA 1
ATOM 1111 C C . ASN A 1 142 ? -0.007 9.102 16.547 1 92.94 142 ASN A C 1
ATOM 1113 O O . ASN A 1 142 ? 0.086 8.633 15.422 1 92.94 142 ASN A O 1
ATOM 1117 N N . PHE A 1 143 ? 0.426 8.523 17.641 1 94.88 143 PHE A N 1
ATOM 1118 C CA . PHE A 1 143 ? 1.022 7.199 17.562 1 94.88 143 PHE A CA 1
ATOM 1119 C C . PHE A 1 143 ? 0.019 6.188 17.016 1 94.88 143 PHE A C 1
ATOM 1121 O O . PHE A 1 143 ? 0.335 5.426 16.094 1 94.88 143 PHE A O 1
ATOM 1128 N N . LEU A 1 144 ? -1.157 6.227 17.469 1 95.12 144 LEU A N 1
ATOM 1129 C CA . LEU A 1 144 ? -2.18 5.266 17.078 1 95.12 144 LEU A CA 1
ATOM 1130 C C . LEU A 1 144 ? -2.602 5.492 15.633 1 95.12 144 LEU A C 1
ATOM 1132 O O . LEU A 1 144 ? -2.881 4.535 14.906 1 95.12 144 LEU A O 1
ATOM 1136 N N . TYR A 1 145 ? -2.648 6.777 15.164 1 95.81 145 TYR A N 1
ATOM 1137 C CA . TYR A 1 145 ? -2.936 7.055 13.758 1 95.81 145 TYR A CA 1
ATOM 1138 C C . TYR A 1 145 ? -1.864 6.457 12.852 1 95.81 145 TYR A C 1
ATOM 1140 O O . TYR A 1 145 ? -2.178 5.879 11.812 1 95.81 145 TYR A O 1
ATOM 1148 N N . GLN A 1 146 ? -0.672 6.598 13.281 1 95.94 146 GLN A N 1
ATOM 1149 C CA . GLN A 1 146 ? 0.42 6.062 12.477 1 95.94 146 GLN A CA 1
ATOM 1150 C C . GLN A 1 146 ? 0.383 4.535 12.445 1 95.94 146 GLN A C 1
ATOM 1152 O O . GLN A 1 146 ? 0.608 3.924 11.398 1 95.94 146 GLN A O 1
ATOM 1157 N N . LEU A 1 147 ? 0.105 3.936 13.562 1 95.94 147 LEU A N 1
ATOM 1158 C CA . LEU A 1 147 ? -0.032 2.484 13.617 1 95.94 147 LEU A CA 1
ATOM 1159 C C . LEU A 1 147 ? -1.173 2.01 12.727 1 95.94 147 LEU A C 1
ATOM 1161 O O . LEU A 1 147 ? -1.047 0.992 12.039 1 95.94 147 LEU A O 1
ATOM 1165 N N . ASP A 1 148 ? -2.252 2.721 12.797 1 97 148 ASP A N 1
ATOM 1166 C CA . ASP A 1 148 ? -3.412 2.381 11.977 1 97 148 ASP A CA 1
ATOM 1167 C C . ASP A 1 148 ? -3.074 2.455 10.492 1 97 148 ASP A C 1
ATOM 1169 O O . ASP A 1 148 ? -3.486 1.596 9.711 1 97 148 ASP A O 1
ATOM 1173 N N . ALA A 1 149 ? -2.344 3.471 10.094 1 97.12 149 ALA A N 1
ATOM 1174 C CA . ALA A 1 149 ? -1.945 3.621 8.695 1 97.12 149 ALA A CA 1
ATOM 1175 C C . ALA A 1 149 ? -1.025 2.484 8.258 1 97.12 149 ALA A C 1
ATOM 1177 O O . ALA A 1 149 ? -1.212 1.898 7.191 1 97.12 149 ALA A O 1
ATOM 1178 N N . LEU A 1 150 ? -0.123 2.121 9.07 1 96.75 150 LEU A N 1
ATOM 1179 C CA . LEU A 1 150 ? 0.813 1.043 8.773 1 96.75 150 LEU A CA 1
ATOM 1180 C C . LEU A 1 150 ? 0.09 -0.297 8.688 1 96.75 150 LEU A C 1
ATOM 1182 O O . LEU A 1 150 ? 0.337 -1.084 7.773 1 96.75 150 LEU A O 1
ATOM 1186 N N . ALA A 1 151 ? -0.759 -0.488 9.648 1 96.69 151 ALA A N 1
ATOM 1187 C CA . ALA A 1 151 ? -1.539 -1.722 9.648 1 96.69 151 ALA A CA 1
ATOM 1188 C C . ALA A 1 151 ? -2.393 -1.829 8.383 1 96.69 151 ALA A C 1
ATOM 1190 O O . ALA A 1 151 ? -2.494 -2.902 7.789 1 96.69 151 ALA A O 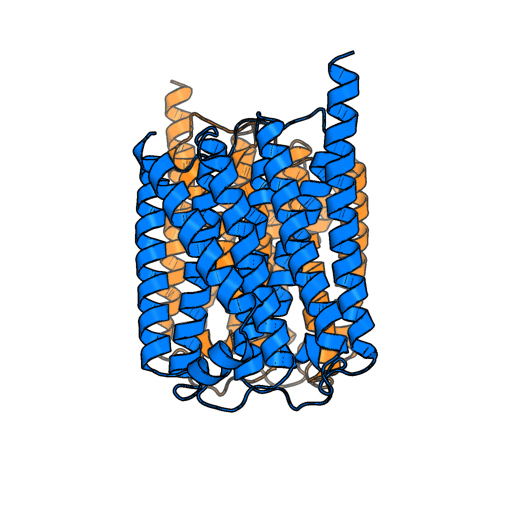1
ATOM 1191 N N . SER A 1 152 ? -2.992 -0.746 7.984 1 97.75 152 SER A N 1
ATOM 1192 C CA . SER A 1 152 ? -3.838 -0.724 6.797 1 97.75 152 SER A CA 1
ATOM 1193 C C . SER A 1 152 ? -3.055 -1.129 5.551 1 97.75 152 SER A C 1
ATOM 1195 O O . SER A 1 152 ? -3.514 -1.962 4.766 1 97.75 152 SER A O 1
ATOM 1197 N N . ILE A 1 153 ? -1.891 -0.633 5.438 1 97.81 153 ILE A N 1
ATOM 1198 C CA . ILE A 1 153 ? -1.077 -0.906 4.258 1 97.81 153 ILE A CA 1
ATOM 1199 C C . ILE A 1 153 ? -0.575 -2.348 4.301 1 97.81 153 ILE A C 1
ATOM 1201 O O . ILE A 1 153 ? -0.689 -3.08 3.314 1 97.81 153 ILE A O 1
ATOM 1205 N N . CYS A 1 154 ? -0.066 -2.775 5.418 1 97.38 154 CYS A N 1
ATOM 1206 C CA . CYS A 1 154 ? 0.541 -4.098 5.512 1 97.38 154 CYS A CA 1
ATOM 1207 C C . CYS A 1 154 ? -0.517 -5.191 5.41 1 97.38 154 CYS A C 1
ATOM 1209 O O . CYS A 1 154 ? -0.357 -6.145 4.645 1 97.38 154 CYS A O 1
ATOM 1211 N N . ILE A 1 155 ? -1.592 -5.008 6.148 1 97.44 155 ILE A N 1
ATOM 1212 C CA . ILE A 1 155 ? -2.666 -5.992 6.109 1 97.44 155 ILE A CA 1
ATOM 1213 C C . ILE A 1 155 ? -3.318 -5.992 4.73 1 97.44 155 ILE A C 1
ATOM 1215 O O . ILE A 1 155 ? -3.564 -7.051 4.152 1 97.44 155 ILE A O 1
ATOM 1219 N N . GLY A 1 156 ? -3.559 -4.789 4.227 1 98.44 156 GLY A N 1
ATOM 1220 C CA . GLY A 1 156 ? -4.133 -4.68 2.896 1 98.44 156 GLY A CA 1
ATOM 1221 C C . GLY A 1 156 ? -3.26 -5.297 1.819 1 98.44 156 GLY A C 1
ATOM 1222 O O . GLY A 1 156 ? -3.754 -6.023 0.955 1 98.44 156 GLY A O 1
ATOM 1223 N N . ALA A 1 157 ? -1.973 -5.055 1.886 1 98.62 157 ALA A N 1
ATOM 1224 C CA . ALA A 1 157 ? -1.044 -5.602 0.899 1 98.62 157 ALA A CA 1
ATOM 1225 C C . ALA A 1 157 ? -1.004 -7.125 0.968 1 98.62 157 ALA A C 1
ATOM 1227 O O . ALA A 1 157 ? -0.945 -7.797 -0.064 1 98.62 157 ALA A O 1
ATOM 1228 N N . CYS A 1 158 ? -1.057 -7.656 2.121 1 98.31 158 CYS A N 1
ATOM 1229 C CA . CYS A 1 158 ? -1.043 -9.102 2.271 1 98.31 158 CYS A CA 1
ATOM 1230 C C . CYS A 1 158 ? -2.318 -9.727 1.714 1 98.31 158 CYS A C 1
ATOM 1232 O O . CYS A 1 158 ? -2.268 -10.734 1.006 1 98.31 158 CYS A O 1
ATOM 1234 N N . TRP A 1 159 ? -3.404 -9.102 1.985 1 98.56 159 TRP A N 1
ATOM 1235 C CA . TRP A 1 159 ? -4.668 -9.602 1.458 1 98.56 159 TRP A CA 1
ATOM 1236 C C . TRP A 1 159 ? -4.711 -9.484 -0.061 1 98.56 159 TRP A C 1
ATOM 1238 O O . TRP A 1 159 ? -5.203 -10.383 -0.749 1 98.56 159 TRP A O 1
ATOM 1248 N N . MET A 1 160 ? -4.207 -8.398 -0.519 1 98.75 160 MET A N 1
ATOM 1249 C CA . MET A 1 160 ? -4.203 -8.234 -1.97 1 98.75 160 MET A CA 1
ATOM 1250 C C . MET A 1 160 ? -3.281 -9.258 -2.631 1 98.75 160 MET A C 1
ATOM 1252 O O . MET A 1 160 ? -3.559 -9.727 -3.736 1 98.75 160 MET A O 1
ATOM 1256 N N . THR A 1 161 ? -2.264 -9.641 -1.966 1 98.5 161 THR A N 1
ATOM 1257 C CA . THR A 1 161 ? -1.221 -10.461 -2.578 1 98.5 161 THR A CA 1
ATOM 1258 C C . THR A 1 161 ? -1.557 -11.945 -2.467 1 98.5 161 THR A C 1
ATOM 1260 O O . THR A 1 161 ? -1.457 -12.68 -3.449 1 98.5 161 THR A O 1
ATOM 1263 N N . PHE A 1 162 ? -1.909 -12.461 -1.301 1 97.44 162 PHE A N 1
ATOM 1264 C CA . PHE A 1 162 ? -2.076 -13.898 -1.166 1 97.44 162 PHE A CA 1
ATOM 1265 C C . PHE A 1 162 ? -3.236 -14.227 -0.233 1 97.44 162 PHE A C 1
ATOM 1267 O O . PHE A 1 162 ? -3.059 -14.922 0.77 1 97.44 162 PHE A O 1
ATOM 1274 N N . PRO A 1 163 ? -4.461 -13.844 -0.624 1 97.69 163 PRO A N 1
ATOM 1275 C CA . PRO A 1 163 ? -5.625 -14.141 0.216 1 97.69 163 PRO A CA 1
ATOM 1276 C C . PRO A 1 163 ? -5.84 -15.641 0.42 1 97.69 163 PRO A C 1
ATOM 1278 O O . PRO A 1 163 ? -6.258 -16.062 1.5 1 97.69 163 PRO A O 1
ATOM 1281 N N . LYS A 1 164 ? -5.543 -16.484 -0.622 1 97.62 164 LYS A N 1
ATOM 1282 C CA . LYS A 1 164 ? -5.723 -17.922 -0.466 1 97.62 164 LYS A CA 1
ATOM 1283 C C . LYS A 1 164 ? -4.816 -18.484 0.634 1 97.62 164 LYS A C 1
ATOM 1285 O O . LYS A 1 164 ? -5.242 -19.312 1.435 1 97.62 164 LYS A O 1
ATOM 1290 N N . TRP A 1 165 ? -3.641 -17.938 0.656 1 96.94 165 TRP A N 1
ATOM 1291 C CA . TRP A 1 165 ? -2.707 -18.391 1.684 1 96.94 165 TRP A CA 1
ATOM 1292 C C . TRP A 1 165 ? -3.164 -17.938 3.068 1 96.94 165 TRP A C 1
ATOM 1294 O O . TRP A 1 165 ? -3.07 -18.703 4.035 1 96.94 165 TRP A O 1
ATOM 1304 N N . LEU A 1 166 ? -3.705 -16.781 3.188 1 96.62 166 LEU A N 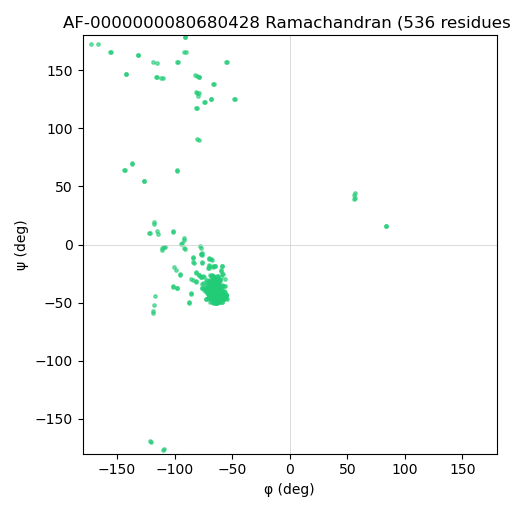1
ATOM 1305 C CA . LEU A 1 166 ? -4.145 -16.25 4.473 1 96.62 166 LEU A CA 1
ATOM 1306 C C . LEU A 1 166 ? -5.332 -17.047 5.012 1 96.62 166 LEU A C 1
ATOM 1308 O O . LEU A 1 166 ? -5.508 -17.156 6.227 1 96.62 166 LEU A O 1
ATOM 1312 N N . LEU A 1 167 ? -6.074 -17.625 4.109 1 96.5 167 LEU A N 1
ATOM 1313 C CA . LEU A 1 167 ? -7.324 -18.266 4.5 1 96.5 167 LEU A CA 1
ATOM 1314 C C . LEU A 1 167 ? -7.137 -19.781 4.641 1 96.5 167 LEU A C 1
ATOM 1316 O O . LEU A 1 167 ? -7.977 -20.453 5.23 1 96.5 167 LEU A O 1
ATOM 1320 N N . HIS A 1 168 ? -6.137 -20.391 4.035 1 91.62 168 HIS A N 1
ATOM 1321 C CA . HIS A 1 168 ? -6.07 -21.812 3.723 1 91.62 168 HIS A CA 1
ATOM 1322 C C . HIS A 1 168 ? -6.238 -22.672 4.98 1 91.62 168 HIS A C 1
ATOM 1324 O O . HIS A 1 168 ? -6.773 -23.781 4.918 1 91.62 168 HIS A O 1
ATOM 1330 N N . ARG A 1 169 ? -5.867 -22.266 6.148 1 92.69 169 ARG A N 1
ATOM 1331 C CA . ARG A 1 169 ? -6.027 -23.078 7.352 1 92.69 169 ARG A CA 1
ATOM 1332 C C . ARG A 1 169 ? -7.336 -22.75 8.062 1 92.69 169 ARG A C 1
ATOM 1334 O O . ARG A 1 169 ? -7.688 -23.391 9.055 1 92.69 169 ARG A O 1
ATOM 1341 N N . GLN A 1 170 ? -8.062 -21.859 7.473 1 95.69 170 GLN A N 1
ATOM 1342 C CA . GLN A 1 170 ? -9.242 -21.375 8.172 1 95.69 170 GLN A CA 1
ATOM 1343 C C . GLN A 1 170 ? -10.523 -21.875 7.523 1 95.69 170 GLN A C 1
ATOM 1345 O O . GLN A 1 170 ? -11.625 -21.656 8.047 1 95.69 170 GLN A O 1
ATOM 1350 N N . VAL A 1 171 ? -10.398 -22.594 6.453 1 97.25 171 VAL A N 1
ATOM 1351 C CA . VAL A 1 171 ? -11.602 -22.922 5.695 1 97.25 171 VAL A CA 1
ATOM 1352 C C . VAL A 1 171 ? -11.625 -24.422 5.387 1 97.25 171 VAL A C 1
ATOM 1354 O O . VAL A 1 171 ? -10.586 -25.078 5.438 1 97.25 171 VAL A O 1
ATOM 1357 N N . LEU A 1 172 ? -12.812 -24.953 5.008 1 97.38 172 LEU A N 1
ATOM 1358 C CA . LEU A 1 172 ? -13.023 -26.359 4.711 1 97.38 172 LEU A CA 1
ATOM 1359 C C . LEU A 1 172 ? -13.398 -26.562 3.244 1 97.38 172 LEU A C 1
ATOM 1361 O O . LEU A 1 172 ? -13.906 -27.609 2.867 1 97.38 172 LEU A O 1
ATOM 1365 N N . VAL A 1 173 ? -13.227 -25.5 2.447 1 96.69 173 VAL A N 1
ATOM 1366 C CA . VAL A 1 173 ? -13.523 -25.578 1.021 1 96.69 173 VAL A CA 1
ATOM 1367 C C . VAL A 1 173 ? -12.258 -25.297 0.217 1 96.69 173 VAL A C 1
ATOM 1369 O O . VAL A 1 173 ? -11.297 -24.719 0.738 1 96.69 173 VAL A O 1
ATOM 1372 N N . GLU A 1 174 ? -12.242 -25.781 -1.008 1 96.31 174 GLU A N 1
ATOM 1373 C CA . GLU A 1 174 ? -11.148 -25.438 -1.911 1 96.31 174 GLU A CA 1
ATOM 1374 C C . GLU A 1 174 ? -11.273 -24 -2.404 1 96.31 174 GLU A C 1
ATOM 1376 O O . GLU A 1 174 ? -12.305 -23.625 -2.965 1 96.31 174 GLU A O 1
ATOM 1381 N N . LEU A 1 175 ? -10.266 -23.25 -2.166 1 97.62 175 LEU A N 1
ATOM 1382 C CA . LEU A 1 175 ? -10.258 -21.859 -2.592 1 97.62 175 LEU A CA 1
ATOM 1383 C C . LEU A 1 175 ? -9.875 -21.734 -4.062 1 97.62 175 LEU A C 1
ATOM 1385 O O . LEU A 1 175 ? -8.914 -22.375 -4.512 1 97.62 175 LEU A O 1
ATOM 1389 N N . ASP A 1 176 ? -10.68 -20.969 -4.77 1 96.88 176 ASP A N 1
ATOM 1390 C CA . ASP A 1 176 ? -10.383 -20.766 -6.184 1 96.88 176 ASP A CA 1
ATOM 1391 C C . ASP A 1 176 ? -10.195 -19.281 -6.5 1 96.88 176 ASP A C 1
ATOM 1393 O O . ASP A 1 176 ? -10.031 -18.469 -5.594 1 96.88 176 ASP A O 1
ATOM 1397 N N . GLU A 1 177 ? -10.133 -18.922 -7.73 1 97.31 177 GLU A N 1
ATOM 1398 C CA . GLU A 1 177 ? -9.812 -17.562 -8.18 1 97.31 177 GLU A CA 1
ATOM 1399 C C . GLU A 1 177 ? -10.914 -16.578 -7.789 1 97.31 177 GLU A C 1
ATOM 1401 O O . GLU A 1 177 ? -10.664 -15.383 -7.66 1 97.31 177 GLU A O 1
ATOM 1406 N N . SER A 1 178 ? -12.18 -17.094 -7.656 1 98.19 178 SER A N 1
ATOM 1407 C CA . SER A 1 178 ? -13.242 -16.188 -7.238 1 98.19 178 SER A CA 1
ATOM 1408 C C . SER A 1 178 ? -13.055 -15.734 -5.793 1 98.19 178 SER A C 1
ATOM 1410 O O . SER A 1 178 ? -13.281 -14.562 -5.469 1 98.19 178 SER A O 1
ATOM 1412 N N . HIS A 1 179 ? -12.594 -16.656 -4.895 1 98.38 179 HIS A N 1
ATOM 1413 C CA . HIS A 1 179 ? -12.219 -16.281 -3.539 1 98.38 179 HIS A CA 1
ATOM 1414 C C . HIS A 1 179 ? -11.062 -15.289 -3.543 1 98.38 179 HIS A C 1
ATOM 1416 O O . HIS A 1 179 ? -11.07 -14.305 -2.801 1 98.38 179 HIS A O 1
ATOM 1422 N N . GLU A 1 180 ? -10.141 -15.594 -4.398 1 98.25 180 GLU A N 1
ATOM 1423 C CA . GLU A 1 180 ? -8.945 -14.758 -4.496 1 98.25 180 GLU A CA 1
ATOM 1424 C C . GLU A 1 180 ? -9.297 -13.336 -4.91 1 98.25 180 GLU A C 1
ATOM 1426 O O . GLU A 1 180 ? -8.766 -12.375 -4.348 1 98.25 180 GLU A O 1
ATOM 1431 N N . PHE A 1 181 ? -10.148 -13.211 -5.887 1 98.5 181 PHE A N 1
ATOM 1432 C CA . PHE A 1 181 ? -10.562 -11.891 -6.363 1 98.5 181 PHE A CA 1
ATOM 1433 C C . PHE A 1 181 ? -11.203 -11.086 -5.242 1 98.5 181 PHE A C 1
ATOM 1435 O O . PHE A 1 181 ? -10.852 -9.922 -5.027 1 98.5 181 PHE A O 1
ATOM 1442 N N . LEU A 1 182 ? -12.102 -11.695 -4.523 1 98.75 182 LEU A N 1
ATOM 1443 C CA . LEU A 1 182 ? -12.789 -11 -3.445 1 98.75 182 LEU A CA 1
ATOM 1444 C C . LEU A 1 182 ? -11.82 -10.617 -2.332 1 98.75 182 LEU A C 1
ATOM 1446 O O . LEU A 1 182 ? -11.906 -9.523 -1.776 1 98.75 182 LEU A O 1
ATOM 1450 N N . GLY A 1 183 ? -10.922 -11.539 -1.988 1 98.69 183 GLY A N 1
ATOM 1451 C CA . GLY A 1 183 ? -9.891 -11.219 -1.01 1 98.69 183 GLY A CA 1
ATOM 1452 C C . GLY A 1 183 ? -9.016 -10.055 -1.428 1 98.69 183 GLY A C 1
ATOM 1453 O O . GLY A 1 183 ? -8.656 -9.219 -0.601 1 98.69 183 GLY A O 1
ATOM 1454 N N . ARG A 1 184 ? -8.664 -9.992 -2.689 1 98.81 184 ARG A N 1
ATOM 1455 C CA . ARG A 1 184 ? -7.852 -8.898 -3.207 1 98.81 184 ARG A CA 1
ATOM 1456 C C . ARG A 1 184 ? -8.602 -7.57 -3.123 1 98.81 184 ARG A C 1
ATOM 1458 O O . ARG A 1 184 ? -8.016 -6.543 -2.773 1 98.81 184 ARG A O 1
ATOM 1465 N N . VAL A 1 185 ? -9.883 -7.613 -3.406 1 98.81 185 VAL A N 1
ATOM 1466 C CA . VAL A 1 185 ? -10.688 -6.402 -3.318 1 98.81 185 VAL A CA 1
ATOM 1467 C C . VAL A 1 185 ? -10.742 -5.918 -1.87 1 98.81 185 VAL A C 1
ATOM 1469 O O . VAL A 1 185 ? -10.648 -4.719 -1.606 1 98.81 185 VAL A O 1
ATOM 1472 N N . MET A 1 186 ? -10.922 -6.855 -0.962 1 98.75 186 MET A N 1
ATOM 1473 C CA . MET A 1 186 ? -10.859 -6.5 0.452 1 98.75 186 MET A CA 1
ATOM 1474 C C . MET A 1 186 ? -9.523 -5.855 0.799 1 98.75 186 MET A C 1
ATOM 1476 O O . MET A 1 186 ? -9.477 -4.844 1.5 1 98.75 186 MET A O 1
ATOM 1480 N N . GLY A 1 187 ? -8.422 -6.449 0.31 1 98.75 187 GLY A N 1
ATOM 1481 C CA . GLY A 1 187 ? -7.094 -5.898 0.521 1 98.75 187 GLY A CA 1
ATOM 1482 C C . GLY A 1 187 ? -6.934 -4.496 -0.037 1 98.75 187 GLY A C 1
ATOM 1483 O O . GLY A 1 187 ? -6.332 -3.631 0.604 1 98.75 187 GLY A O 1
ATOM 1484 N N . VAL A 1 188 ? -7.484 -4.258 -1.198 1 98.88 188 VAL A N 1
ATOM 1485 C CA . VAL A 1 188 ? -7.453 -2.953 -1.85 1 98.88 188 VAL A CA 1
ATOM 1486 C C . VAL A 1 188 ? -8.078 -1.901 -0.935 1 98.88 188 VAL A C 1
ATOM 1488 O O . VAL A 1 188 ? -7.527 -0.812 -0.762 1 98.88 188 VAL A O 1
ATOM 1491 N N . ASN A 1 189 ? -9.211 -2.242 -0.393 1 98.69 189 ASN A N 1
ATOM 1492 C CA . ASN A 1 189 ? -9.906 -1.29 0.464 1 98.69 189 ASN A CA 1
ATOM 1493 C C . ASN A 1 189 ? -9.141 -1.025 1.755 1 98.69 189 ASN A C 1
ATOM 1495 O O . ASN A 1 189 ? -9.164 0.089 2.279 1 98.69 189 ASN A O 1
ATOM 1499 N N . PHE A 1 190 ? -8.469 -2.021 2.254 1 98.38 190 PHE A N 1
ATOM 1500 C CA . PHE A 1 190 ? -7.609 -1.802 3.41 1 98.38 190 PHE A CA 1
ATOM 1501 C C . PHE A 1 190 ? -6.453 -0.877 3.055 1 98.38 190 PHE A C 1
ATOM 1503 O O . PHE A 1 190 ? -6.184 0.092 3.77 1 98.38 190 PHE A O 1
ATOM 1510 N N . ILE A 1 191 ? -5.82 -1.106 1.967 1 98.62 191 ILE A N 1
ATOM 1511 C CA . ILE A 1 191 ? -4.715 -0.251 1.544 1 98.62 191 ILE A CA 1
ATOM 1512 C C . ILE A 1 191 ? -5.191 1.196 1.446 1 98.62 191 ILE A C 1
ATOM 1514 O O . ILE A 1 191 ? -4.551 2.105 1.978 1 98.62 191 ILE A O 1
ATOM 1518 N N . ALA A 1 192 ? -6.336 1.396 0.89 1 98 192 ALA A N 1
ATOM 1519 C CA . ALA A 1 192 ? -6.848 2.738 0.622 1 98 192 ALA A CA 1
ATOM 1520 C C . ALA A 1 192 ? -7.129 3.488 1.921 1 98 192 ALA A C 1
ATOM 1522 O O . ALA A 1 192 ? -7.008 4.715 1.976 1 98 192 ALA A O 1
ATOM 1523 N N . SER A 1 193 ? -7.422 2.787 2.936 1 97.38 193 SER A N 1
ATOM 1524 C CA . SER A 1 193 ? -7.879 3.436 4.16 1 97.38 193 SER A CA 1
ATOM 1525 C C . SER A 1 193 ? -6.711 4.055 4.926 1 97.38 193 SER A C 1
ATOM 1527 O O . SER A 1 193 ? -6.918 4.848 5.848 1 97.38 193 SER A O 1
ATOM 1529 N N . TYR A 1 194 ? -5.465 3.791 4.512 1 97.31 194 TYR A N 1
ATOM 1530 C CA . TYR A 1 194 ? -4.316 4.355 5.211 1 97.31 194 TYR A CA 1
ATOM 1531 C C . TYR A 1 194 ? -4.344 5.879 5.164 1 97.31 194 TYR A C 1
ATOM 1533 O O . TYR A 1 194 ? -3.846 6.543 6.078 1 97.31 194 TYR A O 1
ATOM 1541 N N . ILE A 1 195 ? -4.883 6.359 4.086 1 97.06 195 ILE A N 1
ATOM 1542 C CA . ILE A 1 195 ? -4.789 7.785 3.783 1 97.06 195 ILE A CA 1
ATOM 1543 C C . ILE A 1 195 ? -5.59 8.586 4.805 1 97.06 195 ILE A C 1
ATOM 1545 O O . ILE A 1 195 ? -5.254 9.727 5.113 1 97.06 195 ILE A O 1
ATOM 1549 N N . VAL A 1 196 ? -6.645 8.016 5.383 1 96.81 196 VAL A N 1
ATOM 1550 C CA . VAL A 1 196 ? -7.461 8.695 6.383 1 96.81 196 VAL A CA 1
ATOM 1551 C C . VAL A 1 196 ? -6.633 8.938 7.645 1 96.81 196 VAL A C 1
ATOM 1553 O O . VAL A 1 196 ? -6.547 10.07 8.125 1 96.81 196 VAL A O 1
ATOM 1556 N N . SER A 1 197 ? -5.992 7.891 8.102 1 95.94 197 SER A N 1
ATOM 1557 C CA . SER A 1 197 ? -5.191 8 9.32 1 95.94 197 SER A CA 1
ATOM 1558 C C . SER A 1 197 ? -3.973 8.891 9.102 1 95.94 197 SER A C 1
ATOM 1560 O O . SER A 1 197 ? -3.57 9.633 9.992 1 95.94 197 SER A O 1
ATOM 1562 N N . THR A 1 198 ? -3.43 8.859 7.941 1 95.88 198 THR A N 1
ATOM 1563 C CA . THR A 1 198 ? -2.256 9.664 7.609 1 95.88 198 THR A CA 1
ATOM 1564 C C . THR A 1 198 ? -2.598 11.148 7.613 1 95.88 198 THR A C 1
ATOM 1566 O O . THR A 1 198 ? -1.856 11.961 8.172 1 95.88 198 THR A O 1
ATOM 1569 N N . HIS A 1 199 ? -3.678 11.5 7.051 1 95.69 199 HIS A N 1
ATOM 1570 C CA . HIS A 1 199 ? -4.066 12.906 6.98 1 95.69 199 HIS A CA 1
ATOM 1571 C C . HIS A 1 199 ? -4.594 13.398 8.328 1 95.69 199 HIS A C 1
ATOM 1573 O O . HIS A 1 199 ? -4.402 14.562 8.68 1 95.69 199 HIS A O 1
ATOM 1579 N N . ALA A 1 200 ? -5.25 12.562 9.078 1 95.19 200 ALA A N 1
ATOM 1580 C CA . ALA A 1 200 ? -5.848 12.93 10.359 1 95.19 200 ALA A CA 1
ATOM 1581 C C . ALA A 1 200 ? -4.793 13.445 11.328 1 95.19 200 ALA A C 1
ATOM 1583 O O . ALA A 1 200 ? -5.102 14.234 12.227 1 95.19 200 ALA A O 1
ATOM 1584 N N . LEU A 1 201 ? -3.576 13.07 11.078 1 94.25 201 LEU A N 1
ATOM 1585 C CA . LEU A 1 201 ? -2.467 13.547 11.898 1 94.25 201 LEU A CA 1
ATOM 1586 C C . LEU A 1 201 ? -2.389 15.07 11.875 1 94.25 201 LEU A C 1
ATOM 1588 O O . LEU A 1 201 ? -1.936 15.688 12.844 1 94.25 201 LEU A O 1
ATOM 1592 N N . TYR A 1 202 ? -2.895 15.625 10.82 1 94.75 202 TYR A N 1
ATOM 1593 C CA . TYR A 1 202 ? -2.578 17.031 10.562 1 94.75 202 TYR A CA 1
ATOM 1594 C C . TYR A 1 202 ? -3.846 17.859 10.484 1 94.75 202 TYR A C 1
ATOM 1596 O O . TYR A 1 202 ? -3.814 19 10.016 1 94.75 202 TYR A O 1
ATOM 1604 N N . TRP A 1 203 ? -4.973 17.297 10.836 1 93.12 203 TRP A N 1
ATOM 1605 C CA . TRP A 1 203 ? -6.207 18.062 10.859 1 93.12 203 TRP A CA 1
ATOM 1606 C C . TRP A 1 203 ? -6.293 18.922 12.125 1 93.12 203 TRP A C 1
ATOM 1608 O O . TRP A 1 203 ? -5.902 18.469 13.203 1 93.12 203 TRP A O 1
ATOM 1618 N N . GLU A 1 204 ? -6.84 20.062 11.984 1 86.69 204 GLU A N 1
ATOM 1619 C CA . GLU A 1 204 ? -6.977 20.984 13.102 1 86.69 204 GLU A CA 1
ATOM 1620 C C . GLU A 1 204 ? -8.25 20.703 13.898 1 86.69 204 GLU A C 1
ATOM 1622 O O . GLU A 1 204 ? -8.297 20.922 15.109 1 86.69 204 GLU A O 1
ATOM 1627 N N . SER A 1 205 ? -9.25 20.203 13.203 1 89.56 205 SER A N 1
ATOM 1628 C CA . SER A 1 205 ? -10.547 19.953 13.828 1 89.56 205 SER A CA 1
ATOM 1629 C C . SER A 1 205 ? -10.547 18.6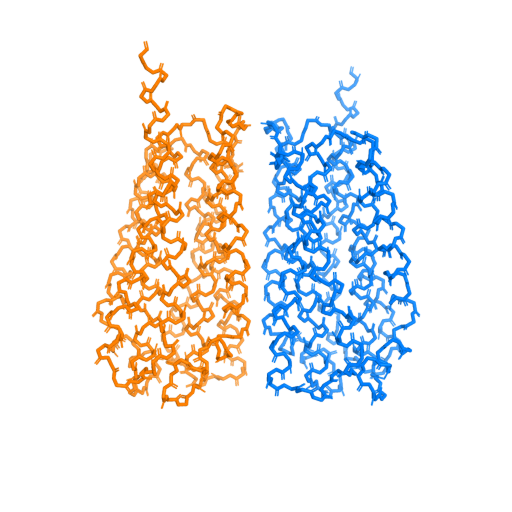41 14.602 1 89.56 205 SER A C 1
ATOM 1631 O O . SER A 1 205 ? -10.438 17.562 14 1 89.56 205 SER A O 1
ATOM 1633 N N . GLU A 1 206 ? -10.758 18.766 15.875 1 89.31 206 GLU A N 1
ATOM 1634 C CA . GLU A 1 206 ? -10.875 17.562 16.688 1 89.31 206 GLU A CA 1
ATOM 1635 C C . GLU A 1 206 ? -12.078 16.719 16.266 1 89.31 206 GLU A C 1
ATOM 1637 O O . GLU A 1 206 ? -12.031 15.484 16.312 1 89.31 206 GLU A O 1
ATOM 1642 N N . LYS A 1 207 ? -13.078 17.406 15.93 1 92.88 207 LYS A N 1
ATOM 1643 C CA . LYS A 1 207 ? -14.273 16.734 15.438 1 92.88 207 LYS A CA 1
ATOM 1644 C C . LYS A 1 207 ? -13.938 15.844 14.234 1 92.88 207 LYS A C 1
ATOM 1646 O O . LYS A 1 207 ? -14.383 14.695 14.164 1 92.88 207 LYS A O 1
ATOM 1651 N N . ASP A 1 208 ? -13.188 16.375 13.32 1 94.5 208 ASP A N 1
ATOM 1652 C CA . ASP A 1 208 ? -12.828 15.625 12.133 1 94.5 208 ASP A CA 1
ATOM 1653 C C . ASP A 1 208 ? -11.914 14.453 12.477 1 94.5 208 ASP A C 1
ATOM 1655 O O . ASP A 1 208 ? -12.031 13.367 11.898 1 94.5 208 ASP A O 1
ATOM 1659 N N . ARG A 1 209 ? -11.023 14.656 13.406 1 93.81 209 ARG A N 1
ATOM 1660 C CA . ARG A 1 209 ? -10.164 13.57 13.867 1 93.81 209 ARG A CA 1
ATOM 1661 C C . ARG A 1 209 ? -10.992 12.445 14.477 1 93.81 209 ARG A C 1
ATOM 1663 O O . ARG A 1 209 ? -10.695 11.266 14.266 1 93.81 209 ARG A O 1
ATOM 1670 N N . ASN A 1 210 ? -11.984 12.828 15.234 1 94.12 210 ASN A N 1
ATOM 1671 C CA . ASN A 1 210 ? -12.883 11.844 15.812 1 94.12 210 ASN A CA 1
ATOM 1672 C C . ASN A 1 210 ? -13.609 11.039 14.727 1 94.12 210 ASN A C 1
ATOM 1674 O O . ASN A 1 210 ? -13.781 9.828 14.859 1 94.12 210 ASN A O 1
ATOM 1678 N N . VAL A 1 211 ? -14.008 11.703 13.711 1 96.19 211 VAL A N 1
ATOM 1679 C CA . VAL A 1 211 ? -14.719 11.047 12.617 1 96.19 211 VAL A CA 1
ATOM 1680 C C . VAL A 1 211 ? -13.82 9.992 11.977 1 96.19 211 VAL A C 1
ATOM 1682 O O . VAL A 1 211 ? -14.281 8.914 11.602 1 96.19 211 VAL A O 1
ATOM 1685 N N . ALA A 1 212 ? -12.531 10.289 11.812 1 95.5 212 ALA A N 1
ATOM 1686 C CA . ALA A 1 212 ? -11.578 9.328 11.25 1 95.5 212 ALA A CA 1
ATOM 1687 C C . ALA A 1 212 ? -11.539 8.047 12.086 1 95.5 212 ALA A C 1
ATOM 1689 O O . ALA A 1 212 ? -11.578 6.945 11.531 1 95.5 212 ALA A O 1
ATOM 1690 N N . VAL A 1 213 ? -11.523 8.18 13.352 1 96.44 213 VAL A N 1
ATOM 1691 C CA . VAL A 1 213 ? -11.477 7.023 14.234 1 96.44 213 VAL A CA 1
ATOM 1692 C C . VAL A 1 213 ? -12.812 6.289 14.203 1 96.44 213 VAL A C 1
ATOM 1694 O O . VAL A 1 213 ? -12.852 5.055 14.18 1 96.44 213 VAL A O 1
ATOM 1697 N N . ASP A 1 214 ? -13.883 7.059 14.234 1 97.06 214 ASP A N 1
ATOM 1698 C CA . ASP A 1 214 ? -15.203 6.457 14.164 1 97.06 214 ASP A CA 1
ATOM 1699 C C . ASP A 1 214 ? -15.359 5.609 12.898 1 97.06 214 ASP A C 1
ATOM 1701 O O . ASP A 1 214 ? -15.961 4.531 12.938 1 97.06 214 ASP A O 1
ATOM 1705 N N . GLY A 1 215 ? -14.891 6.145 11.812 1 97.25 215 GLY A N 1
ATOM 1706 C CA . GLY A 1 215 ? -14.93 5.379 10.578 1 97.25 215 GLY A CA 1
ATOM 1707 C C . GLY A 1 215 ? -14.234 4.035 10.688 1 97.25 215 GLY A C 1
ATOM 1708 O O . GLY A 1 215 ? -14.75 3.021 10.211 1 97.25 215 GLY A O 1
ATOM 1709 N N . ARG A 1 216 ? -13.078 4.023 11.336 1 97.19 216 ARG A N 1
ATOM 1710 C CA . ARG A 1 216 ? -12.336 2.779 11.531 1 97.19 216 ARG A CA 1
ATOM 1711 C C . ARG A 1 216 ? -13.102 1.826 12.445 1 97.19 216 ARG A C 1
ATOM 1713 O O . ARG A 1 216 ? -13.133 0.618 12.203 1 97.19 216 ARG A O 1
ATOM 1720 N N . VAL A 1 217 ? -13.672 2.371 13.461 1 96.62 217 VAL A N 1
ATOM 1721 C CA . VAL A 1 217 ? -14.461 1.556 14.383 1 96.62 217 VAL A CA 1
ATOM 1722 C C . VAL A 1 217 ? -15.617 0.899 13.633 1 96.62 217 VAL A C 1
ATOM 1724 O O . VAL A 1 217 ? -15.852 -0.304 13.766 1 96.62 217 VAL A O 1
ATOM 1727 N N . VAL A 1 218 ? -16.312 1.687 12.844 1 97.06 218 VAL A N 1
ATOM 1728 C CA . VAL A 1 218 ? -17.438 1.158 12.078 1 97.06 218 VAL A CA 1
ATOM 1729 C C . VAL A 1 218 ? -16.953 0.051 11.148 1 97.06 218 VAL A C 1
ATOM 1731 O O . VAL A 1 218 ? -17.578 -1.004 11.039 1 97.06 218 VAL A O 1
ATOM 1734 N N . CYS A 1 219 ? -15.883 0.26 10.484 1 97.62 219 CYS A N 1
ATOM 1735 C CA . CYS A 1 219 ? -15.305 -0.723 9.57 1 97.62 219 CYS A CA 1
ATOM 1736 C C . CYS A 1 219 ? -14.953 -2.01 10.312 1 97.62 219 CYS A C 1
ATOM 1738 O O . CYS A 1 219 ? -15.312 -3.102 9.867 1 97.62 219 CYS A O 1
ATOM 1740 N N . CYS A 1 220 ? -14.312 -1.864 11.453 1 96.88 220 CYS A N 1
ATOM 1741 C CA . CYS A 1 220 ? -13.867 -3.018 12.227 1 96.88 220 CYS A CA 1
ATOM 1742 C C . CYS A 1 220 ? -15.062 -3.793 12.781 1 96.88 220 CYS A C 1
ATOM 1744 O O . CYS A 1 220 ? -15.062 -5.027 12.766 1 96.88 220 CYS A O 1
ATOM 1746 N N . ILE A 1 221 ? -16.047 -3.1 13.211 1 96.19 221 ILE A N 1
ATOM 1747 C CA . ILE A 1 221 ? -17.219 -3.752 13.758 1 96.19 221 ILE A CA 1
ATOM 1748 C C . ILE A 1 221 ? -17.953 -4.504 12.648 1 96.19 221 ILE A C 1
ATOM 1750 O O . ILE A 1 221 ? -18.438 -5.617 12.859 1 96.19 221 ILE A O 1
ATOM 1754 N N . ALA A 1 222 ? -18.062 -3.895 11.516 1 97.44 222 ALA A N 1
ATOM 1755 C CA . ALA A 1 222 ? -18.703 -4.562 10.391 1 97.44 222 ALA A CA 1
ATOM 1756 C C . ALA A 1 222 ? -17.969 -5.852 10.031 1 97.44 222 ALA A C 1
ATOM 1758 O O . ALA A 1 222 ? -18.609 -6.891 9.812 1 97.44 222 ALA A O 1
ATOM 1759 N N . ILE A 1 223 ? -16.672 -5.793 9.938 1 97.56 223 ILE A N 1
ATOM 1760 C CA . ILE A 1 223 ? -15.875 -6.961 9.562 1 97.56 223 ILE A CA 1
ATOM 1761 C C . ILE A 1 223 ? -15.969 -8.023 10.664 1 97.56 223 ILE A C 1
ATOM 1763 O O . ILE A 1 223 ? -16.156 -9.203 10.375 1 97.56 223 ILE A O 1
ATOM 1767 N N . LEU A 1 224 ? -15.867 -7.594 11.891 1 97 224 LEU A N 1
ATOM 1768 C CA . LEU A 1 224 ? -15.984 -8.523 13.008 1 97 224 LEU A CA 1
ATOM 1769 C C . LEU A 1 224 ? -17.375 -9.172 13.023 1 97 224 LEU A C 1
ATOM 1771 O O . LEU A 1 224 ? -17.5 -10.375 13.273 1 97 224 LEU A O 1
ATOM 1775 N N . GLY A 1 225 ? -18.375 -8.352 12.836 1 96.56 225 GLY A N 1
ATOM 1776 C CA . GLY A 1 225 ? -19.703 -8.906 12.719 1 96.56 225 GLY A CA 1
ATOM 1777 C C . GLY A 1 225 ? -19.828 -9.953 11.625 1 96.56 225 GLY A C 1
ATOM 1778 O O . GLY A 1 225 ? -20.469 -10.984 11.828 1 96.56 225 GLY A O 1
ATOM 1779 N N . GLY A 1 226 ? -19.234 -9.688 10.461 1 96.62 226 GLY A N 1
ATOM 1780 C CA . GLY A 1 226 ? -19.188 -10.68 9.398 1 96.62 226 GLY A CA 1
ATOM 1781 C C . GLY A 1 226 ? -18.469 -11.953 9.789 1 96.62 226 GLY A C 1
ATOM 1782 O O . GLY A 1 226 ? -18.906 -13.055 9.43 1 96.62 226 GLY A O 1
ATOM 1783 N N . GLN A 1 227 ? -17.391 -11.836 10.516 1 96.81 227 GLN A N 1
ATOM 1784 C CA . GLN A 1 227 ? -16.609 -12.992 10.938 1 96.81 227 GLN A CA 1
ATOM 1785 C C . GLN A 1 227 ? -17.406 -13.859 11.914 1 96.81 227 GLN A C 1
ATOM 1787 O O . GLN A 1 227 ? -17.406 -15.094 11.797 1 96.81 227 GLN A O 1
ATOM 1792 N N . ILE A 1 228 ? -18.031 -13.242 12.844 1 95.31 228 ILE A N 1
ATOM 1793 C CA . ILE A 1 228 ? -18.844 -13.977 13.812 1 95.31 228 ILE A CA 1
ATOM 1794 C C . ILE A 1 228 ? -20.016 -14.656 13.094 1 95.31 228 ILE A C 1
ATOM 1796 O O . ILE A 1 228 ? -20.297 -15.836 13.344 1 95.31 228 ILE A O 1
ATOM 1800 N N . TRP A 1 229 ? -20.625 -13.945 12.195 1 96.12 229 TRP A N 1
ATOM 1801 C CA . TRP A 1 229 ? -21.703 -14.492 11.383 1 96.12 229 TRP A CA 1
ATOM 1802 C C . TRP A 1 229 ? -21.234 -15.703 10.586 1 96.12 229 TRP A C 1
ATOM 1804 O O . TRP A 1 229 ? -21.969 -16.688 10.453 1 96.12 229 TRP A O 1
ATOM 1814 N N . SER A 1 230 ? -20.047 -15.727 10.133 1 95.31 230 SER A N 1
ATOM 1815 C CA . SER A 1 230 ? -19.5 -16.781 9.281 1 95.31 230 SER A CA 1
ATOM 1816 C C . SER A 1 230 ? -19.312 -18.078 10.055 1 95.31 230 SER A C 1
ATOM 1818 O O . SER A 1 230 ? -19.203 -19.156 9.461 1 95.31 230 SER A O 1
ATOM 1820 N N . GLN A 1 231 ? -19.297 -17.953 11.43 1 93.75 231 GLN A N 1
ATOM 1821 C CA . GLN A 1 231 ? -19.125 -19.156 12.242 1 93.75 231 GLN A CA 1
ATOM 1822 C C . GLN A 1 231 ? -20.359 -20.062 12.133 1 93.75 231 GLN A C 1
ATOM 1824 O O . GLN A 1 231 ? -20.297 -21.234 12.5 1 93.75 231 GLN A O 1
ATOM 1829 N N . THR A 1 232 ? -21.422 -19.531 11.586 1 92.94 232 THR A N 1
ATOM 1830 C CA . THR A 1 232 ? -22.625 -20.328 11.406 1 92.94 232 THR A CA 1
ATOM 1831 C C . THR A 1 232 ? -22.547 -21.141 10.117 1 92.94 232 THR A C 1
ATOM 1833 O O . THR A 1 232 ? -23.359 -22.047 9.898 1 92.94 232 THR A O 1
ATOM 1836 N N . TYR A 1 233 ? -21.609 -20.797 9.227 1 94.31 233 TYR A N 1
ATOM 1837 C CA . TYR A 1 233 ? -21.438 -21.516 7.965 1 94.31 233 TYR A CA 1
ATOM 1838 C C . TYR A 1 233 ? -20.641 -22.797 8.164 1 94.31 233 TYR A C 1
ATOM 1840 O O . TYR A 1 233 ? -19.688 -22.828 8.953 1 94.31 233 TYR A O 1
ATOM 1848 N N . GLN A 1 234 ? -20.953 -23.797 7.445 1 95.06 234 GLN A N 1
ATOM 1849 C CA . GLN A 1 234 ? -20.281 -25.078 7.543 1 95.06 234 GLN A CA 1
ATOM 1850 C C . GLN A 1 234 ? -18.922 -25.047 6.836 1 95.06 234 GLN A C 1
ATOM 1852 O O . GLN A 1 234 ? -18.141 -26 6.926 1 95.06 234 GLN A O 1
ATOM 1857 N N . HIS A 1 235 ? -18.547 -23.969 6.203 1 96 235 HIS A N 1
ATOM 1858 C CA . HIS A 1 235 ? -17.391 -23.859 5.328 1 96 235 HIS A CA 1
ATOM 1859 C C . HIS A 1 235 ? -16.141 -23.422 6.102 1 96 235 HIS A C 1
ATOM 1861 O O . HIS A 1 235 ? -15.047 -23.344 5.543 1 96 235 HIS A O 1
ATOM 1867 N N . TRP A 1 236 ? -16.266 -23.141 7.375 1 95.94 236 TRP A N 1
ATOM 1868 C CA . TRP A 1 236 ? -15.156 -22.609 8.164 1 95.94 236 TRP A CA 1
ATOM 1869 C C . TRP A 1 236 ? -14.672 -23.625 9.188 1 95.94 236 TRP A C 1
ATOM 1871 O O . TRP A 1 236 ? -15.477 -24.344 9.789 1 95.94 236 TRP A O 1
ATOM 1881 N N . SER A 1 237 ? -13.352 -23.641 9.398 1 95.44 237 SER A N 1
ATOM 1882 C CA . SER A 1 237 ? -12.766 -24.484 10.438 1 95.44 237 SER A CA 1
ATOM 1883 C C . SER A 1 237 ? -12.656 -23.75 11.766 1 95.44 237 SER A C 1
ATOM 1885 O O . SER A 1 237 ? -12.945 -22.547 11.836 1 95.44 237 SER A O 1
ATOM 1887 N N . GLY A 1 238 ? -12.172 -24.422 12.797 1 92.94 238 GLY A N 1
ATOM 1888 C CA . GLY A 1 238 ? -11.938 -23.797 14.086 1 92.94 238 GLY A CA 1
ATOM 1889 C C . GLY A 1 238 ? -10.836 -22.75 14.047 1 92.94 238 GLY A C 1
ATOM 1890 O O . GLY A 1 238 ? -10.805 -21.844 14.883 1 92.94 238 GLY A O 1
ATOM 1891 N N . ASN A 1 239 ? -10.047 -22.828 13.047 1 94 239 ASN A N 1
ATOM 1892 C CA . ASN A 1 239 ? -8.914 -21.906 12.938 1 94 239 ASN A CA 1
ATOM 1893 C C . ASN A 1 239 ? -9.359 -20.516 12.5 1 94 239 ASN A C 1
ATOM 1895 O O . ASN A 1 239 ? -8.562 -19.578 12.5 1 94 239 ASN A O 1
ATOM 1899 N N . HIS A 1 240 ? -10.602 -20.406 12.125 1 94.81 240 HIS A N 1
ATOM 1900 C CA . HIS A 1 240 ? -11.125 -19.094 11.781 1 94.81 240 HIS A CA 1
ATOM 1901 C C . HIS A 1 240 ? -11 -18.125 12.961 1 94.81 240 HIS A C 1
ATOM 1903 O O . HIS A 1 240 ? -10.914 -16.906 12.773 1 94.81 240 HIS A O 1
ATOM 1909 N N . TRP A 1 241 ? -10.82 -18.578 14.188 1 93.56 241 TRP A N 1
ATOM 1910 C CA . TRP A 1 241 ? -10.695 -17.781 15.391 1 93.56 241 TRP A CA 1
ATOM 1911 C C . TRP A 1 241 ? -9.375 -17.016 15.406 1 93.56 241 TRP A C 1
ATOM 1913 O O . TRP A 1 241 ? -9.234 -16.016 16.109 1 93.56 241 TRP A O 1
ATOM 1923 N N . VAL A 1 242 ? -8.414 -17.453 14.633 1 90 242 VAL A N 1
ATOM 1924 C CA . VAL A 1 242 ? -7.176 -16.703 14.477 1 90 242 VAL A CA 1
ATOM 1925 C C . VAL A 1 242 ? -7.465 -15.359 13.797 1 90 242 VAL A C 1
ATOM 1927 O O . VAL A 1 242 ? -7.031 -14.305 14.273 1 90 242 VAL A O 1
ATOM 1930 N N . GLY A 1 243 ? -8.211 -15.453 12.695 1 91.25 243 GLY A N 1
ATOM 1931 C CA . GLY A 1 243 ? -8.602 -14.234 12.016 1 91.25 243 GLY A CA 1
ATOM 1932 C C . GLY A 1 243 ? -9.477 -13.328 12.859 1 91.25 243 GLY A C 1
ATOM 1933 O O . GLY A 1 243 ? -9.305 -12.109 12.859 1 91.25 243 GLY A O 1
ATOM 1934 N N . ILE A 1 244 ? -10.328 -13.859 13.633 1 95.12 244 ILE A N 1
ATOM 1935 C CA . ILE A 1 244 ? -11.227 -13.102 14.5 1 95.12 244 ILE A CA 1
ATOM 1936 C C . ILE A 1 244 ? -10.414 -12.391 15.578 1 95.12 244 ILE A C 1
ATOM 1938 O O . ILE A 1 244 ? -10.656 -11.211 15.867 1 95.12 244 ILE A O 1
ATOM 1942 N N . SER A 1 245 ? -9.445 -13.07 16.047 1 93.81 245 SER A N 1
ATOM 1943 C CA . SER A 1 245 ? -8.617 -12.469 17.094 1 93.81 245 SER A CA 1
ATOM 1944 C C . SER A 1 245 ? -7.824 -11.289 16.547 1 93.81 245 SER A C 1
ATOM 1946 O O . SER A 1 245 ? -7.68 -10.266 17.219 1 93.81 245 SER A O 1
ATOM 1948 N N . LEU A 1 246 ? -7.359 -11.414 15.375 1 89.31 246 LEU A N 1
ATOM 1949 C CA . LEU A 1 246 ? -6.578 -10.352 14.758 1 89.31 246 LEU A CA 1
ATOM 1950 C C . LEU A 1 246 ? -7.43 -9.102 14.539 1 89.31 246 LEU A C 1
ATOM 1952 O O . LEU A 1 246 ? -7.02 -7.996 14.883 1 89.31 246 LEU A O 1
ATOM 1956 N N . PHE A 1 247 ? -8.602 -9.297 14.047 1 92.75 247 PHE A N 1
ATOM 1957 C CA . PHE A 1 247 ? -9.461 -8.148 13.781 1 92.75 247 PHE A CA 1
ATOM 1958 C C . PHE A 1 247 ? -10.039 -7.598 15.078 1 92.75 247 PHE A C 1
ATOM 1960 O O . PHE A 1 247 ? -10.32 -6.402 15.172 1 92.75 247 PHE A O 1
ATOM 1967 N N . SER A 1 248 ? -10.188 -8.422 16.062 1 95.06 248 SER A N 1
ATOM 1968 C CA . SER A 1 248 ? -10.578 -7.941 17.391 1 95.06 248 SER A CA 1
ATOM 1969 C C . SER A 1 248 ? -9.523 -7.008 17.969 1 95.06 248 SER A C 1
ATOM 1971 O O . SER A 1 248 ? -9.852 -5.977 18.562 1 95.06 248 SER A O 1
ATOM 1973 N N . THR A 1 249 ? -8.32 -7.371 17.766 1 94.44 249 THR A N 1
ATOM 1974 C CA . THR A 1 249 ? -7.234 -6.531 18.25 1 94.44 249 THR A CA 1
ATOM 1975 C C . THR A 1 249 ? -7.27 -5.16 17.578 1 94.44 249 THR A C 1
ATOM 1977 O O . THR A 1 249 ? -7.145 -4.133 18.25 1 94.44 249 THR A O 1
ATOM 1980 N N . TRP A 1 250 ? -7.438 -5.141 16.281 1 95.06 250 TRP A N 1
ATOM 1981 C CA . TRP A 1 250 ? -7.539 -3.881 15.555 1 95.06 250 TRP A CA 1
ATOM 1982 C C . TRP A 1 250 ? -8.734 -3.07 16.031 1 95.06 250 TRP A C 1
ATOM 1984 O O . TRP A 1 250 ? -8.648 -1.851 16.188 1 95.06 250 TRP A O 1
ATOM 1994 N N . THR A 1 251 ? -9.836 -3.742 16.328 1 95.75 251 THR A N 1
ATOM 1995 C CA . THR A 1 251 ? -11.047 -3.096 16.828 1 95.75 251 THR A CA 1
ATOM 1996 C C . THR A 1 251 ? -10.812 -2.471 18.188 1 95.75 251 THR A C 1
ATOM 1998 O O . THR A 1 251 ? -11.18 -1.318 18.422 1 95.75 251 THR A O 1
ATOM 2001 N N . VAL A 1 252 ? -10.188 -3.199 19.016 1 95.38 252 VAL A N 1
ATOM 2002 C CA . VAL A 1 252 ? -9.922 -2.719 20.375 1 95.38 252 VAL A CA 1
ATOM 2003 C C . VAL A 1 252 ? -9 -1.5 20.312 1 95.38 252 VAL A C 1
ATOM 2005 O O . VAL A 1 252 ? -9.211 -0.523 21.031 1 95.38 252 VAL A O 1
ATOM 2008 N N . ILE A 1 253 ? -8.039 -1.553 19.453 1 94.38 253 ILE A N 1
ATOM 2009 C CA . ILE A 1 253 ? -7.125 -0.428 19.297 1 94.38 253 ILE A CA 1
ATOM 2010 C C . ILE A 1 253 ? -7.891 0.798 18.812 1 94.38 253 ILE A C 1
ATOM 2012 O O . ILE A 1 253 ? -7.68 1.908 19.297 1 94.38 253 ILE A O 1
ATOM 2016 N N . ALA A 1 254 ? -8.758 0.59 17.859 1 94.88 254 ALA A N 1
ATOM 2017 C CA . ALA A 1 254 ? -9.562 1.698 17.359 1 94.88 254 ALA A CA 1
ATOM 2018 C C . ALA A 1 254 ? -10.445 2.279 18.453 1 94.88 254 ALA A C 1
ATOM 2020 O O . ALA A 1 254 ? -10.578 3.5 18.578 1 94.88 254 ALA A O 1
ATOM 2021 N N . LEU A 1 255 ? -10.984 1.456 19.297 1 94.88 255 LEU A N 1
ATOM 2022 C CA . LEU A 1 255 ? -11.844 1.898 20.391 1 94.88 255 LEU A CA 1
ATOM 2023 C C . LEU A 1 255 ? -11.023 2.623 21.453 1 94.88 255 LEU A C 1
ATOM 2025 O O . LEU A 1 255 ? -11.484 3.615 22.031 1 94.88 255 LEU A O 1
ATOM 2029 N N . LEU A 1 256 ? -9.883 2.123 21.719 1 92.88 256 LEU A N 1
ATOM 2030 C CA . LEU A 1 256 ? -8.984 2.791 22.641 1 92.88 256 LEU A CA 1
ATOM 2031 C C . LEU A 1 256 ? -8.633 4.191 22.156 1 92.88 256 LEU A C 1
ATOM 2033 O O . LEU A 1 256 ? -8.594 5.141 22.938 1 92.88 256 LEU A O 1
ATOM 2037 N N . TYR A 1 257 ? -8.367 4.238 20.922 1 91.62 257 TYR A N 1
ATOM 2038 C CA . TYR A 1 257 ? -8.062 5.535 20.328 1 91.62 257 TYR A CA 1
ATOM 2039 C C . TYR A 1 257 ? -9.234 6.496 20.484 1 91.62 257 TYR A C 1
ATOM 2041 O O . TYR A 1 257 ? -9.055 7.652 20.859 1 91.62 257 TYR A O 1
ATOM 2049 N N . ARG A 1 258 ? -10.414 6.031 20.219 1 93.12 258 ARG A N 1
ATOM 2050 C CA . ARG A 1 258 ? -11.609 6.863 20.312 1 93.12 258 ARG A CA 1
ATOM 2051 C C . ARG A 1 258 ? -11.844 7.32 21.75 1 93.12 258 ARG A C 1
ATOM 2053 O O . ARG A 1 258 ? -12.203 8.477 21.984 1 93.12 258 ARG A O 1
ATOM 2060 N N . SER A 1 259 ? -11.641 6.473 22.641 1 91.56 259 SER A N 1
ATOM 2061 C CA . SER A 1 259 ? -11.781 6.793 24.062 1 91.56 259 SER A CA 1
ATOM 2062 C C . SER A 1 259 ? -10.75 7.832 24.5 1 91.56 259 SER A C 1
ATOM 2064 O O . SER A 1 259 ? -11.07 8.75 25.25 1 91.56 259 SER A O 1
ATOM 2066 N N . TYR A 1 260 ? -9.625 7.684 24.016 1 88.88 260 TYR A N 1
ATOM 2067 C CA . TYR A 1 260 ? -8.555 8.625 24.328 1 88.88 260 TYR A CA 1
ATOM 2068 C C . TYR A 1 260 ? -8.914 10.031 23.844 1 88.88 260 TYR A C 1
ATOM 2070 O O . TYR A 1 260 ? -8.719 11.008 24.562 1 88.88 260 TYR A O 1
ATOM 2078 N N . LEU A 1 261 ? -9.391 10.117 22.641 1 87.69 261 LEU A N 1
ATOM 2079 C CA . LEU A 1 261 ? -9.75 11.414 22.094 1 87.69 261 LEU A CA 1
ATOM 2080 C C . LEU A 1 261 ? -10.891 12.047 22.875 1 87.69 261 LEU A C 1
ATOM 2082 O O . LEU A 1 261 ? -10.938 13.273 23.031 1 87.69 261 LEU A O 1
ATOM 2086 N N . THR A 1 262 ? -11.781 11.305 23.391 1 85.19 262 THR A N 1
ATOM 2087 C CA . THR A 1 262 ? -12.922 11.805 24.156 1 85.19 262 THR A CA 1
ATOM 2088 C C . THR A 1 262 ? -12.469 12.297 25.531 1 85.19 262 THR A C 1
ATOM 2090 O O . THR A 1 262 ? -12.906 13.352 26 1 85.19 262 THR A O 1
ATOM 2093 N N . TRP A 1 263 ? -11.609 11.594 26.125 1 83.62 263 TRP A N 1
ATOM 2094 C CA . TRP A 1 263 ? -11.172 11.93 27.469 1 83.62 263 TRP A CA 1
ATOM 2095 C C . TRP A 1 263 ? -10.258 13.148 27.469 1 83.62 263 TRP A C 1
ATOM 2097 O O . TRP A 1 263 ? -10.297 13.969 28.391 1 83.62 263 TRP A O 1
ATOM 2107 N N . ASN A 1 264 ? -9.383 13.336 26.516 1 76 264 ASN A N 1
ATOM 2108 C CA . ASN A 1 264 ? -8.477 14.477 26.453 1 76 264 ASN A CA 1
ATOM 2109 C C . ASN A 1 264 ? -9.234 15.766 26.141 1 76 264 ASN A C 1
ATOM 2111 O O . ASN A 1 264 ? -8.805 16.859 26.531 1 76 264 ASN A O 1
ATOM 2115 N N . LYS A 1 265 ? -10.266 15.812 25.438 1 67.62 265 LYS A N 1
ATOM 2116 C CA . LYS A 1 265 ? -11.117 16.984 25.219 1 67.62 265 LYS A CA 1
ATOM 2117 C C . LYS A 1 265 ? -11.719 17.469 26.531 1 67.62 265 LYS A C 1
ATOM 2119 O O . LYS A 1 265 ? -11.758 18.672 26.797 1 67.62 265 LYS A O 1
ATOM 2124 N N . LYS A 1 266 ? -12.055 16.641 27.328 1 65.75 266 LYS A N 1
ATOM 2125 C CA . LYS A 1 266 ? -12.68 17.016 28.594 1 65.75 266 LYS A CA 1
ATOM 2126 C C . LYS A 1 266 ? -11.672 17.688 29.531 1 65.75 266 LYS A C 1
ATOM 2128 O O . LYS A 1 266 ? -12 18.672 30.188 1 65.75 266 LYS A O 1
ATOM 2133 N N . THR A 1 267 ? -10.578 17.234 29.484 1 61.09 267 THR A N 1
ATOM 2134 C CA . THR A 1 267 ? -9.578 17.812 30.375 1 61.09 267 THR A CA 1
ATOM 2135 C C . THR A 1 267 ? -9.164 19.203 29.922 1 61.09 267 THR A C 1
ATOM 2137 O O . THR A 1 267 ? -8.805 20.047 30.734 1 61.09 267 THR A O 1
ATOM 2140 N N . ARG A 1 268 ? -9.172 19.547 28.641 1 59.75 268 ARG A N 1
ATOM 2141 C CA . ARG A 1 268 ? -8.789 20.859 28.141 1 59.75 268 ARG A CA 1
ATOM 2142 C C . ARG A 1 268 ? -9.914 21.875 28.344 1 59.75 268 ARG A C 1
ATOM 2144 O O . ARG A 1 268 ? -9.664 23.078 28.391 1 59.75 268 ARG A O 1
ATOM 2151 N N . ARG A 1 269 ? -11.086 21.516 28.406 1 58.72 269 ARG A N 1
ATOM 2152 C CA . ARG A 1 269 ? -12.234 22.391 28.656 1 58.72 269 ARG A CA 1
ATOM 2153 C C . ARG A 1 269 ? -12.359 22.719 30.141 1 58.72 269 ARG A C 1
ATOM 2155 O O . ARG A 1 269 ? -12.891 23.766 30.5 1 58.72 269 ARG A O 1
ATOM 2162 N N . ASP A 1 270 ? -11.922 21.953 31.062 1 46.72 270 ASP A N 1
ATOM 2163 C CA . ASP A 1 270 ? -11.945 22.297 32.469 1 46.72 270 ASP A CA 1
ATOM 2164 C C . ASP A 1 270 ? -10.727 23.156 32.844 1 46.72 270 ASP A C 1
ATOM 2166 O O . ASP A 1 270 ? -10.828 24.062 33.688 1 46.72 270 ASP A O 1
ATOM 2170 N N . MET B 1 1 ? 20.844 11.805 20.266 1 72.69 1 MET B N 1
ATOM 2171 C CA . MET B 1 1 ? 21.047 12.383 18.938 1 72.69 1 MET B CA 1
ATOM 2172 C C . MET B 1 1 ? 22.328 11.852 18.312 1 72.69 1 MET B C 1
ATOM 2174 O O . MET B 1 1 ? 22.297 11.336 17.188 1 72.69 1 MET B O 1
ATOM 2178 N N . ALA B 1 2 ? 23.312 11.695 19.141 1 82.44 2 ALA B N 1
ATOM 2179 C CA . ALA B 1 2 ? 24.578 11.211 18.562 1 82.44 2 ALA B CA 1
ATOM 2180 C C . ALA B 1 2 ? 24.469 9.734 18.188 1 82.44 2 ALA B C 1
ATOM 2182 O O . ALA B 1 2 ? 24.969 9.32 17.141 1 82.44 2 ALA B O 1
ATOM 2183 N N . PHE B 1 3 ? 23.734 8.969 18.953 1 89.81 3 PHE B N 1
ATOM 2184 C CA . PHE B 1 3 ? 23.594 7.539 18.688 1 89.81 3 PHE B CA 1
ATOM 2185 C C . PHE B 1 3 ? 22.797 7.285 17.422 1 89.81 3 PHE B C 1
ATOM 2187 O O . PHE B 1 3 ? 23.188 6.465 16.594 1 89.81 3 PHE B O 1
ATOM 2194 N N . ILE B 1 4 ? 21.781 7.992 17.234 1 91.5 4 ILE B N 1
ATOM 2195 C CA . ILE B 1 4 ? 20.938 7.824 16.047 1 91.5 4 ILE B CA 1
ATOM 2196 C C . ILE B 1 4 ? 21.719 8.211 14.797 1 91.5 4 ILE B C 1
ATOM 2198 O O . ILE B 1 4 ? 21.625 7.539 13.766 1 91.5 4 ILE B O 1
ATOM 2202 N N . ASN B 1 5 ? 22.531 9.172 14.898 1 93.44 5 ASN B N 1
ATOM 2203 C CA . ASN B 1 5 ? 23.344 9.602 13.766 1 93.44 5 ASN B CA 1
ATOM 2204 C C . ASN B 1 5 ? 24.344 8.523 13.359 1 93.44 5 ASN B C 1
ATOM 2206 O O . ASN B 1 5 ? 24.484 8.219 12.172 1 93.44 5 ASN B O 1
ATOM 2210 N N . LYS B 1 6 ? 24.969 8.023 14.352 1 94.88 6 LYS B N 1
ATOM 2211 C CA . LYS B 1 6 ? 25.922 6.949 14.07 1 94.88 6 LYS B CA 1
ATOM 2212 C C . LYS B 1 6 ? 25.219 5.719 13.508 1 94.88 6 LYS B C 1
ATOM 2214 O O . LYS B 1 6 ? 25.734 5.07 12.594 1 94.88 6 LYS B O 1
ATOM 2219 N N . PHE B 1 7 ? 24.109 5.41 14.039 1 96.38 7 PHE B N 1
ATOM 2220 C CA . PHE B 1 7 ? 23.328 4.273 13.555 1 96.38 7 PHE B CA 1
ATOM 2221 C C . PHE B 1 7 ? 22.938 4.473 12.094 1 96.38 7 PHE B C 1
ATOM 2223 O O . PHE B 1 7 ? 22.984 3.535 11.297 1 96.38 7 PHE B O 1
ATOM 2230 N N . LEU B 1 8 ? 22.516 5.656 11.781 1 96.62 8 LEU B N 1
ATOM 2231 C CA . LEU B 1 8 ? 22.094 5.93 10.406 1 96.62 8 LEU B CA 1
ATOM 2232 C C . LEU B 1 8 ? 23.266 5.801 9.445 1 96.62 8 LEU B C 1
ATOM 2234 O O . LEU B 1 8 ? 23.094 5.387 8.297 1 96.62 8 LEU B O 1
ATOM 2238 N N . VAL B 1 9 ? 24.422 6.121 9.906 1 97.12 9 VAL B N 1
ATOM 2239 C CA . VAL B 1 9 ? 25.609 5.926 9.078 1 97.12 9 VAL B CA 1
ATOM 2240 C C . VAL B 1 9 ? 25.844 4.434 8.852 1 97.12 9 VAL B C 1
ATOM 2242 O O . VAL B 1 9 ? 26.094 4.004 7.719 1 97.12 9 VAL B O 1
ATOM 2245 N N . PHE B 1 10 ? 25.75 3.707 9.867 1 97 10 PHE B N 1
ATOM 2246 C CA . PHE B 1 10 ? 25.906 2.264 9.766 1 97 10 PHE B CA 1
ATOM 2247 C C . PHE B 1 10 ? 24.844 1.658 8.867 1 97 10 PHE B C 1
ATOM 2249 O O . PHE B 1 10 ? 25.141 0.836 7.996 1 97 10 PHE B O 1
ATOM 2256 N N . ASP B 1 11 ? 23.641 2.029 9.133 1 96.69 11 ASP B N 1
ATOM 2257 C CA . ASP B 1 11 ? 22.516 1.57 8.32 1 96.69 11 ASP B CA 1
ATOM 2258 C C . ASP B 1 11 ? 22.734 1.904 6.844 1 96.69 11 ASP B C 1
ATOM 2260 O O . ASP B 1 11 ? 22.5 1.071 5.969 1 96.69 11 ASP B O 1
ATOM 2264 N N . SER B 1 12 ? 23.203 3.111 6.609 1 97.69 12 SER B N 1
ATOM 2265 C CA . SER B 1 12 ? 23.438 3.557 5.238 1 97.69 12 SER B CA 1
ATOM 2266 C C . SER B 1 12 ? 24.562 2.748 4.582 1 97.69 12 SER B C 1
ATOM 2268 O O . SER B 1 12 ? 24.453 2.363 3.418 1 97.69 12 SER B O 1
ATOM 2270 N N . ALA B 1 13 ? 25.578 2.484 5.273 1 98.25 13 ALA B N 1
ATOM 2271 C CA . ALA B 1 13 ? 26.688 1.707 4.738 1 98.25 13 ALA B CA 1
ATOM 2272 C C . ALA B 1 13 ? 26.25 0.282 4.406 1 98.25 13 ALA B C 1
ATOM 2274 O O . ALA B 1 13 ? 26.578 -0.242 3.34 1 98.25 13 ALA B O 1
ATOM 2275 N N . PHE B 1 14 ? 25.531 -0.288 5.293 1 97.88 14 PHE B N 1
ATOM 2276 C CA . PHE B 1 14 ? 25.047 -1.648 5.094 1 97.88 14 PHE B CA 1
ATOM 2277 C C . PHE B 1 14 ? 24.125 -1.725 3.881 1 97.88 14 PHE B C 1
ATOM 2279 O O . PHE B 1 14 ? 24.281 -2.617 3.043 1 97.88 14 PHE B O 1
ATOM 2286 N N . ALA 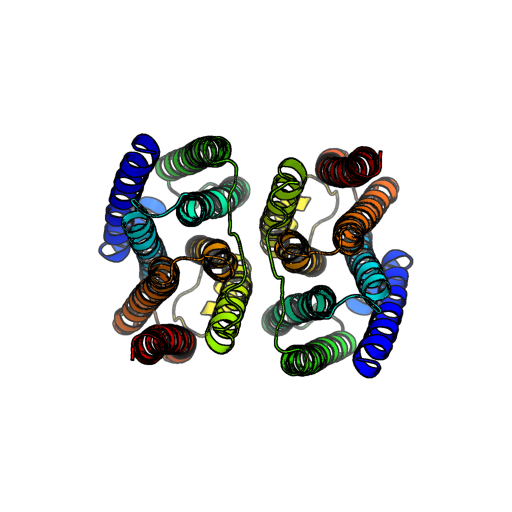B 1 15 ? 23.219 -0.815 3.771 1 97.94 15 ALA B N 1
ATOM 2287 C CA . ALA B 1 15 ? 22.266 -0.79 2.66 1 97.94 15 ALA B CA 1
ATOM 2288 C C . ALA B 1 15 ? 22.984 -0.499 1.342 1 97.94 15 ALA B C 1
ATOM 2290 O O . ALA B 1 15 ? 22.656 -1.085 0.308 1 97.94 15 ALA B O 1
ATOM 2291 N N . PHE B 1 16 ? 23.938 0.391 1.442 1 98.38 16 PHE B N 1
ATOM 2292 C CA . PHE B 1 16 ? 24.656 0.727 0.228 1 98.38 16 PHE B CA 1
ATOM 2293 C C . PHE B 1 16 ? 25.438 -0.478 -0.285 1 98.38 16 PHE B C 1
ATOM 2295 O O . PHE B 1 16 ? 25.344 -0.83 -1.463 1 98.38 16 PHE B O 1
ATOM 2302 N N . LEU B 1 17 ? 26.156 -1.125 0.559 1 98.44 17 LEU B N 1
ATOM 2303 C CA . LEU B 1 17 ? 26.984 -2.26 0.169 1 98.44 17 LEU B CA 1
ATOM 2304 C C . LEU B 1 17 ? 26.125 -3.424 -0.311 1 98.44 17 LEU B C 1
ATOM 2306 O O . LEU B 1 17 ? 26.406 -4.023 -1.351 1 98.44 17 LEU B O 1
ATOM 2310 N N . SER B 1 18 ? 25.109 -3.721 0.446 1 98 18 SER B N 1
ATOM 2311 C CA . SER B 1 18 ? 24.25 -4.816 0.042 1 98 18 SER B CA 1
ATOM 2312 C C . SER B 1 18 ? 23.516 -4.496 -1.26 1 98 18 SER B C 1
ATOM 2314 O O . SER B 1 18 ? 23.422 -5.344 -2.148 1 98 18 SER B O 1
ATOM 2316 N N . GLY B 1 19 ? 23.031 -3.244 -1.393 1 98.38 19 GLY B N 1
ATOM 2317 C CA . GLY B 1 19 ? 22.328 -2.844 -2.6 1 98.38 19 GLY B CA 1
ATOM 2318 C C . GLY B 1 19 ? 23.188 -2.875 -3.84 1 98.38 19 GLY B C 1
ATOM 2319 O O . GLY B 1 19 ? 22.781 -3.402 -4.879 1 98.38 19 GLY B O 1
ATOM 2320 N N . ILE B 1 20 ? 24.391 -2.4 -3.721 1 98.31 20 ILE B N 1
ATOM 2321 C CA . ILE B 1 20 ? 25.297 -2.332 -4.867 1 98.31 20 ILE B CA 1
ATOM 2322 C C . ILE B 1 20 ? 25.75 -3.738 -5.254 1 98.31 20 ILE B C 1
ATOM 2324 O O . ILE B 1 20 ? 25.922 -4.039 -6.438 1 98.31 20 ILE B O 1
ATOM 2328 N N . LEU B 1 21 ? 25.938 -4.574 -4.289 1 98.38 21 LEU B N 1
ATOM 2329 C CA . LEU B 1 21 ? 26.312 -5.957 -4.578 1 98.38 21 LEU B CA 1
ATOM 2330 C C . LEU B 1 21 ? 25.203 -6.672 -5.34 1 98.38 21 LEU B C 1
ATOM 2332 O O . LEU B 1 21 ? 25.469 -7.367 -6.32 1 98.38 21 LEU B O 1
ATOM 2336 N N . VAL B 1 22 ? 23.984 -6.469 -4.922 1 98.44 22 VAL B N 1
ATOM 2337 C CA . VAL B 1 22 ? 22.844 -7.086 -5.594 1 98.44 22 VAL B CA 1
ATOM 2338 C C . VAL B 1 22 ? 22.688 -6.5 -6.996 1 98.44 22 VAL B C 1
ATOM 2340 O O . VAL B 1 22 ? 22.375 -7.223 -7.941 1 98.44 22 VAL B O 1
ATOM 2343 N N . TYR B 1 23 ? 22.953 -5.242 -7.102 1 98.62 23 TYR B N 1
ATOM 2344 C CA . TYR B 1 23 ? 22.781 -4.531 -8.367 1 98.62 23 TYR B CA 1
ATOM 2345 C C . TYR B 1 23 ? 23.828 -4.977 -9.383 1 98.62 23 TYR B C 1
ATOM 2347 O O . TYR B 1 23 ? 23.516 -5.168 -10.562 1 98.62 23 TYR B O 1
ATOM 2355 N N . LEU B 1 24 ? 25.047 -5.215 -8.938 1 98.31 24 LEU B N 1
ATOM 2356 C CA . LEU B 1 24 ? 26.156 -5.441 -9.852 1 98.31 24 LEU B CA 1
ATOM 2357 C C . LEU B 1 24 ? 26.375 -6.934 -10.07 1 98.31 24 LEU B C 1
ATOM 2359 O O . LEU B 1 24 ? 26.906 -7.34 -11.109 1 98.31 24 LEU B O 1
ATOM 2363 N N . PHE B 1 25 ? 26.016 -7.812 -9.133 1 98.25 25 PHE B N 1
ATOM 2364 C CA . PHE B 1 25 ? 26.281 -9.242 -9.242 1 98.25 25 PHE B CA 1
ATOM 2365 C C . PHE B 1 25 ? 25 -10.055 -9.062 1 98.25 25 PHE B C 1
ATOM 2367 O O . PHE B 1 25 ? 24.953 -10.984 -8.258 1 98.25 25 PHE B O 1
ATOM 2374 N N . PRO B 1 26 ? 24.047 -9.734 -9.852 1 98.06 26 PRO B N 1
ATOM 2375 C CA . PRO B 1 26 ? 22.75 -10.406 -9.68 1 98.06 26 PRO B CA 1
ATOM 2376 C C . PRO B 1 26 ? 22.812 -11.891 -10.016 1 98.06 26 PRO B C 1
ATOM 2378 O O . PRO B 1 26 ? 22.094 -12.695 -9.414 1 98.06 26 PRO B O 1
ATOM 2381 N N . ALA B 1 27 ? 23.641 -12.328 -10.969 1 97.75 27 ALA B N 1
ATOM 2382 C CA . ALA B 1 27 ? 23.75 -13.727 -11.359 1 97.75 27 ALA B CA 1
ATOM 2383 C C . ALA B 1 27 ? 24.25 -14.586 -10.195 1 97.75 27 ALA B C 1
ATOM 2385 O O . ALA B 1 27 ? 23.703 -15.656 -9.93 1 97.75 27 ALA B O 1
ATOM 2386 N N . GLN B 1 28 ? 25.266 -14.133 -9.531 1 97.62 28 GLN B N 1
ATOM 2387 C CA . GLN B 1 28 ? 25.844 -14.859 -8.398 1 97.62 28 GLN B CA 1
ATOM 2388 C C . GLN B 1 28 ? 24.859 -14.922 -7.234 1 97.62 28 GLN B C 1
ATOM 2390 O O . GLN B 1 28 ? 24.672 -15.977 -6.621 1 97.62 28 GLN B O 1
ATOM 2395 N N . ILE B 1 29 ? 24.219 -13.852 -6.961 1 97.5 29 ILE B N 1
ATOM 2396 C CA . ILE B 1 29 ? 23.281 -13.766 -5.848 1 97.5 29 ILE B CA 1
ATOM 2397 C C . ILE B 1 29 ? 22.047 -14.633 -6.137 1 97.5 29 ILE B C 1
ATOM 2399 O O . ILE B 1 29 ? 21.625 -15.406 -5.281 1 97.5 29 ILE B O 1
ATOM 2403 N N . GLY B 1 30 ? 21.531 -14.445 -7.309 1 97.81 30 GLY B N 1
ATOM 2404 C CA . GLY B 1 30 ? 20.391 -15.258 -7.695 1 97.81 30 GLY B CA 1
ATOM 2405 C C . GLY B 1 30 ? 20.688 -16.75 -7.688 1 97.81 30 GLY B C 1
ATOM 2406 O O . GLY B 1 30 ? 19.875 -17.547 -7.207 1 97.81 30 GLY B O 1
ATOM 2407 N N . GLY B 1 31 ? 21.859 -17.125 -8.305 1 97.25 31 GLY B N 1
ATOM 2408 C CA . GLY B 1 31 ? 22.25 -18.516 -8.305 1 97.25 31 GLY B CA 1
ATOM 2409 C C . GLY B 1 31 ? 22.359 -19.109 -6.906 1 97.25 31 GLY B C 1
ATOM 2410 O O . GLY B 1 31 ? 21.891 -20.219 -6.664 1 97.25 31 GLY B O 1
ATOM 2411 N N . PHE B 1 32 ? 22.875 -18.359 -6.008 1 96.19 32 PHE B N 1
ATOM 2412 C CA . PHE B 1 32 ? 23.016 -18.812 -4.625 1 96.19 32 PHE B CA 1
ATOM 2413 C C . PHE B 1 32 ? 21.641 -18.906 -3.955 1 96.19 32 PHE B C 1
ATOM 2415 O O . PHE B 1 32 ? 21.328 -19.906 -3.301 1 96.19 32 PHE B O 1
ATOM 2422 N N . PHE B 1 33 ? 20.812 -17.938 -4.148 1 97.12 33 PHE B N 1
ATOM 2423 C CA . PHE B 1 33 ? 19.531 -17.812 -3.457 1 97.12 33 PHE B CA 1
ATOM 2424 C C . PHE B 1 33 ? 18.547 -18.875 -3.93 1 97.12 33 PHE B C 1
ATOM 2426 O O . PHE B 1 33 ? 17.812 -19.453 -3.125 1 97.12 33 PHE B O 1
ATOM 2433 N N . PHE B 1 34 ? 18.578 -19.219 -5.176 1 97.94 34 PHE B N 1
ATOM 2434 C CA . PHE B 1 34 ? 17.562 -20.109 -5.723 1 97.94 34 PHE B CA 1
ATOM 2435 C C . PHE B 1 34 ? 18.156 -21.453 -6.082 1 97.94 34 PHE B C 1
ATOM 2437 O O . PHE B 1 34 ? 17.438 -22.375 -6.5 1 97.94 34 PHE B O 1
ATOM 2444 N N . GLN B 1 35 ? 19.438 -21.547 -5.938 1 96.25 35 GLN B N 1
ATOM 2445 C CA . GLN B 1 35 ? 20.141 -22.812 -6.156 1 96.25 35 GLN B CA 1
ATOM 2446 C C . GLN B 1 35 ? 19.875 -23.344 -7.559 1 96.25 35 GLN B C 1
ATOM 2448 O O . GLN B 1 35 ? 19.578 -24.531 -7.723 1 96.25 35 GLN B O 1
ATOM 2453 N N . LYS B 1 36 ? 19.844 -22.5 -8.547 1 95.94 36 LYS B N 1
ATOM 2454 C CA . LYS B 1 36 ? 19.703 -22.812 -9.961 1 95.94 36 LYS B CA 1
ATOM 2455 C C . LYS B 1 36 ? 20.281 -21.703 -10.828 1 95.94 36 LYS B C 1
ATOM 2457 O O . LYS B 1 36 ? 20.625 -20.625 -10.328 1 95.94 36 LYS B O 1
ATOM 2462 N N . GLU B 1 37 ? 20.453 -22.047 -12.078 1 95.69 37 GLU B N 1
ATOM 2463 C CA . GLU B 1 37 ? 20.844 -21 -13.016 1 95.69 37 GLU B CA 1
ATOM 2464 C C . GLU B 1 37 ? 19.703 -20 -13.234 1 95.69 37 GLU B C 1
ATOM 2466 O O . GLU B 1 37 ? 18.594 -20.391 -13.594 1 95.69 37 GLU B O 1
ATOM 2471 N N . THR B 1 38 ? 20 -18.766 -13.008 1 97.69 38 THR B N 1
ATOM 2472 C CA . THR B 1 38 ? 19.016 -17.703 -13.164 1 97.69 38 THR B CA 1
ATOM 2473 C C . THR B 1 38 ? 19.141 -17.031 -14.531 1 97.69 38 THR B C 1
ATOM 2475 O O . THR B 1 38 ? 20.172 -17.172 -15.195 1 97.69 38 THR B O 1
ATOM 2478 N N . ASP B 1 39 ? 18.062 -16.406 -14.977 1 97.88 39 ASP B N 1
ATOM 2479 C CA . ASP B 1 39 ? 18.047 -15.797 -16.297 1 97.88 39 ASP B CA 1
ATOM 2480 C C . ASP B 1 39 ? 18.031 -14.273 -16.219 1 97.88 39 ASP B C 1
ATOM 2482 O O . ASP B 1 39 ? 18.172 -13.711 -15.125 1 97.88 39 ASP B O 1
ATOM 2486 N N . GLY B 1 40 ? 17.953 -13.609 -17.312 1 97.81 40 GLY B N 1
ATOM 2487 C CA . GLY B 1 40 ? 18.047 -12.156 -17.375 1 97.81 40 GLY B CA 1
ATOM 2488 C C . GLY B 1 40 ? 16.922 -11.453 -16.641 1 97.81 40 GLY B C 1
ATOM 2489 O O . GLY B 1 40 ? 17.078 -10.312 -16.219 1 97.81 40 GLY B O 1
ATOM 2490 N N . VAL B 1 41 ? 15.75 -12.094 -16.562 1 98.12 41 VAL B N 1
ATOM 2491 C CA . VAL B 1 41 ? 14.625 -11.5 -15.844 1 98.12 41 VAL B CA 1
ATOM 2492 C C . VAL B 1 41 ? 14.914 -11.477 -14.352 1 98.12 41 VAL B C 1
ATOM 2494 O O . VAL B 1 41 ? 14.664 -10.469 -13.68 1 98.12 41 VAL B O 1
ATOM 2497 N N . HIS B 1 42 ? 15.484 -12.602 -13.844 1 98.56 42 HIS B N 1
ATOM 2498 C CA . HIS B 1 42 ? 15.953 -12.602 -12.461 1 98.56 42 HIS B CA 1
ATOM 2499 C C . HIS B 1 42 ? 16.938 -11.453 -12.219 1 98.56 42 HIS B C 1
ATOM 2501 O O . HIS B 1 42 ? 16.812 -10.742 -11.219 1 98.56 42 HIS B O 1
ATOM 2507 N N . TRP B 1 43 ? 17.844 -11.328 -13.125 1 98.56 43 TRP B N 1
ATOM 2508 C CA . TRP B 1 43 ? 18.906 -10.344 -12.953 1 98.56 43 TRP B CA 1
ATOM 2509 C C . TRP B 1 43 ? 18.344 -8.93 -12.93 1 98.56 43 TRP B C 1
ATOM 2511 O O . TRP B 1 43 ? 18.766 -8.102 -12.117 1 98.56 43 TRP B O 1
ATOM 2521 N N . HIS B 1 44 ? 17.438 -8.672 -13.781 1 98.19 44 HIS B N 1
ATOM 2522 C CA . HIS B 1 44 ? 16.797 -7.363 -13.812 1 98.19 44 HIS B CA 1
ATOM 2523 C C . HIS B 1 44 ? 16.078 -7.07 -12.508 1 98.19 44 HIS B C 1
ATOM 2525 O O . HIS B 1 44 ? 16.219 -5.988 -11.93 1 98.19 44 HIS B O 1
ATOM 2531 N N . LEU B 1 45 ? 15.266 -7.988 -12.039 1 98.62 45 LEU B N 1
ATOM 2532 C CA . LEU B 1 45 ? 14.508 -7.789 -10.805 1 98.62 45 LEU B CA 1
ATOM 2533 C C . LEU B 1 45 ? 15.445 -7.586 -9.617 1 98.62 45 LEU B C 1
ATOM 2535 O O . LEU B 1 45 ? 15.188 -6.742 -8.758 1 98.62 45 LEU B O 1
ATOM 2539 N N . LEU B 1 46 ? 16.5 -8.336 -9.617 1 98.75 46 LEU B N 1
ATOM 2540 C CA . LEU B 1 46 ? 17.5 -8.172 -8.562 1 98.75 46 LEU B CA 1
ATOM 2541 C C . LEU B 1 46 ? 18.156 -6.797 -8.648 1 98.75 46 LEU B C 1
ATOM 2543 O O . LEU B 1 46 ? 18.422 -6.164 -7.629 1 98.75 46 LEU B O 1
ATOM 2547 N N . ARG B 1 47 ? 18.453 -6.328 -9.82 1 98.62 47 ARG B N 1
ATOM 2548 C CA . ARG B 1 47 ? 19.016 -4.992 -9.992 1 98.62 47 ARG B CA 1
ATOM 2549 C C . ARG B 1 47 ? 18.047 -3.922 -9.5 1 98.62 47 ARG B C 1
ATOM 2551 O O . ARG B 1 47 ? 18.469 -2.934 -8.898 1 98.62 47 ARG B O 1
ATOM 2558 N N . CYS B 1 48 ? 16.781 -4.105 -9.789 1 98.5 48 CYS B N 1
ATOM 2559 C CA . CYS B 1 48 ? 15.773 -3.17 -9.297 1 98.5 48 CYS B CA 1
ATOM 2560 C C . CYS B 1 48 ? 15.766 -3.131 -7.773 1 98.5 48 CYS B C 1
ATOM 2562 O O . CYS B 1 48 ? 15.781 -2.055 -7.172 1 98.5 48 CYS B O 1
ATOM 2564 N N . VAL B 1 49 ? 15.766 -4.305 -7.16 1 98.75 49 VAL B N 1
ATOM 2565 C CA . VAL B 1 49 ? 15.773 -4.398 -5.707 1 98.75 49 VAL B CA 1
ATOM 2566 C C . VAL B 1 49 ? 17.047 -3.768 -5.148 1 98.75 49 VAL B C 1
ATOM 2568 O O . VAL B 1 49 ? 17 -2.977 -4.207 1 98.75 49 VAL B O 1
ATOM 2571 N N . GLY B 1 50 ? 18.156 -4.129 -5.758 1 98.69 50 GLY B N 1
ATOM 2572 C CA . GLY B 1 50 ? 19.422 -3.529 -5.348 1 98.69 50 GLY B CA 1
ATOM 2573 C C . GLY B 1 50 ? 19.438 -2.018 -5.473 1 98.69 50 GLY B C 1
ATOM 2574 O O . GLY B 1 50 ? 19.922 -1.317 -4.586 1 98.69 50 GLY B O 1
ATOM 2575 N N . GLY B 1 51 ? 18.922 -1.502 -6.582 1 98.56 51 GLY B N 1
ATOM 2576 C CA . GLY B 1 51 ? 18.812 -0.066 -6.781 1 98.56 51 GLY B CA 1
ATOM 2577 C C . GLY B 1 51 ? 17.938 0.618 -5.746 1 98.56 51 GLY B C 1
ATOM 2578 O O . GLY B 1 51 ? 18.266 1.71 -5.277 1 98.56 51 GLY B O 1
ATOM 2579 N N . GLN B 1 52 ? 16.828 -0.004 -5.398 1 98.56 52 GLN B N 1
ATOM 2580 C CA . GLN B 1 52 ? 15.945 0.538 -4.375 1 98.56 52 GLN B CA 1
ATOM 2581 C C . GLN B 1 52 ? 16.641 0.612 -3.023 1 98.56 52 GLN B C 1
ATOM 2583 O O . GLN B 1 52 ? 16.531 1.617 -2.318 1 98.56 52 GLN B O 1
ATOM 2588 N N . VAL B 1 53 ? 17.375 -0.457 -2.713 1 98.38 53 VAL B N 1
ATOM 2589 C CA . VAL B 1 53 ? 18.094 -0.515 -1.441 1 98.38 53 VAL B CA 1
ATOM 2590 C C . VAL B 1 53 ? 19.203 0.537 -1.421 1 98.38 53 VAL B C 1
ATOM 2592 O O . VAL B 1 53 ? 19.375 1.246 -0.427 1 98.38 53 VAL B O 1
ATOM 2595 N N . ALA B 1 54 ? 19.891 0.688 -2.471 1 97.94 54 ALA B N 1
ATOM 2596 C CA . ALA B 1 54 ? 20.938 1.691 -2.564 1 97.94 54 ALA B CA 1
ATOM 2597 C C . ALA B 1 54 ? 20.375 3.102 -2.449 1 97.94 54 ALA B C 1
ATOM 2599 O O . ALA B 1 54 ? 20.953 3.965 -1.791 1 97.94 54 ALA B O 1
ATOM 2600 N N . ALA B 1 55 ? 19.266 3.322 -3.102 1 97.94 55 ALA B N 1
ATOM 2601 C CA . ALA B 1 55 ? 18.609 4.625 -3.01 1 97.94 55 ALA B CA 1
ATOM 2602 C C . ALA B 1 55 ? 18.234 4.949 -1.567 1 97.94 55 ALA B C 1
ATOM 2604 O O . ALA B 1 55 ? 18.375 6.09 -1.123 1 97.94 55 ALA B O 1
ATOM 2605 N N . SER B 1 56 ? 17.734 3.959 -0.86 1 97.56 56 SER B N 1
ATOM 2606 C CA . SER B 1 56 ? 17.359 4.168 0.533 1 97.56 56 SER B CA 1
ATOM 2607 C C . SER B 1 56 ? 18.578 4.512 1.391 1 97.56 56 SER B C 1
ATOM 2609 O O . SER B 1 56 ? 18.453 5.25 2.371 1 97.56 56 SER B O 1
ATOM 2611 N N . SER B 1 57 ? 19.75 3.953 1.054 1 97.62 57 SER B N 1
ATOM 2612 C CA . SER B 1 57 ? 20.984 4.273 1.766 1 97.62 57 SER B CA 1
ATOM 2613 C C . SER B 1 57 ? 21.359 5.742 1.59 1 97.62 57 SER B C 1
ATOM 2615 O O . SER B 1 57 ? 21.859 6.375 2.521 1 97.62 57 SER B O 1
ATOM 2617 N N . PHE B 1 58 ? 21.172 6.234 0.441 1 96.56 58 PHE B N 1
ATOM 2618 C CA . PHE B 1 58 ? 21.422 7.641 0.155 1 96.56 58 PHE B CA 1
ATOM 2619 C C . PHE B 1 58 ? 20.609 8.539 1.083 1 96.56 58 PHE B C 1
ATOM 2621 O O . PHE B 1 58 ? 21.141 9.477 1.676 1 96.56 58 PHE B O 1
ATOM 2628 N N . VAL B 1 59 ? 19.344 8.227 1.238 1 96 59 VAL B N 1
ATOM 2629 C CA . VAL B 1 59 ? 18.438 9.016 2.066 1 96 59 VAL B CA 1
ATOM 2630 C C . VAL B 1 59 ? 18.875 8.93 3.529 1 96 59 VAL B C 1
ATOM 2632 O O . VAL B 1 59 ? 18.953 9.953 4.219 1 96 59 VAL B O 1
ATOM 2635 N N . SER B 1 60 ? 19.203 7.738 3.961 1 96.19 60 SER B N 1
ATOM 2636 C CA . SER B 1 60 ? 19.625 7.547 5.344 1 96.19 60 SER B CA 1
ATOM 2637 C C . SER B 1 60 ? 20.906 8.336 5.641 1 96.19 60 SER B C 1
ATOM 2639 O O . SER B 1 60 ? 21.016 8.969 6.695 1 96.19 60 SER B O 1
ATOM 2641 N N . TYR B 1 61 ? 21.797 8.312 4.75 1 97.19 61 TYR B N 1
ATOM 2642 C CA . TYR B 1 61 ? 23.047 9.023 4.961 1 97.19 61 TYR B CA 1
ATOM 2643 C C . TYR B 1 61 ? 22.828 10.531 5.016 1 97.19 61 TYR B C 1
ATOM 2645 O O . TYR B 1 61 ? 23.391 11.219 5.863 1 97.19 61 TYR B O 1
ATOM 2653 N N . LYS B 1 62 ? 21.984 11.047 4.133 1 97.06 62 LYS B N 1
ATOM 2654 C CA . LYS B 1 62 ? 21.75 12.484 4.055 1 97.06 62 LYS B CA 1
ATOM 2655 C C . LYS B 1 62 ? 20.984 12.984 5.285 1 97.06 62 LYS B C 1
ATOM 2657 O O . LYS B 1 62 ? 21.156 14.125 5.703 1 97.06 62 LYS B O 1
ATOM 2662 N N . PHE B 1 63 ? 20.219 12.094 5.883 1 96.5 63 PHE B N 1
ATOM 2663 C CA . PHE B 1 63 ? 19.391 12.508 7.012 1 96.5 63 PHE B CA 1
ATOM 2664 C C . PHE B 1 63 ? 20.125 12.305 8.328 1 96.5 63 PHE B C 1
ATOM 2666 O O . PHE B 1 63 ? 19.594 12.617 9.398 1 96.5 63 PHE B O 1
ATOM 2673 N N . ARG B 1 64 ? 21.375 11.891 8.352 1 94.62 64 ARG B N 1
ATOM 2674 C CA . ARG B 1 64 ? 22.109 11.578 9.57 1 94.62 64 ARG B CA 1
ATOM 2675 C C . ARG B 1 64 ? 22.25 12.805 10.461 1 94.62 64 ARG B C 1
ATOM 2677 O O . ARG B 1 64 ? 22.312 12.688 11.68 1 94.62 64 ARG B O 1
ATOM 2684 N N . ASN B 1 65 ? 22.25 14.016 9.922 1 91.44 65 ASN B N 1
ATOM 2685 C CA . ASN B 1 65 ? 22.375 15.25 10.688 1 91.44 65 ASN B CA 1
ATOM 2686 C C . ASN B 1 65 ? 21.141 16.141 10.555 1 91.44 65 ASN B C 1
ATOM 2688 O O . ASN B 1 65 ? 21.234 17.359 10.734 1 91.44 65 ASN B O 1
ATOM 2692 N N . SER B 1 66 ? 20.094 15.539 10.148 1 94.12 66 SER B N 1
ATOM 2693 C CA . SER B 1 66 ? 18.828 16.266 10.016 1 94.12 66 SER B CA 1
ATOM 2694 C C . SER B 1 66 ? 18 16.172 11.289 1 94.12 66 SER B C 1
ATOM 2696 O O . SER B 1 66 ? 18.344 15.422 12.203 1 94.12 66 SER B O 1
ATOM 2698 N N . PRO B 1 67 ? 16.969 17.062 11.375 1 92.19 67 PRO B N 1
ATOM 2699 C CA . PRO B 1 67 ? 16.062 16.953 12.516 1 92.19 67 PRO B CA 1
ATOM 2700 C C . PRO B 1 67 ? 15.453 15.562 12.656 1 92.19 67 PRO B C 1
ATOM 2702 O O . PRO B 1 67 ? 15.344 14.828 11.664 1 92.19 67 PRO B O 1
ATOM 2705 N N . THR B 1 68 ? 15.047 15.242 13.812 1 91.88 68 THR B N 1
ATOM 2706 C CA . THR B 1 68 ? 14.469 13.938 14.148 1 91.88 68 THR B CA 1
ATOM 2707 C C . THR B 1 68 ? 13.266 13.641 13.258 1 91.88 68 THR B C 1
ATOM 2709 O O . THR B 1 68 ? 13.039 12.484 12.883 1 91.88 68 THR B O 1
ATOM 2712 N N . THR B 1 69 ? 12.523 14.617 12.922 1 90.81 69 THR B N 1
ATOM 2713 C CA . THR B 1 69 ? 11.328 14.438 12.109 1 90.81 69 THR B CA 1
ATOM 2714 C C . THR B 1 69 ? 11.672 13.836 10.75 1 90.81 69 THR B C 1
ATOM 2716 O O . THR B 1 69 ? 10.922 13.016 10.219 1 90.81 69 THR B O 1
ATOM 2719 N N . SER B 1 70 ? 12.781 14.219 10.227 1 93.19 70 SER B N 1
ATOM 2720 C CA . SER B 1 70 ? 13.234 13.656 8.961 1 93.19 70 SER B CA 1
ATOM 2721 C C . SER B 1 70 ? 13.914 12.305 9.172 1 93.19 70 SER B C 1
ATOM 2723 O O . SER B 1 70 ? 13.789 11.406 8.336 1 93.19 70 SER B O 1
ATOM 2725 N N . GLN B 1 71 ? 14.547 12.156 10.273 1 94.94 71 GLN B N 1
ATOM 2726 C CA . GLN B 1 71 ? 15.258 10.922 10.562 1 94.94 71 GLN B CA 1
ATOM 2727 C C . GLN B 1 71 ? 14.289 9.75 10.727 1 94.94 71 GLN B C 1
ATOM 2729 O O . GLN B 1 71 ? 14.617 8.617 10.375 1 94.94 71 GLN B O 1
ATOM 2734 N N . THR B 1 72 ? 13.148 10.031 11.203 1 94.5 72 THR B N 1
ATOM 2735 C CA . THR B 1 72 ? 12.188 8.977 11.508 1 94.5 72 THR B CA 1
ATOM 2736 C C . THR B 1 72 ? 11.781 8.234 10.234 1 94.5 72 THR B C 1
ATOM 2738 O O . THR B 1 72 ? 11.516 7.027 10.273 1 94.5 72 THR B O 1
ATOM 2741 N N . VAL B 1 73 ? 11.797 8.898 9.117 1 95.19 73 VAL B N 1
ATOM 2742 C CA . VAL B 1 73 ? 11.398 8.266 7.867 1 95.19 73 VAL B CA 1
ATOM 2743 C C . VAL B 1 73 ? 12.375 7.148 7.516 1 95.19 73 VAL B C 1
ATOM 2745 O O . VAL B 1 73 ? 12 6.152 6.898 1 95.19 73 VAL B O 1
ATOM 2748 N N . CYS B 1 74 ? 13.656 7.312 7.902 1 96.69 74 CYS B N 1
ATOM 2749 C CA . CYS B 1 74 ? 14.656 6.285 7.652 1 96.69 74 CYS B CA 1
ATOM 2750 C C . CYS B 1 74 ? 14.305 4.992 8.375 1 96.69 74 CYS B C 1
ATOM 2752 O O . CYS B 1 74 ? 14.578 3.9 7.867 1 96.69 74 CYS B O 1
ATOM 2754 N N . HIS B 1 75 ? 13.672 5.121 9.508 1 97.25 75 HIS B N 1
ATOM 2755 C CA . HIS B 1 75 ? 13.266 3.945 10.273 1 97.25 75 HIS B CA 1
ATOM 2756 C C . HIS B 1 75 ? 12.039 3.287 9.656 1 97.25 75 HIS B C 1
ATOM 2758 O O . HIS B 1 75 ? 11.961 2.059 9.57 1 97.25 75 HIS B O 1
ATOM 2764 N N . PHE B 1 76 ? 11.133 4.07 9.164 1 97.31 76 PHE B N 1
ATOM 2765 C CA . PHE B 1 76 ? 9.938 3.525 8.531 1 97.31 76 PHE B CA 1
ATOM 2766 C C . PHE B 1 76 ? 10.289 2.777 7.254 1 97.31 76 PHE B C 1
ATOM 2768 O O . PHE B 1 76 ? 9.688 1.748 6.941 1 97.31 76 PHE B O 1
ATOM 2775 N N . THR B 1 77 ? 11.242 3.281 6.5 1 97.44 77 THR B N 1
ATOM 2776 C CA . THR B 1 77 ? 11.617 2.689 5.223 1 97.44 77 THR B CA 1
ATOM 2777 C C . THR B 1 77 ? 12.32 1.35 5.434 1 97.44 77 THR B C 1
ATOM 2779 O O . THR B 1 77 ? 12.539 0.6 4.48 1 97.44 77 THR B O 1
ATOM 2782 N N . ARG B 1 78 ? 12.688 1.102 6.684 1 98.31 78 ARG B N 1
ATOM 2783 C CA . ARG B 1 78 ? 13.211 -0.218 7.023 1 98.31 78 ARG B CA 1
ATOM 2784 C C . ARG B 1 78 ? 12.125 -1.095 7.637 1 98.31 78 ARG B C 1
ATOM 2786 O O . ARG B 1 78 ? 12.055 -2.293 7.359 1 98.31 78 ARG B O 1
ATOM 2793 N N . LEU B 1 79 ? 11.32 -0.509 8.391 1 98.25 79 LEU B N 1
ATOM 2794 C CA . LEU B 1 79 ? 10.297 -1.225 9.148 1 98.25 79 LEU B CA 1
ATOM 2795 C C . LEU B 1 79 ? 9.266 -1.836 8.211 1 98.25 79 LEU B C 1
ATOM 2797 O O . LEU B 1 79 ? 8.961 -3.029 8.305 1 98.25 79 LEU B O 1
ATOM 2801 N N . ILE B 1 80 ? 8.734 -1.095 7.273 1 98.31 80 ILE B N 1
ATOM 2802 C CA . ILE B 1 80 ? 7.629 -1.515 6.418 1 98.31 80 ILE B CA 1
ATOM 2803 C C . ILE B 1 80 ? 8.07 -2.684 5.539 1 98.31 80 ILE B C 1
ATOM 2805 O O . ILE B 1 80 ? 7.426 -3.734 5.523 1 98.31 80 ILE B O 1
ATOM 2809 N N . PRO B 1 81 ? 9.172 -2.576 4.875 1 98.5 81 PRO B N 1
ATOM 2810 C CA . PRO B 1 81 ? 9.586 -3.727 4.07 1 98.5 81 PRO B CA 1
ATOM 2811 C C . PRO B 1 81 ? 9.898 -4.957 4.918 1 98.5 81 PRO B C 1
ATOM 2813 O O . PRO B 1 81 ? 9.688 -6.09 4.473 1 98.5 81 PRO B O 1
ATOM 2816 N N . SER B 1 82 ? 10.438 -4.73 6.117 1 98.75 82 SER B N 1
ATOM 2817 C CA . SER B 1 82 ? 10.727 -5.875 6.977 1 98.75 82 SER B CA 1
ATOM 2818 C C . SER B 1 82 ? 9.461 -6.656 7.305 1 98.75 82 SER B C 1
ATOM 2820 O O . SER B 1 82 ? 9.469 -7.891 7.301 1 98.75 82 SER B O 1
ATOM 2822 N N . VAL B 1 83 ? 8.391 -5.98 7.562 1 98.69 83 VAL B N 1
ATOM 2823 C CA . VAL B 1 83 ? 7.117 -6.633 7.855 1 98.69 83 VAL B CA 1
ATOM 2824 C C . VAL B 1 83 ? 6.641 -7.402 6.625 1 98.69 83 VAL B C 1
ATOM 2826 O O . VAL B 1 83 ? 6.309 -8.586 6.715 1 98.69 83 VAL B O 1
ATOM 2829 N N . LEU B 1 84 ? 6.656 -6.805 5.504 1 98.81 84 LEU B N 1
ATOM 2830 C CA . LEU B 1 84 ? 6.082 -7.395 4.301 1 98.81 84 LEU B CA 1
ATOM 2831 C C . LEU B 1 84 ? 6.973 -8.508 3.764 1 98.81 84 LEU B C 1
ATOM 2833 O O . LEU B 1 84 ? 6.477 -9.523 3.27 1 98.81 84 LEU B O 1
ATOM 2837 N N . ILE B 1 85 ? 8.281 -8.336 3.848 1 98.81 85 ILE B N 1
ATOM 2838 C CA . ILE B 1 85 ? 9.188 -9.383 3.391 1 98.81 85 ILE B CA 1
ATOM 2839 C C . ILE B 1 85 ? 9.078 -10.594 4.316 1 98.81 85 ILE B C 1
ATOM 2841 O O . ILE B 1 85 ? 9.156 -11.742 3.863 1 98.81 85 ILE B O 1
ATOM 2845 N N . LEU B 1 86 ? 8.906 -10.344 5.609 1 98.69 86 LEU B N 1
ATOM 2846 C CA . LEU B 1 86 ? 8.672 -11.461 6.52 1 98.69 86 LEU B CA 1
ATOM 2847 C C . LEU B 1 86 ? 7.426 -12.242 6.109 1 98.69 86 LEU B C 1
ATOM 2849 O O . LEU B 1 86 ? 7.434 -13.477 6.125 1 98.69 86 LEU B O 1
ATOM 2853 N N . MET B 1 87 ? 6.41 -11.531 5.734 1 98.44 87 MET B N 1
ATOM 2854 C CA . MET B 1 87 ? 5.199 -12.203 5.281 1 98.44 87 MET B CA 1
ATOM 2855 C C . MET B 1 87 ? 5.461 -13.008 4.016 1 98.44 87 MET B C 1
ATOM 2857 O O . MET B 1 87 ? 4.945 -14.117 3.859 1 98.44 87 MET B O 1
ATOM 2861 N N . LEU B 1 88 ? 6.254 -12.469 3.15 1 98.5 88 LEU B N 1
ATOM 2862 C CA . LEU B 1 88 ? 6.621 -13.195 1.94 1 98.5 88 LEU B CA 1
ATOM 2863 C C . LEU B 1 88 ? 7.41 -14.461 2.281 1 98.5 88 LEU B C 1
ATOM 2865 O O . LEU B 1 88 ? 7.207 -15.508 1.665 1 98.5 88 LEU B O 1
ATOM 2869 N N . ILE B 1 89 ? 8.273 -14.344 3.229 1 98.25 89 ILE B N 1
ATOM 2870 C CA . ILE B 1 89 ? 9.086 -15.477 3.648 1 98.25 89 ILE B CA 1
ATOM 2871 C C . ILE B 1 89 ? 8.188 -16.578 4.215 1 98.25 89 ILE B C 1
ATOM 2873 O O . ILE B 1 89 ? 8.32 -17.75 3.852 1 98.25 89 ILE B O 1
ATOM 2877 N N . PHE B 1 90 ? 7.277 -16.172 5.082 1 97.44 90 PHE B N 1
ATOM 2878 C CA . PHE B 1 90 ? 6.367 -17.156 5.656 1 97.44 90 PHE B CA 1
ATOM 2879 C C . PHE B 1 90 ? 5.52 -17.812 4.57 1 97.44 90 PHE B C 1
ATOM 2881 O O . PHE B 1 90 ? 5.254 -19.016 4.625 1 97.44 90 PHE B O 1
ATOM 2888 N N . GLN B 1 91 ? 5.145 -17.078 3.629 1 97.38 91 GLN B N 1
ATOM 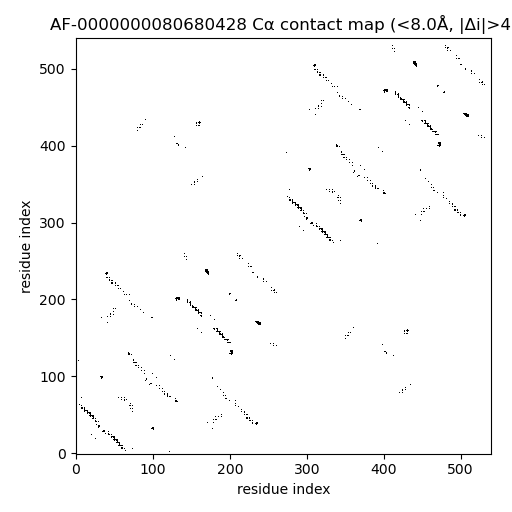2889 C CA . GLN B 1 91 ? 4.34 -17.594 2.531 1 97.38 91 GLN B CA 1
ATOM 2890 C C . GLN B 1 91 ? 5.129 -18.609 1.708 1 97.38 91 GLN B C 1
ATOM 2892 O O . GLN B 1 91 ? 4.613 -19.672 1.363 1 97.38 91 GLN B O 1
ATOM 2897 N N . ILE B 1 92 ? 6.348 -18.281 1.382 1 96.06 92 ILE B N 1
ATOM 2898 C CA . ILE B 1 92 ? 7.137 -19.188 0.551 1 96.06 92 ILE B CA 1
ATOM 2899 C C . ILE B 1 92 ? 7.492 -20.438 1.349 1 96.06 92 ILE B C 1
ATOM 2901 O O . ILE B 1 92 ? 7.562 -21.547 0.794 1 96.06 92 ILE B O 1
ATOM 2905 N N . GLU B 1 93 ? 7.754 -20.312 2.641 1 96.56 93 GLU B N 1
ATOM 2906 C CA . GLU B 1 93 ? 8.031 -21.469 3.486 1 96.56 93 GLU B CA 1
ATOM 2907 C C . GLU B 1 93 ? 6.844 -22.438 3.508 1 96.56 93 GLU B C 1
ATOM 2909 O O . GLU B 1 93 ? 7.027 -23.656 3.617 1 96.56 93 GLU B O 1
ATOM 2914 N N . SER B 1 94 ? 5.73 -21.859 3.365 1 95.25 94 SER B N 1
ATOM 2915 C CA . SER B 1 94 ? 4.504 -22.641 3.424 1 95.25 94 SER B CA 1
ATOM 2916 C C . SER B 1 94 ? 4.164 -23.25 2.062 1 95.25 94 SER B C 1
ATOM 2918 O O . SER B 1 94 ? 3.844 -24.422 1.96 1 95.25 94 SER B O 1
ATOM 2920 N N . GLU B 1 95 ? 4.297 -22.531 0.991 1 95.5 95 GLU B N 1
ATOM 2921 C CA . GLU B 1 95 ? 3.746 -22.922 -0.302 1 95.5 95 GLU B CA 1
ATOM 2922 C C . GLU B 1 95 ? 4.824 -23.5 -1.206 1 95.5 95 GLU B C 1
ATOM 2924 O O . GLU B 1 95 ? 4.539 -24.375 -2.037 1 95.5 95 GLU B O 1
ATOM 2929 N N . THR B 1 96 ? 5.992 -22.938 -1.092 1 96.25 96 THR B N 1
ATOM 2930 C CA . THR B 1 96 ? 7.109 -23.375 -1.927 1 96.25 96 THR B CA 1
ATOM 2931 C C . THR B 1 96 ? 8.391 -23.484 -1.104 1 96.25 96 THR B C 1
ATOM 2933 O O . THR B 1 96 ? 9.367 -22.766 -1.365 1 96.25 96 THR B O 1
ATOM 2936 N N . PRO B 1 97 ? 8.461 -24.453 -0.208 1 95.25 97 PRO B N 1
ATOM 2937 C CA . PRO B 1 97 ? 9.555 -24.531 0.761 1 95.25 97 PRO B CA 1
ATOM 2938 C C . PRO B 1 97 ? 10.906 -24.766 0.102 1 95.25 97 PRO B C 1
ATOM 2940 O O . PRO B 1 97 ? 11.945 -24.438 0.682 1 95.25 97 PRO B O 1
ATOM 2943 N N . ASN B 1 98 ? 10.992 -25.25 -1.171 1 95.81 98 ASN B N 1
ATOM 2944 C CA . ASN B 1 98 ? 12.258 -25.547 -1.826 1 95.81 98 ASN B CA 1
ATOM 2945 C C . ASN B 1 98 ? 12.664 -24.453 -2.797 1 95.81 98 ASN B C 1
ATOM 2947 O O . ASN B 1 98 ? 13.641 -24.578 -3.527 1 95.81 98 ASN B O 1
ATOM 2951 N N . LEU B 1 99 ? 11.938 -23.391 -2.691 1 96.88 99 LEU B N 1
ATOM 2952 C CA . LEU B 1 99 ? 12.164 -22.328 -3.652 1 96.88 99 LEU B CA 1
ATOM 2953 C C . LEU B 1 99 ? 13.5 -21.641 -3.391 1 96.88 99 LEU B C 1
ATOM 2955 O O . LEU B 1 99 ? 14.234 -21.312 -4.332 1 96.88 99 LEU B O 1
ATOM 2959 N N . VAL B 1 100 ? 13.781 -21.328 -2.135 1 97.44 100 VAL B N 1
ATOM 2960 C CA . VAL B 1 100 ? 14.953 -20.547 -1.734 1 97.44 100 VAL B CA 1
ATOM 2961 C C . VAL B 1 100 ? 15.875 -21.422 -0.871 1 97.44 100 VAL B C 1
ATOM 2963 O O . VAL B 1 100 ? 15.398 -22.25 -0.088 1 97.44 100 VAL B O 1
ATOM 2966 N N . ASN B 1 101 ? 17.188 -21.219 -1.036 1 97 101 ASN B N 1
ATOM 2967 C CA . ASN B 1 101 ? 18.156 -21.859 -0.158 1 97 101 ASN B CA 1
ATOM 2968 C C . ASN B 1 101 ? 17.781 -21.688 1.311 1 97 101 ASN B C 1
ATOM 2970 O O . ASN B 1 101 ? 17.594 -20.578 1.794 1 97 101 ASN B O 1
ATOM 2974 N N . PRO B 1 102 ? 17.688 -22.828 2.02 1 95.81 102 PRO B N 1
ATOM 2975 C CA . PRO B 1 102 ? 17.203 -22.766 3.4 1 95.81 102 PRO B CA 1
ATOM 2976 C C . PRO B 1 102 ? 18.078 -21.891 4.293 1 95.81 102 PRO B C 1
ATOM 2978 O O . PRO B 1 102 ? 17.562 -21.203 5.184 1 95.81 102 PRO B O 1
ATOM 2981 N N . LYS B 1 103 ? 19.328 -21.969 4.121 1 96 103 LYS B N 1
ATOM 2982 C CA . LYS B 1 103 ? 20.234 -21.125 4.914 1 96 103 LYS B CA 1
ATOM 2983 C C . LYS B 1 103 ? 20.016 -19.656 4.602 1 96 103 LYS B C 1
ATOM 2985 O O . LYS B 1 103 ? 19.984 -18.812 5.508 1 96 103 LYS B O 1
ATOM 2990 N N . ALA B 1 104 ? 19.938 -19.359 3.342 1 95.94 104 ALA B N 1
ATOM 2991 C CA . ALA B 1 104 ? 19.703 -17.984 2.918 1 95.94 104 ALA B CA 1
ATOM 2992 C C . ALA B 1 104 ? 18.375 -17.453 3.457 1 95.94 104 ALA B C 1
ATOM 2994 O O . ALA B 1 104 ? 18.281 -16.312 3.891 1 95.94 104 ALA B O 1
ATOM 2995 N N . LEU B 1 105 ? 17.406 -18.312 3.395 1 97.12 105 LEU B N 1
ATOM 2996 C CA . LEU B 1 105 ? 16.078 -17.922 3.863 1 97.12 105 LEU B CA 1
ATOM 2997 C C . LEU B 1 105 ? 16.094 -17.656 5.363 1 97.12 105 LEU B C 1
ATOM 2999 O O . LEU B 1 105 ? 15.453 -16.719 5.836 1 97.12 105 LEU B O 1
ATOM 3003 N N . LEU B 1 106 ? 16.781 -18.469 6.117 1 97.06 106 LEU B N 1
ATOM 3004 C CA . LEU B 1 106 ? 16.891 -18.297 7.562 1 97.06 106 LEU B CA 1
ATOM 3005 C C . LEU B 1 106 ? 17.594 -16.984 7.902 1 97.06 106 LEU B C 1
ATOM 3007 O O . LEU B 1 106 ? 17.156 -16.266 8.797 1 97.06 106 LEU B O 1
ATOM 3011 N N . VAL B 1 107 ? 18.609 -16.703 7.227 1 96.94 107 VAL B N 1
ATOM 3012 C CA . VAL B 1 107 ? 19.359 -15.477 7.445 1 96.94 107 VAL B CA 1
ATOM 3013 C C . VAL B 1 107 ? 18.484 -14.266 7.133 1 96.94 107 VAL B C 1
ATOM 3015 O O . VAL B 1 107 ? 18.469 -13.289 7.887 1 96.94 107 VAL B O 1
ATOM 3018 N N . LEU B 1 108 ? 17.828 -14.367 5.996 1 97.38 108 LEU B N 1
ATOM 3019 C CA . LEU B 1 108 ? 16.938 -13.281 5.605 1 97.38 108 LEU B CA 1
ATOM 3020 C C . LEU B 1 108 ? 15.836 -13.078 6.645 1 97.38 108 LEU B C 1
ATOM 3022 O O . LEU B 1 108 ? 15.492 -11.938 6.977 1 97.38 108 LEU B O 1
ATOM 3026 N N . LYS B 1 109 ? 15.289 -14.164 7.145 1 98 109 LYS B N 1
ATOM 3027 C CA . LYS B 1 109 ? 14.25 -14.117 8.172 1 98 109 LYS B CA 1
ATOM 3028 C C . LYS B 1 109 ? 14.758 -13.422 9.438 1 98 109 LYS B C 1
ATOM 3030 O O . LYS B 1 109 ? 14.102 -12.531 9.969 1 98 109 LYS B O 1
ATOM 3035 N N . PHE B 1 110 ? 15.891 -13.75 9.891 1 98.12 110 PHE B N 1
ATOM 3036 C CA . PHE B 1 110 ? 16.484 -13.156 11.086 1 98.12 110 PHE B CA 1
ATOM 3037 C C . PHE B 1 110 ? 16.828 -11.695 10.844 1 98.12 110 PHE B C 1
ATOM 3039 O O . PHE B 1 110 ? 16.703 -10.867 11.742 1 98.12 110 PHE B O 1
ATOM 3046 N N . LEU B 1 111 ? 17.312 -11.43 9.656 1 98 111 LEU B N 1
ATOM 3047 C CA . LEU B 1 111 ? 17.625 -10.047 9.305 1 98 111 LEU B CA 1
ATOM 3048 C C . LEU B 1 111 ? 16.375 -9.172 9.375 1 98 111 LEU B C 1
ATOM 3050 O O . LEU B 1 111 ? 16.422 -8.062 9.898 1 98 111 LEU B O 1
ATOM 3054 N N . MET B 1 112 ? 15.25 -9.68 8.844 1 98.56 112 MET B N 1
ATOM 3055 C CA . MET B 1 112 ? 14.016 -8.914 8.875 1 98.56 112 MET B CA 1
ATOM 3056 C C . MET B 1 112 ? 13.523 -8.727 10.305 1 98.56 112 MET B C 1
ATOM 3058 O O . MET B 1 112 ? 13.109 -7.629 10.688 1 98.56 112 MET B O 1
ATOM 3062 N N . ILE B 1 113 ? 13.617 -9.75 11.117 1 98.62 113 ILE B N 1
ATOM 3063 C CA . ILE B 1 113 ? 13.156 -9.68 12.5 1 98.62 113 ILE B CA 1
ATOM 3064 C C . ILE B 1 113 ? 14.023 -8.711 13.281 1 98.62 113 ILE B C 1
ATOM 3066 O O . ILE B 1 113 ? 13.516 -7.855 14.016 1 98.62 113 ILE B O 1
ATOM 3070 N N . SER B 1 114 ? 15.32 -8.812 13.109 1 98.44 114 SER B N 1
ATOM 3071 C CA . SER B 1 114 ? 16.25 -7.922 13.805 1 98.44 114 SER B CA 1
ATOM 3072 C C . SER B 1 114 ? 16.047 -6.473 13.367 1 98.44 114 SER B C 1
ATOM 3074 O O . SER B 1 114 ? 16.109 -5.562 14.195 1 98.44 114 SER B O 1
ATOM 3076 N N . THR B 1 115 ? 15.859 -6.281 12.086 1 98.19 115 THR B N 1
ATOM 3077 C CA . THR B 1 115 ? 15.617 -4.941 11.562 1 98.19 115 THR B CA 1
ATOM 3078 C C . THR B 1 115 ? 14.32 -4.367 12.133 1 98.19 115 THR B C 1
ATOM 3080 O O . THR B 1 115 ? 14.273 -3.203 12.539 1 98.19 115 THR B O 1
ATOM 3083 N N . LEU B 1 116 ? 13.328 -5.172 12.148 1 98.31 116 LEU B N 1
ATOM 3084 C CA . LEU B 1 116 ? 12.039 -4.754 12.695 1 98.31 116 LEU B CA 1
ATOM 3085 C C . LEU B 1 116 ? 12.188 -4.328 14.156 1 98.31 116 LEU B C 1
ATOM 3087 O O . LEU B 1 116 ? 11.75 -3.236 14.531 1 98.31 116 LEU B O 1
ATOM 3091 N N . LEU B 1 117 ? 12.82 -5.125 14.984 1 98.31 117 LEU B N 1
ATOM 3092 C CA . LEU B 1 117 ? 12.984 -4.848 16.406 1 98.31 117 LEU B CA 1
ATOM 3093 C C . LEU B 1 117 ? 13.82 -3.59 16.609 1 98.31 117 LEU B C 1
ATOM 3095 O O . LEU B 1 117 ? 13.453 -2.717 17.406 1 98.31 117 LEU B O 1
ATOM 3099 N N . THR B 1 118 ? 14.883 -3.496 15.875 1 98.06 118 THR B N 1
ATOM 3100 C CA . THR B 1 118 ? 15.789 -2.359 16 1 98.06 118 THR B CA 1
ATOM 3101 C C . THR B 1 118 ? 15.07 -1.056 15.664 1 98.06 118 THR B C 1
ATOM 3103 O O . THR B 1 118 ? 15.141 -0.085 16.422 1 98.06 118 THR B O 1
ATOM 3106 N N . HIS B 1 119 ? 14.367 -1.065 14.633 1 97.56 119 HIS B N 1
ATOM 3107 C CA . HIS B 1 119 ? 13.789 0.189 14.172 1 97.56 119 HIS B CA 1
ATOM 3108 C C . HIS B 1 119 ? 12.516 0.526 14.945 1 97.56 119 HIS B C 1
ATOM 3110 O O . HIS B 1 119 ? 12.156 1.698 15.078 1 97.56 119 HIS B O 1
ATOM 3116 N N . VAL B 1 120 ? 11.812 -0.463 15.516 1 97.44 120 VAL B N 1
ATOM 3117 C CA . VAL B 1 120 ? 10.727 -0.179 16.453 1 97.44 120 VAL B CA 1
ATOM 3118 C C . VAL B 1 120 ? 11.273 0.502 17.703 1 97.44 120 VAL B C 1
ATOM 3120 O O . VAL B 1 120 ? 10.695 1.474 18.188 1 97.44 120 VAL B O 1
ATOM 3123 N N . ILE B 1 121 ? 12.406 0.049 18.203 1 97.12 121 ILE B N 1
ATOM 3124 C CA . ILE B 1 121 ? 13.031 0.623 19.391 1 97.12 121 ILE B CA 1
ATOM 3125 C C . ILE B 1 121 ? 13.484 2.051 19.094 1 97.12 121 ILE B C 1
ATOM 3127 O O . ILE B 1 121 ? 13.227 2.967 19.875 1 97.12 121 ILE B O 1
ATOM 3131 N N . LEU B 1 122 ? 14.086 2.273 17.953 1 95.94 122 LEU B N 1
ATOM 3132 C CA . LEU B 1 122 ? 14.594 3.594 17.594 1 95.94 122 LEU B CA 1
ATOM 3133 C C . LEU B 1 122 ? 13.445 4.574 17.375 1 95.94 122 LEU B C 1
ATOM 3135 O O . LEU B 1 122 ? 13.531 5.734 17.781 1 95.94 122 LEU B O 1
ATOM 3139 N N . LEU B 1 123 ? 12.375 4.082 16.75 1 95.19 123 LEU B N 1
ATOM 3140 C CA . LEU B 1 123 ? 11.188 4.914 16.562 1 95.19 123 LEU B CA 1
ATOM 3141 C C . LEU B 1 123 ? 10.562 5.281 17.906 1 95.19 123 LEU B C 1
ATOM 3143 O O . LEU B 1 123 ? 10.156 6.426 18.109 1 95.19 123 LEU B O 1
ATOM 3147 N N . SER B 1 124 ? 10.531 4.348 18.766 1 94.44 124 SER B N 1
ATOM 3148 C CA . SER B 1 124 ? 9.961 4.602 20.094 1 94.44 124 SER B CA 1
ATOM 3149 C C . SER B 1 124 ? 10.789 5.617 20.859 1 94.44 124 SER B C 1
ATOM 3151 O O . SER B 1 124 ? 10.242 6.488 21.547 1 94.44 124 SER B O 1
ATOM 3153 N N . LYS B 1 125 ? 12.086 5.582 20.734 1 92.25 125 LYS B N 1
ATOM 3154 C CA . LYS B 1 125 ? 12.969 6.535 21.391 1 92.25 125 LYS B CA 1
ATOM 3155 C C . LYS B 1 125 ? 12.82 7.934 20.797 1 92.25 125 LYS B C 1
ATOM 3157 O O . LYS B 1 125 ? 12.945 8.93 21.516 1 92.25 125 LYS B O 1
ATOM 3162 N N . SER B 1 126 ? 12.547 7.969 19.516 1 90.25 126 SER B N 1
ATOM 3163 C CA . SER B 1 126 ? 12.422 9.25 18.844 1 90.25 126 SER B CA 1
ATOM 3164 C C . SER B 1 126 ? 11.023 9.828 19 1 90.25 126 SER B C 1
ATOM 3166 O O . SER B 1 126 ? 10.773 10.977 18.641 1 90.25 126 SER B O 1
ATOM 3168 N N . GLY B 1 127 ? 10.094 8.992 19.5 1 90.88 127 GLY B N 1
ATOM 3169 C CA . GLY B 1 127 ? 8.742 9.469 19.75 1 90.88 127 GLY B CA 1
ATOM 3170 C C . GLY B 1 127 ? 7.859 9.445 18.516 1 90.88 127 GLY B C 1
ATOM 3171 O O . GLY B 1 127 ? 6.891 10.203 18.438 1 90.88 127 GLY B O 1
ATOM 3172 N N . TRP B 1 128 ? 8.234 8.719 17.438 1 93.19 128 TRP B N 1
ATOM 3173 C CA . TRP B 1 128 ? 7.449 8.555 16.219 1 93.19 128 TRP B CA 1
ATOM 3174 C C . TRP B 1 128 ? 7.109 9.906 15.609 1 93.19 128 TRP B C 1
ATOM 3176 O O . TRP B 1 128 ? 5.98 10.117 15.148 1 93.19 128 TRP B O 1
ATOM 3186 N N . LYS B 1 129 ? 8.016 10.734 15.555 1 91.12 129 LYS B N 1
ATOM 3187 C CA . LYS B 1 129 ? 7.789 12.07 15.023 1 91.12 129 LYS B CA 1
ATOM 3188 C C . LYS B 1 129 ? 7.777 12.062 13.5 1 91.12 129 LYS B C 1
ATOM 3190 O O . LYS B 1 129 ? 8.625 11.438 12.867 1 91.12 129 LYS B O 1
ATOM 3195 N N . THR B 1 130 ? 6.938 12.562 12.703 1 86.56 130 THR B N 1
ATOM 3196 C CA . THR B 1 130 ? 6.812 12.445 11.25 1 86.56 130 THR B CA 1
ATOM 3197 C C . THR B 1 130 ? 6.969 13.812 10.586 1 86.56 130 THR B C 1
ATOM 3199 O O . THR B 1 130 ? 7.449 13.906 9.453 1 86.56 130 THR B O 1
ATOM 3202 N N . GLY B 1 131 ? 6.344 14.891 10.875 1 87.56 131 GLY B N 1
ATOM 3203 C CA . GLY B 1 131 ? 6.312 16.266 10.375 1 87.56 131 GLY B CA 1
ATOM 3204 C C . GLY B 1 131 ? 5.613 17.219 11.312 1 87.56 131 GLY B C 1
ATOM 3205 O O . GLY B 1 131 ? 5.051 16.812 12.328 1 87.56 131 GLY B O 1
ATOM 3206 N N . THR B 1 132 ? 5.789 18.531 10.805 1 89.31 132 THR B N 1
ATOM 3207 C CA . THR B 1 132 ? 5.227 19.531 11.695 1 89.31 132 THR B CA 1
ATOM 3208 C C . THR B 1 132 ? 4.109 20.312 10.992 1 89.31 132 THR B C 1
ATOM 3210 O O . THR B 1 132 ? 2.969 20.312 11.461 1 89.31 132 THR B O 1
ATOM 3213 N N . LYS B 1 133 ? 4.484 20.906 9.891 1 91.5 133 LYS B N 1
ATOM 3214 C CA . LYS B 1 133 ? 3.529 21.766 9.203 1 91.5 133 LYS B CA 1
ATOM 3215 C C . LYS B 1 133 ? 3.652 21.625 7.688 1 91.5 133 LYS B C 1
ATOM 3217 O O . LYS B 1 133 ? 4.758 21.484 7.16 1 91.5 133 LYS B O 1
ATOM 3222 N N . LEU B 1 134 ? 2.484 21.766 7.117 1 91.44 134 LEU B N 1
ATOM 3223 C CA . LEU B 1 134 ? 2.469 21.75 5.66 1 91.44 134 LEU B CA 1
ATOM 3224 C C . LEU B 1 134 ? 3.195 22.969 5.098 1 91.44 134 LEU B C 1
ATOM 3226 O O . LEU B 1 134 ? 3.041 24.078 5.613 1 91.44 134 LEU B O 1
ATOM 3230 N N . ALA B 1 135 ? 3.98 22.75 4.074 1 86.44 135 ALA B N 1
ATOM 3231 C CA . ALA B 1 135 ? 4.562 23.859 3.344 1 86.44 135 ALA B CA 1
ATOM 3232 C C . ALA B 1 135 ? 3.549 24.469 2.377 1 86.44 135 ALA B C 1
ATOM 3234 O O . ALA B 1 135 ? 3.586 24.203 1.176 1 86.44 135 ALA B O 1
ATOM 3235 N N . VAL B 1 136 ? 2.812 25.406 2.764 1 84.56 136 VAL B N 1
ATOM 3236 C CA . VAL B 1 136 ? 1.627 25.891 2.068 1 84.56 136 VAL B CA 1
ATOM 3237 C C . VAL B 1 136 ? 2.041 26.594 0.778 1 84.56 136 VAL B C 1
ATOM 3239 O O . VAL B 1 136 ? 1.314 26.562 -0.218 1 84.56 136 VAL B O 1
ATOM 3242 N N . SER B 1 137 ? 3.172 27.188 0.749 1 83.44 137 SER B N 1
ATOM 3243 C CA . SER B 1 137 ? 3.6 27.984 -0.402 1 83.44 137 SER B CA 1
ATOM 3244 C C . SER B 1 137 ? 4.051 27.078 -1.549 1 83.44 137 SER B C 1
ATOM 3246 O O . SER B 1 137 ? 4.137 27.531 -2.695 1 83.44 137 SER B O 1
ATOM 3248 N N . ASN B 1 138 ? 4.301 25.844 -1.294 1 86.94 138 ASN B N 1
ATOM 3249 C CA . ASN B 1 138 ? 4.793 24.906 -2.297 1 86.94 138 ASN B CA 1
ATOM 3250 C C . ASN B 1 138 ? 3.664 24.062 -2.887 1 86.94 138 ASN B C 1
ATOM 3252 O O . ASN B 1 138 ? 3.709 22.844 -2.84 1 86.94 138 ASN B O 1
ATOM 3256 N N . VAL B 1 139 ? 2.805 24.703 -3.533 1 88.56 139 VAL B N 1
ATOM 3257 C CA . VAL B 1 139 ? 1.579 24.062 -4.004 1 88.56 139 VAL B CA 1
ATOM 3258 C C . VAL B 1 139 ? 1.922 22.953 -5 1 88.56 139 VAL B C 1
ATOM 3260 O O . VAL B 1 139 ? 1.474 21.812 -4.855 1 88.56 139 VAL B O 1
ATOM 3263 N N . PHE B 1 140 ? 2.736 23.266 -5.992 1 91.25 140 PHE B N 1
ATOM 3264 C CA . PHE B 1 140 ? 3.086 22.312 -7.039 1 91.25 140 PHE B CA 1
ATOM 3265 C C . PHE B 1 140 ? 3.908 21.172 -6.469 1 91.25 140 PHE B C 1
ATOM 3267 O O . PHE B 1 140 ? 3.68 20 -6.809 1 91.25 140 PHE B O 1
ATOM 3274 N N . GLY B 1 141 ? 4.844 21.469 -5.629 1 90.75 141 GLY B N 1
ATOM 3275 C CA . GLY B 1 141 ? 5.629 20.438 -4.973 1 90.75 141 GLY B CA 1
ATOM 3276 C C . GLY B 1 141 ? 4.793 19.5 -4.113 1 90.75 141 GLY B C 1
ATOM 3277 O O . GLY B 1 141 ? 4.992 18.281 -4.129 1 90.75 141 GLY B O 1
ATOM 3278 N N . ASN B 1 142 ? 3.877 20.062 -3.436 1 92.44 142 ASN B N 1
ATOM 3279 C CA . ASN B 1 142 ? 2.986 19.266 -2.605 1 92.44 142 ASN B CA 1
ATOM 3280 C C . ASN B 1 142 ? 2.146 18.312 -3.445 1 92.44 142 ASN B C 1
ATOM 3282 O O . ASN B 1 142 ? 1.939 17.156 -3.059 1 92.44 142 ASN B O 1
ATOM 3286 N N . PHE B 1 143 ? 1.71 18.797 -4.582 1 94.62 143 PHE B N 1
ATOM 3287 C CA . PHE B 1 143 ? 0.976 17.953 -5.508 1 94.62 143 PHE B CA 1
ATOM 3288 C C . PHE B 1 143 ? 1.839 16.781 -5.965 1 94.62 143 PHE B C 1
ATOM 3290 O O . PHE B 1 143 ? 1.397 15.625 -5.941 1 94.62 143 PHE B O 1
ATOM 3297 N N . LEU B 1 144 ? 3.029 17.047 -6.285 1 94.88 144 LEU B N 1
ATOM 3298 C CA . LEU B 1 144 ? 3.924 16.016 -6.809 1 94.88 144 LEU B CA 1
ATOM 3299 C C . LEU B 1 144 ? 4.297 15.016 -5.723 1 94.88 144 LEU B C 1
ATOM 3301 O O . LEU B 1 144 ? 4.438 13.82 -5.992 1 94.88 144 LEU B O 1
ATOM 3305 N N . TYR B 1 145 ? 4.465 15.484 -4.441 1 95.56 145 TYR B N 1
ATOM 3306 C CA . TYR B 1 145 ? 4.711 14.562 -3.336 1 95.56 145 TYR B CA 1
ATOM 3307 C C . TYR B 1 145 ? 3.543 13.602 -3.156 1 95.56 145 TYR B C 1
ATOM 3309 O O . TYR B 1 145 ? 3.744 12.398 -2.943 1 95.56 145 TYR B O 1
ATOM 3317 N N . GLN B 1 146 ? 2.395 14.133 -3.27 1 95.69 146 GLN B N 1
ATOM 3318 C CA . GLN B 1 146 ? 1.213 13.289 -3.107 1 95.69 146 GLN B CA 1
ATOM 3319 C C . GLN B 1 146 ? 1.087 12.289 -4.254 1 95.69 146 GLN B C 1
ATOM 3321 O O . GLN B 1 146 ? 0.75 11.125 -4.035 1 95.69 146 GLN B O 1
ATOM 3326 N N . LEU B 1 147 ? 1.349 12.734 -5.445 1 95.81 147 LEU B N 1
ATOM 3327 C CA . LEU B 1 147 ? 1.33 11.844 -6.598 1 95.81 147 LEU B CA 1
ATOM 3328 C C . LEU B 1 147 ? 2.369 10.734 -6.445 1 95.81 147 LEU B C 1
ATOM 3330 O O . LEU B 1 147 ? 2.1 9.578 -6.77 1 95.81 147 LEU B O 1
ATOM 3334 N N . ASP B 1 148 ? 3.523 11.133 -6.012 1 96.88 148 ASP B N 1
ATOM 3335 C CA . ASP B 1 148 ? 4.598 10.164 -5.801 1 96.88 148 ASP B CA 1
ATOM 3336 C C . ASP B 1 148 ? 4.203 9.117 -4.77 1 96.88 148 ASP B C 1
ATOM 3338 O O . ASP B 1 148 ? 4.477 7.926 -4.949 1 96.88 148 ASP B O 1
ATOM 3342 N N . ALA B 1 149 ? 3.57 9.531 -3.686 1 97 149 ALA B N 1
ATOM 3343 C CA . ALA B 1 149 ? 3.125 8.602 -2.65 1 97 149 ALA B CA 1
ATOM 3344 C C . ALA B 1 149 ? 2.064 7.645 -3.191 1 97 149 ALA B C 1
ATOM 3346 O O . ALA B 1 149 ? 2.135 6.434 -2.961 1 97 149 ALA B O 1
ATOM 3347 N N . LEU B 1 150 ? 1.171 8.141 -3.938 1 96.75 150 LEU B N 1
ATOM 3348 C CA . LEU B 1 150 ? 0.108 7.324 -4.52 1 96.75 150 LEU B CA 1
ATOM 3349 C C . LEU B 1 150 ? 0.674 6.328 -5.523 1 96.75 150 LEU B C 1
ATOM 3351 O O . LEU B 1 150 ? 0.301 5.152 -5.52 1 96.75 150 LEU B O 1
ATOM 3355 N N . ALA B 1 151 ? 1.539 6.844 -6.34 1 96.75 151 ALA B N 1
ATOM 3356 C CA . ALA B 1 151 ? 2.176 5.973 -7.324 1 96.75 151 ALA B CA 1
ATOM 3357 C C . ALA B 1 151 ? 2.953 4.848 -6.645 1 96.75 151 ALA B C 1
ATOM 3359 O O . ALA B 1 151 ? 2.908 3.699 -7.086 1 96.75 151 ALA B O 1
ATOM 3360 N N . SER B 1 152 ? 3.652 5.176 -5.582 1 97.69 152 SER B N 1
ATOM 3361 C CA . SER B 1 152 ? 4.445 4.191 -4.852 1 97.69 152 SER B CA 1
ATOM 3362 C C . SER B 1 152 ? 3.568 3.064 -4.316 1 97.69 152 SER B C 1
ATOM 3364 O O . SER B 1 152 ? 3.898 1.887 -4.473 1 97.69 152 SER B O 1
ATOM 3366 N N . ILE B 1 153 ? 2.459 3.412 -3.803 1 97.81 153 ILE B N 1
ATOM 3367 C CA . ILE B 1 153 ? 1.569 2.42 -3.209 1 97.81 153 ILE B CA 1
ATOM 3368 C C . ILE B 1 153 ? 0.912 1.591 -4.309 1 97.81 153 ILE B C 1
ATOM 3370 O O . ILE B 1 153 ? 0.904 0.359 -4.246 1 97.81 153 ILE B O 1
ATOM 3374 N N . CYS B 1 154 ? 0.405 2.225 -5.328 1 97.44 154 CYS B N 1
ATOM 3375 C CA . CYS B 1 154 ? -0.34 1.518 -6.363 1 97.44 154 CYS B CA 1
ATOM 3376 C C . CYS B 1 154 ? 0.584 0.631 -7.191 1 97.44 154 CYS B C 1
ATOM 3378 O O . CYS B 1 154 ? 0.283 -0.541 -7.422 1 97.44 154 CYS B O 1
ATOM 3380 N N . ILE B 1 155 ? 1.708 1.204 -7.586 1 97.56 155 ILE B N 1
ATOM 3381 C CA . ILE B 1 155 ? 2.666 0.434 -8.375 1 97.56 155 ILE B CA 1
ATOM 3382 C C . ILE B 1 155 ? 3.246 -0.691 -7.52 1 97.56 155 ILE B C 1
ATOM 3384 O O . ILE B 1 155 ? 3.346 -1.834 -7.973 1 97.56 155 ILE B O 1
ATOM 3388 N N . GLY B 1 156 ? 3.598 -0.344 -6.297 1 98.5 156 GLY B N 1
ATOM 3389 C CA . GLY B 1 156 ? 4.117 -1.354 -5.387 1 98.5 156 GLY B CA 1
ATOM 3390 C C . GLY B 1 156 ? 3.131 -2.477 -5.117 1 98.5 156 GLY B C 1
ATOM 3391 O O . GLY B 1 156 ? 3.502 -3.652 -5.145 1 98.5 156 GLY B O 1
ATOM 3392 N N . ALA B 1 157 ? 1.88 -2.129 -4.906 1 98.62 157 ALA B N 1
ATOM 3393 C CA . ALA B 1 157 ? 0.851 -3.131 -4.637 1 98.62 157 ALA B CA 1
ATOM 3394 C C . ALA B 1 157 ? 0.646 -4.043 -5.844 1 98.62 157 ALA B C 1
ATOM 3396 O O . ALA B 1 157 ? 0.458 -5.25 -5.691 1 98.62 157 ALA B O 1
ATOM 3397 N N . CYS B 1 158 ? 0.702 -3.502 -6.992 1 98.38 158 CYS B N 1
ATOM 3398 C CA . CYS B 1 158 ? 0.538 -4.309 -8.195 1 98.38 158 CYS B CA 1
ATOM 3399 C C . CYS B 1 158 ? 1.708 -5.27 -8.375 1 98.38 158 CYS B C 1
ATOM 3401 O O . CYS B 1 158 ? 1.511 -6.441 -8.695 1 98.38 158 CYS B O 1
ATOM 3403 N N . TRP B 1 159 ? 2.875 -4.785 -8.133 1 98.62 159 TRP B N 1
ATOM 3404 C CA . TRP B 1 159 ? 4.047 -5.648 -8.242 1 98.62 159 TRP B CA 1
ATOM 3405 C C . TRP B 1 159 ? 4.023 -6.738 -7.172 1 98.62 159 TRP B C 1
ATOM 3407 O O . TRP B 1 159 ? 4.375 -7.887 -7.441 1 98.62 159 TRP B O 1
ATOM 3417 N N . MET B 1 160 ? 3.613 -6.34 -6.016 1 98.75 160 MET B N 1
ATOM 3418 C CA . MET B 1 160 ? 3.545 -7.348 -4.961 1 98.75 160 MET B CA 1
ATOM 3419 C C . MET B 1 160 ? 2.484 -8.398 -5.277 1 98.75 160 MET B C 1
ATOM 3421 O O . MET B 1 160 ? 2.656 -9.57 -4.957 1 98.75 160 MET B O 1
ATOM 3425 N N . THR B 1 161 ? 1.459 -8.016 -5.949 1 98.56 161 THR B N 1
ATOM 3426 C CA . THR B 1 161 ? 0.302 -8.883 -6.129 1 98.56 161 THR B CA 1
ATOM 3427 C C . THR B 1 161 ? 0.486 -9.781 -7.352 1 98.56 161 THR B C 1
ATOM 3429 O O . THR B 1 161 ? 0.246 -10.992 -7.285 1 98.56 161 THR B O 1
ATOM 3432 N N . PHE B 1 162 ? 0.85 -9.258 -8.508 1 97.62 162 PHE B N 1
ATOM 3433 C CA . PHE B 1 162 ? 0.869 -10.086 -9.711 1 97.62 162 PHE B CA 1
ATOM 3434 C C . PHE B 1 162 ? 2.029 -9.703 -10.617 1 97.62 162 PHE B C 1
ATOM 3436 O O . PHE B 1 162 ? 1.823 -9.352 -11.781 1 97.62 162 PHE B O 1
ATOM 3443 N N . PRO B 1 163 ? 3.271 -9.891 -10.133 1 97.81 163 PRO B N 1
ATOM 3444 C CA . PRO B 1 163 ? 4.438 -9.555 -10.953 1 97.81 163 PRO B CA 1
ATOM 3445 C C . PRO B 1 163 ? 4.504 -10.375 -12.242 1 97.81 163 PRO B C 1
ATOM 3447 O O . PRO B 1 163 ? 4.934 -9.867 -13.281 1 97.81 163 PRO B O 1
ATOM 3450 N N . LYS B 1 164 ? 4.078 -11.68 -12.211 1 97.69 164 LYS B N 1
ATOM 3451 C CA . LYS B 1 164 ? 4.113 -12.5 -13.422 1 97.69 164 LYS B CA 1
ATOM 3452 C C . LYS B 1 164 ? 3.213 -11.914 -14.508 1 97.69 164 LYS B C 1
ATOM 3454 O O . LYS B 1 164 ? 3.584 -11.883 -15.68 1 97.69 164 LYS B O 1
ATOM 3459 N N . TRP B 1 165 ? 2.094 -11.43 -14.047 1 97.06 165 TRP B N 1
ATOM 3460 C CA . TRP B 1 165 ? 1.169 -10.836 -15.008 1 97.06 165 TRP B CA 1
ATOM 3461 C C . TRP B 1 165 ? 1.735 -9.539 -15.578 1 97.06 165 TRP B C 1
ATOM 3463 O O . TRP B 1 165 ? 1.608 -9.273 -16.781 1 97.06 165 TRP B O 1
ATOM 3473 N N . LEU B 1 166 ? 2.404 -8.773 -14.789 1 96.81 166 LEU B N 1
ATOM 3474 C CA . LEU B 1 166 ? 2.959 -7.496 -15.234 1 96.81 166 LEU B CA 1
ATOM 3475 C C . LEU B 1 166 ? 4.074 -7.711 -16.25 1 96.81 166 LEU B C 1
ATOM 3477 O O . LEU B 1 166 ? 4.293 -6.871 -17.125 1 96.81 166 LEU B O 1
ATOM 3481 N N . LEU B 1 167 ? 4.707 -8.844 -16.172 1 96.69 167 LEU B N 1
ATOM 3482 C CA . LEU B 1 167 ? 5.898 -9.078 -16.984 1 96.69 167 LEU B CA 1
ATOM 3483 C C . LEU B 1 167 ? 5.562 -9.93 -18.203 1 96.69 167 LEU B C 1
ATOM 3485 O O . LEU B 1 167 ? 6.355 -10 -19.141 1 96.69 167 LEU B O 1
ATOM 3489 N N . HIS B 1 168 ? 4.465 -10.664 -18.25 1 91.94 168 HIS B N 1
ATOM 3490 C CA . HIS B 1 168 ? 4.242 -11.812 -19.109 1 91.94 168 HIS B CA 1
ATOM 3491 C C . HIS B 1 168 ? 4.359 -11.414 -20.578 1 91.94 168 HIS B C 1
ATOM 3493 O O . HIS B 1 168 ? 4.75 -12.234 -21.422 1 91.94 168 HIS B O 1
ATOM 3499 N N . ARG B 1 169 ? 4.098 -10.227 -20.984 1 93 169 ARG B N 1
ATOM 3500 C CA . ARG B 1 169 ? 4.215 -9.836 -22.391 1 93 169 ARG B CA 1
ATOM 3501 C C . ARG B 1 169 ? 5.582 -9.227 -22.672 1 93 169 ARG B C 1
ATOM 3503 O O . ARG B 1 169 ? 5.898 -8.906 -23.828 1 93 169 ARG B O 1
ATOM 3510 N N . GLN B 1 170 ? 6.379 -9.164 -21.656 1 95.81 170 GLN B N 1
ATOM 3511 C CA . GLN B 1 170 ? 7.633 -8.438 -21.812 1 95.81 170 GLN B CA 1
ATOM 3512 C C . GLN B 1 170 ? 8.82 -9.391 -21.844 1 95.81 170 GLN B C 1
ATOM 3514 O O . GLN B 1 170 ? 9.953 -8.977 -22.078 1 95.81 170 GLN B O 1
ATOM 3519 N N . VAL B 1 171 ? 8.578 -10.641 -21.688 1 97.38 171 VAL B N 1
ATOM 3520 C CA . VAL B 1 171 ? 9.695 -11.555 -21.516 1 97.38 171 VAL B CA 1
ATOM 3521 C C . VAL B 1 171 ? 9.531 -12.758 -22.453 1 97.38 171 VAL B C 1
ATOM 3523 O O . VAL B 1 171 ? 8.422 -13.031 -22.922 1 97.38 171 VAL B O 1
ATOM 3526 N N . LEU B 1 172 ? 10.633 -13.516 -22.688 1 97.38 172 LEU B N 1
ATOM 3527 C CA . LEU B 1 172 ? 10.664 -14.664 -23.578 1 97.38 172 LEU B CA 1
ATOM 3528 C C . LEU B 1 172 ? 10.922 -15.953 -22.797 1 97.38 172 LEU B C 1
ATOM 3530 O O . LEU B 1 172 ? 11.203 -17 -23.391 1 97.38 172 LEU B O 1
ATOM 3534 N N . VAL B 1 173 ? 10.891 -15.867 -21.484 1 96.69 173 VAL B N 1
ATOM 3535 C CA . VAL B 1 173 ? 11.094 -17.031 -20.625 1 96.69 173 VAL B CA 1
ATOM 3536 C C . VAL B 1 173 ? 9.828 -17.328 -19.828 1 96.69 173 VAL B C 1
ATOM 3538 O O . VAL B 1 173 ? 8.969 -16.453 -19.672 1 96.69 173 VAL B O 1
ATOM 3541 N N . GLU B 1 174 ? 9.703 -18.578 -19.406 1 96.38 174 GLU B N 1
ATOM 3542 C CA . GLU B 1 174 ? 8.609 -18.922 -18.516 1 96.38 174 GLU B CA 1
ATOM 3543 C C . GLU B 1 174 ? 8.867 -18.406 -17.094 1 96.38 174 GLU B C 1
ATOM 3545 O O . GLU B 1 174 ? 9.898 -18.703 -16.5 1 96.38 174 GLU B O 1
ATOM 3550 N N . LEU B 1 175 ? 7.957 -17.625 -16.641 1 97.69 175 LEU B N 1
ATOM 3551 C CA . LEU B 1 175 ? 8.07 -17.062 -15.297 1 97.69 175 LEU B CA 1
ATOM 3552 C C . LEU B 1 175 ? 7.633 -18.078 -14.242 1 97.69 175 LEU B C 1
ATOM 3554 O O . LEU B 1 175 ? 6.574 -18.703 -14.375 1 97.69 175 LEU B O 1
ATOM 3558 N N . ASP B 1 176 ? 8.492 -18.234 -13.25 1 97 176 ASP B N 1
ATOM 3559 C CA . ASP B 1 176 ? 8.148 -19.156 -12.172 1 97 176 ASP B CA 1
ATOM 3560 C C . ASP B 1 176 ? 8.109 -18.438 -10.828 1 97 176 ASP B C 1
ATOM 3562 O O . ASP B 1 176 ? 8.078 -17.203 -10.773 1 97 176 ASP B O 1
ATOM 3566 N N . GLU B 1 177 ? 8.023 -19.141 -9.75 1 97.38 177 GLU B N 1
ATOM 3567 C CA . GLU B 1 177 ? 7.836 -18.594 -8.414 1 97.38 177 GLU B CA 1
ATOM 3568 C C . GLU B 1 177 ? 9.055 -17.797 -7.969 1 97.38 177 GLU B C 1
ATOM 3570 O O . GLU B 1 177 ? 8.938 -16.906 -7.121 1 97.38 177 GLU B O 1
ATOM 3575 N N . SER B 1 178 ? 10.258 -18.141 -8.5 1 98.19 178 SER B N 1
ATOM 3576 C CA . SER B 1 178 ? 11.438 -17.375 -8.133 1 98.19 178 SER B CA 1
ATOM 3577 C C . SER B 1 178 ? 11.359 -15.953 -8.703 1 98.19 178 SER B C 1
ATOM 3579 O O . SER B 1 178 ? 11.727 -14.992 -8.023 1 98.19 178 SER B O 1
ATOM 3581 N N . HIS B 1 179 ? 10.867 -15.805 -9.969 1 98.44 179 HIS B N 1
ATOM 3582 C CA . HIS B 1 179 ? 10.602 -14.484 -10.531 1 98.44 179 HIS B CA 1
ATOM 3583 C C . HIS B 1 179 ? 9.555 -13.742 -9.711 1 98.44 179 HIS B C 1
ATOM 3585 O O . HIS B 1 179 ? 9.703 -12.547 -9.43 1 98.44 179 HIS B O 1
ATOM 3591 N N . GLU B 1 180 ? 8.562 -14.484 -9.336 1 98.31 180 GLU B N 1
ATOM 3592 C CA . GLU B 1 180 ? 7.461 -13.906 -8.578 1 98.31 180 GLU B CA 1
ATOM 3593 C C . GLU B 1 180 ? 7.945 -13.352 -7.242 1 98.31 180 GLU B C 1
ATOM 3595 O O . GLU B 1 180 ? 7.551 -12.258 -6.84 1 98.31 180 GLU B O 1
ATOM 3600 N N . PHE B 1 181 ? 8.766 -14.109 -6.562 1 98.5 181 PHE B N 1
ATOM 3601 C CA . PHE B 1 181 ? 9.289 -13.68 -5.27 1 98.5 181 PHE B CA 1
ATOM 3602 C C . PHE B 1 181 ? 10.07 -12.375 -5.41 1 98.5 181 PHE B C 1
ATOM 3604 O O . PHE B 1 181 ? 9.859 -11.438 -4.641 1 98.5 181 PHE B O 1
ATOM 3611 N N . LEU B 1 182 ? 10.922 -12.312 -6.387 1 98.75 182 LEU B N 1
ATOM 3612 C CA . LEU B 1 182 ? 11.734 -11.117 -6.586 1 98.75 182 LEU B CA 1
ATOM 3613 C C . LEU B 1 182 ? 10.867 -9.922 -6.957 1 98.75 182 LEU B C 1
ATOM 3615 O O . LEU B 1 182 ? 11.094 -8.805 -6.48 1 98.75 182 LEU B O 1
ATOM 3619 N N . GLY B 1 183 ? 9.891 -10.148 -7.84 1 98.69 183 GLY B N 1
ATOM 3620 C CA . GLY B 1 183 ? 8.945 -9.094 -8.164 1 98.69 183 GLY B CA 1
ATOM 3621 C C . GLY B 1 183 ? 8.18 -8.578 -6.965 1 98.69 183 GLY B C 1
ATOM 3622 O O . GLY B 1 183 ? 7.953 -7.371 -6.836 1 98.69 183 GLY B O 1
ATOM 3623 N N . ARG B 1 184 ? 7.793 -9.461 -6.082 1 98.81 184 ARG B N 1
ATOM 3624 C CA . ARG B 1 184 ? 7.078 -9.07 -4.871 1 98.81 184 ARG B CA 1
ATOM 3625 C C . ARG B 1 184 ? 7.965 -8.25 -3.947 1 98.81 184 ARG B C 1
ATOM 3627 O O . ARG B 1 184 ? 7.512 -7.266 -3.355 1 98.81 184 ARG B O 1
ATOM 3634 N N . VAL B 1 185 ? 9.219 -8.633 -3.865 1 98.81 185 VAL B N 1
ATOM 3635 C CA . VAL B 1 185 ? 10.156 -7.875 -3.035 1 98.81 185 VAL B CA 1
ATOM 3636 C C . VAL B 1 185 ? 10.32 -6.469 -3.598 1 98.81 185 VAL B C 1
ATOM 3638 O O . VAL B 1 185 ? 10.367 -5.492 -2.846 1 98.81 185 VAL B O 1
ATOM 3641 N N . MET B 1 186 ? 10.445 -6.395 -4.906 1 98.75 186 MET B N 1
ATOM 3642 C CA . MET B 1 186 ? 10.492 -5.078 -5.539 1 98.75 186 MET B CA 1
ATOM 3643 C C . MET B 1 186 ? 9.25 -4.266 -5.203 1 98.75 186 MET B C 1
ATOM 3645 O O . MET B 1 186 ? 9.344 -3.08 -4.883 1 98.75 186 MET B O 1
ATOM 3649 N N . GLY B 1 187 ? 8.062 -4.898 -5.285 1 98.75 187 GLY B N 1
ATOM 3650 C CA . GLY B 1 187 ? 6.812 -4.25 -4.93 1 98.75 187 GLY B CA 1
ATOM 3651 C C . GLY B 1 187 ? 6.781 -3.766 -3.492 1 98.75 187 GLY B C 1
ATOM 3652 O O . GLY B 1 187 ? 6.309 -2.662 -3.215 1 98.75 187 GLY B O 1
ATOM 3653 N N . VAL B 1 188 ? 7.293 -4.555 -2.592 1 98.88 188 VAL B N 1
ATOM 3654 C CA . VAL B 1 188 ? 7.367 -4.219 -1.175 1 98.88 188 VAL B CA 1
ATOM 3655 C C . VAL B 1 188 ? 8.148 -2.922 -0.991 1 98.88 188 VAL B C 1
ATOM 3657 O O . VAL B 1 188 ? 7.73 -2.037 -0.24 1 98.88 188 VAL B O 1
ATOM 3660 N N . ASN B 1 189 ? 9.266 -2.848 -1.655 1 98.69 189 ASN B N 1
ATOM 3661 C CA . ASN B 1 189 ? 10.102 -1.664 -1.516 1 98.69 189 ASN B CA 1
ATOM 3662 C C . ASN B 1 189 ? 9.43 -0.426 -2.102 1 98.69 189 ASN B C 1
ATOM 3664 O O . ASN B 1 189 ? 9.602 0.681 -1.585 1 98.69 189 ASN B O 1
ATOM 3668 N N . PHE B 1 190 ? 8.68 -0.604 -3.152 1 98.44 190 PHE B N 1
ATOM 3669 C CA . PHE B 1 190 ? 7.906 0.51 -3.684 1 98.44 190 PHE B CA 1
ATOM 3670 C C . PHE B 1 190 ? 6.84 0.95 -2.688 1 98.44 190 PHE B C 1
ATOM 3672 O O . PHE B 1 190 ? 6.707 2.141 -2.395 1 98.44 190 PHE B O 1
ATOM 3679 N N . ILE B 1 191 ? 6.137 0.045 -2.127 1 98.62 191 ILE B N 1
ATOM 3680 C CA . ILE B 1 191 ? 5.113 0.382 -1.144 1 98.62 191 ILE B CA 1
ATOM 3681 C C . ILE B 1 191 ? 5.738 1.177 0.001 1 98.62 191 ILE B C 1
ATOM 3683 O O . ILE B 1 191 ? 5.223 2.23 0.387 1 98.62 191 ILE B O 1
ATOM 3687 N N . ALA B 1 192 ? 6.867 0.749 0.448 1 98.06 192 ALA B N 1
ATOM 3688 C CA . ALA B 1 192 ? 7.508 1.342 1.62 1 98.06 192 ALA B CA 1
ATOM 3689 C C . ALA B 1 192 ? 7.934 2.781 1.343 1 98.06 192 ALA B C 1
ATOM 3691 O O . ALA B 1 192 ? 7.949 3.615 2.25 1 98.06 192 ALA B O 1
ATOM 3692 N N . SER B 1 193 ? 8.203 3.078 0.139 1 97.5 193 SER B N 1
ATOM 3693 C CA . SER B 1 193 ? 8.789 4.379 -0.177 1 97.5 193 SER B CA 1
ATOM 3694 C C . SER B 1 193 ? 7.734 5.48 -0.143 1 97.5 193 SER B C 1
ATOM 3696 O O . SER B 1 193 ? 8.07 6.668 -0.141 1 97.5 193 SER B O 1
ATOM 3698 N N . TYR B 1 194 ? 6.453 5.141 -0.013 1 97.38 194 TYR B N 1
ATOM 3699 C CA . TYR B 1 194 ? 5.406 6.156 0.023 1 97.38 194 TYR B CA 1
ATOM 3700 C C . TYR B 1 194 ? 5.594 7.094 1.21 1 97.38 194 TYR B C 1
ATOM 3702 O O . TYR B 1 194 ? 5.219 8.266 1.148 1 97.38 194 TYR B O 1
ATOM 3710 N N . ILE B 1 195 ? 6.121 6.512 2.256 1 97.12 195 ILE B N 1
ATOM 3711 C CA . ILE B 1 195 ? 6.164 7.207 3.537 1 97.12 195 ILE B CA 1
ATOM 3712 C C . ILE B 1 195 ? 7.102 8.414 3.441 1 97.12 195 ILE B C 1
ATOM 3714 O O . ILE B 1 195 ? 6.902 9.414 4.129 1 97.12 195 ILE B O 1
ATOM 3718 N N . VAL B 1 196 ? 8.102 8.367 2.57 1 96.88 196 VAL B N 1
ATOM 3719 C CA . VAL B 1 196 ? 9.039 9.477 2.4 1 96.88 196 VAL B CA 1
ATOM 3720 C C . VAL B 1 196 ? 8.312 10.688 1.822 1 96.88 196 VAL B C 1
ATOM 3722 O O . VAL B 1 196 ? 8.375 11.781 2.385 1 96.88 196 VAL B O 1
ATOM 3725 N N . SER B 1 197 ? 7.586 10.445 0.759 1 95.94 197 SER B N 1
ATOM 3726 C CA . SER B 1 197 ? 6.867 11.539 0.107 1 95.94 197 SER B CA 1
ATOM 3727 C C . SER B 1 197 ? 5.738 12.055 0.989 1 95.94 197 SER B C 1
ATOM 3729 O O . SER B 1 197 ? 5.457 13.258 1.004 1 95.94 197 SER B O 1
ATOM 3731 N N . THR B 1 198 ? 5.133 11.211 1.738 1 95.88 198 THR B N 1
ATOM 3732 C CA . THR B 1 198 ? 4.039 11.594 2.627 1 95.88 198 THR B CA 1
ATOM 3733 C C . THR B 1 198 ? 4.539 12.5 3.744 1 95.88 198 THR B C 1
ATOM 3735 O O . THR B 1 198 ? 3.922 13.531 4.039 1 95.88 198 THR B O 1
ATOM 3738 N N . HIS B 1 199 ? 5.621 12.164 4.328 1 95.81 199 HIS B N 1
ATOM 3739 C CA . HIS B 1 199 ? 6.152 12.961 5.426 1 95.81 199 HIS B CA 1
ATOM 3740 C C . HIS B 1 199 ? 6.797 14.242 4.914 1 95.81 199 HIS B C 1
ATOM 3742 O O . HIS B 1 199 ? 6.758 15.273 5.59 1 95.81 199 HIS B O 1
ATOM 3748 N N . ALA B 1 200 ? 7.398 14.219 3.75 1 95.06 200 ALA B N 1
ATOM 3749 C CA . ALA B 1 200 ? 8.094 15.367 3.178 1 95.06 200 ALA B CA 1
ATOM 3750 C C . ALA B 1 200 ? 7.148 16.547 3 1 95.06 200 ALA B C 1
ATOM 3752 O O . ALA B 1 200 ? 7.578 17.703 3.01 1 95.06 200 ALA B O 1
ATOM 3753 N N . LEU B 1 201 ? 5.883 16.25 2.92 1 93.88 201 LEU B N 1
ATOM 3754 C CA . LEU B 1 201 ? 4.867 17.297 2.812 1 93.88 201 LEU B CA 1
ATOM 3755 C C . LEU B 1 201 ? 4.945 18.25 3.996 1 93.88 201 LEU B C 1
ATOM 3757 O O . LEU B 1 201 ? 4.609 19.422 3.867 1 93.88 201 LEU B O 1
ATOM 3761 N N . TYR B 1 202 ? 5.457 17.734 5.078 1 94.62 202 TYR B N 1
ATOM 3762 C CA . TYR B 1 202 ? 5.273 18.469 6.328 1 94.62 202 TYR B CA 1
ATOM 3763 C C . TYR B 1 202 ? 6.617 18.812 6.961 1 94.62 202 TYR B C 1
ATOM 3765 O O . TYR B 1 202 ? 6.68 19.172 8.141 1 94.62 202 TYR B O 1
ATOM 3773 N N . TRP B 1 203 ? 7.688 18.594 6.238 1 93.12 203 TRP B N 1
ATOM 3774 C CA . TRP B 1 203 ? 9 18.969 6.762 1 93.12 203 TRP B CA 1
ATOM 3775 C C . TRP B 1 203 ? 9.234 20.469 6.602 1 93.12 203 TRP B C 1
ATOM 3777 O O . TRP B 1 203 ? 8.867 21.062 5.582 1 93.12 203 TRP B O 1
ATOM 3787 N N . GLU B 1 204 ? 9.883 21.031 7.551 1 86.81 204 GLU B N 1
ATOM 3788 C CA . GLU B 1 204 ? 10.18 22.469 7.527 1 86.81 204 GLU B CA 1
ATOM 3789 C C . GLU B 1 204 ? 11.438 22.75 6.719 1 86.81 204 GLU B C 1
ATOM 3791 O O . GLU B 1 204 ? 11.562 23.812 6.109 1 86.81 204 GLU B O 1
ATOM 3796 N N . SER B 1 205 ? 12.352 21.812 6.723 1 89.69 205 SER B N 1
ATOM 3797 C CA . SER B 1 205 ? 13.641 22 6.066 1 89.69 205 SER B CA 1
ATOM 3798 C C . SER B 1 205 ? 13.539 21.75 4.566 1 89.69 205 SER B C 1
ATOM 3800 O O . SER B 1 205 ? 13.297 20.625 4.137 1 89.69 205 SER B O 1
ATOM 3802 N N . GLU B 1 206 ? 13.812 22.781 3.824 1 89.38 206 GLU B N 1
ATOM 3803 C CA . GLU B 1 206 ? 13.852 22.625 2.373 1 89.38 206 GLU B CA 1
ATOM 3804 C C . GLU B 1 206 ? 14.938 21.641 1.952 1 89.38 206 GLU B C 1
ATOM 3806 O O . GLU B 1 206 ? 14.766 20.891 0.986 1 89.38 206 GLU B O 1
ATOM 3811 N N . LYS B 1 207 ? 15.984 21.719 2.652 1 92.88 207 LYS B N 1
ATOM 3812 C CA . LYS B 1 207 ? 17.078 20.797 2.389 1 92.88 207 LYS B CA 1
ATOM 3813 C C . LYS B 1 207 ? 16.609 19.344 2.498 1 92.88 207 LYS B C 1
ATOM 3815 O O . LYS B 1 207 ? 16.922 18.516 1.646 1 92.88 207 LYS B O 1
ATOM 3820 N N . ASP B 1 208 ? 15.875 19.062 3.529 1 94.44 208 ASP B N 1
ATOM 3821 C CA . ASP B 1 208 ? 15.375 17.703 3.738 1 94.44 208 ASP B CA 1
ATOM 3822 C C . ASP B 1 208 ? 14.359 17.328 2.664 1 94.44 208 ASP B C 1
ATOM 3824 O O . ASP B 1 208 ? 14.344 16.172 2.203 1 94.44 208 ASP B O 1
ATOM 3828 N N . ARG B 1 209 ? 13.531 18.266 2.281 1 93.62 209 ARG B N 1
ATOM 3829 C CA . ARG B 1 209 ? 12.586 18 1.203 1 93.62 209 ARG B CA 1
ATOM 3830 C C . ARG B 1 209 ? 13.312 17.672 -0.096 1 93.62 209 ARG B C 1
ATOM 3832 O O . ARG B 1 209 ? 12.891 16.781 -0.842 1 93.62 209 ARG B O 1
ATOM 3839 N N . ASN B 1 210 ? 14.375 18.391 -0.338 1 94.06 210 ASN B N 1
ATOM 3840 C CA . ASN B 1 210 ? 15.195 18.109 -1.516 1 94.06 210 ASN B CA 1
ATOM 3841 C C . ASN B 1 210 ? 15.781 16.703 -1.471 1 94.06 210 ASN B C 1
ATOM 3843 O O . ASN B 1 210 ? 15.844 16.016 -2.492 1 94.06 210 ASN B O 1
ATOM 3847 N N . VAL B 1 211 ? 16.203 16.297 -0.327 1 96.19 211 VAL B N 1
ATOM 3848 C CA . VAL B 1 211 ? 16.797 14.977 -0.166 1 96.19 211 VAL B CA 1
ATOM 3849 C C . VAL B 1 211 ? 15.766 13.906 -0.51 1 96.19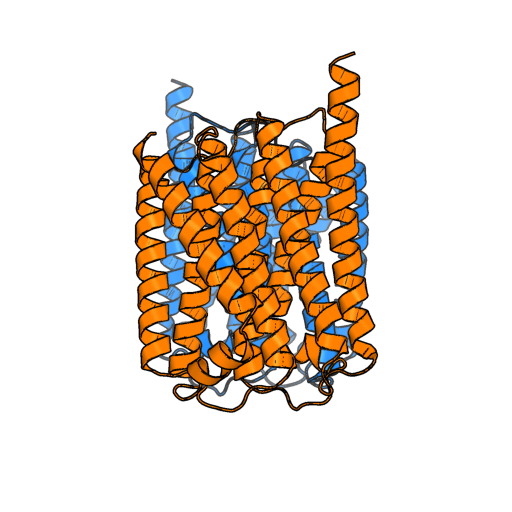 211 VAL B C 1
ATOM 3851 O O . VAL B 1 211 ? 16.094 12.891 -1.118 1 96.19 211 VAL B O 1
ATOM 3854 N N . ALA B 1 212 ? 14.508 14.109 -0.107 1 95.5 212 ALA B N 1
ATOM 3855 C CA . ALA B 1 212 ? 13.438 13.164 -0.434 1 95.5 212 ALA B CA 1
ATOM 3856 C C . ALA B 1 212 ? 13.305 12.992 -1.944 1 95.5 212 ALA B C 1
ATOM 3858 O O . ALA B 1 212 ? 13.203 11.875 -2.441 1 95.5 212 ALA B O 1
ATOM 3859 N N . VAL B 1 213 ? 13.352 14.047 -2.664 1 96.44 213 VAL B N 1
ATOM 3860 C CA . VAL B 1 213 ? 13.219 14 -4.117 1 96.44 213 VAL B CA 1
ATOM 3861 C C . VAL B 1 213 ? 14.469 13.375 -4.73 1 96.44 213 VAL B C 1
ATOM 3863 O O . VAL B 1 213 ? 14.375 12.57 -5.66 1 96.44 213 VAL B O 1
ATOM 3866 N N . ASP B 1 214 ? 15.617 13.766 -4.215 1 97.12 214 ASP B N 1
ATOM 3867 C CA . ASP B 1 214 ? 16.859 13.188 -4.703 1 97.12 214 ASP B CA 1
ATOM 3868 C C . ASP B 1 214 ? 16.859 11.672 -4.551 1 97.12 214 ASP B C 1
ATOM 3870 O O . ASP B 1 214 ? 17.344 10.953 -5.43 1 97.12 214 ASP B O 1
ATOM 3874 N N . GLY B 1 215 ? 16.406 11.234 -3.42 1 97.31 215 GLY B N 1
ATOM 3875 C CA . GLY B 1 215 ? 16.297 9.797 -3.213 1 97.31 215 GLY B CA 1
ATOM 3876 C C . GLY B 1 215 ? 15.469 9.102 -4.273 1 97.31 215 GLY B C 1
ATOM 3877 O O . GLY B 1 215 ? 15.844 8.039 -4.77 1 97.31 215 GLY B O 1
ATOM 3878 N N . ARG B 1 216 ? 14.352 9.711 -4.625 1 97.38 216 ARG B N 1
ATOM 3879 C CA . ARG B 1 216 ? 13.492 9.156 -5.66 1 97.38 216 ARG B CA 1
ATOM 3880 C C . ARG B 1 216 ? 14.188 9.164 -7.016 1 97.38 216 ARG B C 1
ATOM 3882 O O . ARG B 1 216 ? 14.078 8.211 -7.785 1 97.38 216 ARG B O 1
ATOM 3889 N N . VAL B 1 217 ? 14.859 10.227 -7.289 1 96.81 217 VAL B N 1
ATOM 3890 C CA . VAL B 1 217 ? 15.594 10.328 -8.547 1 96.81 217 VAL B CA 1
ATOM 3891 C C . VAL B 1 217 ? 16.641 9.211 -8.633 1 96.81 217 VAL B C 1
ATOM 3893 O O . VAL B 1 217 ? 16.734 8.531 -9.648 1 96.81 217 VAL B O 1
ATOM 3896 N N . VAL B 1 218 ? 17.375 9.039 -7.562 1 97.31 218 VAL B N 1
ATOM 3897 C CA . VAL B 1 218 ? 18.391 8 -7.531 1 97.31 218 VAL B CA 1
ATOM 3898 C C . VAL B 1 218 ? 17.75 6.637 -7.75 1 97.31 218 VAL B C 1
ATOM 3900 O O . VAL B 1 218 ? 18.266 5.816 -8.523 1 97.31 218 VAL B O 1
ATOM 3903 N N . CYS B 1 219 ? 16.688 6.371 -7.098 1 97.81 219 CYS B N 1
ATOM 3904 C CA . CYS B 1 219 ? 15.969 5.109 -7.234 1 97.81 219 CYS B CA 1
ATOM 3905 C C . CYS B 1 219 ? 15.516 4.895 -8.672 1 97.81 219 CYS B C 1
ATOM 3907 O O . CYS B 1 219 ? 15.727 3.82 -9.242 1 97.81 219 CYS B O 1
ATOM 3909 N N . CYS B 1 220 ? 14.938 5.938 -9.25 1 97.25 220 CYS B N 1
ATOM 3910 C CA . CYS B 1 220 ? 14.406 5.84 -10.609 1 97.25 220 CYS B CA 1
ATOM 3911 C C . CYS B 1 220 ? 15.523 5.645 -11.625 1 97.25 220 CYS B C 1
ATOM 3913 O O . CYS B 1 220 ? 15.391 4.848 -12.555 1 97.25 220 CYS B O 1
ATOM 3915 N N . ILE B 1 221 ? 16.594 6.305 -11.43 1 96.62 221 ILE B N 1
ATOM 3916 C CA . ILE B 1 221 ? 17.719 6.184 -12.344 1 96.62 221 ILE B CA 1
ATOM 3917 C C . ILE B 1 221 ? 18.328 4.777 -12.242 1 96.62 221 ILE B C 1
ATOM 3919 O O . ILE B 1 221 ? 18.703 4.184 -13.25 1 96.62 221 ILE B O 1
ATOM 3923 N N . ALA B 1 222 ? 18.438 4.293 -11.055 1 97.62 222 ALA B N 1
ATOM 3924 C CA . ALA B 1 222 ? 18.969 2.939 -10.875 1 97.62 222 ALA B CA 1
ATOM 3925 C C . ALA B 1 222 ? 18.078 1.913 -11.586 1 97.62 222 ALA B C 1
ATOM 3927 O O . ALA B 1 222 ? 18.594 1.02 -12.266 1 97.62 222 ALA B O 1
ATOM 3928 N N . ILE B 1 223 ? 16.797 2.021 -11.414 1 97.75 223 ILE B N 1
ATOM 3929 C CA . ILE B 1 223 ? 15.859 1.074 -12.016 1 97.75 223 ILE B CA 1
ATOM 3930 C C . ILE B 1 223 ? 15.891 1.226 -13.539 1 97.75 223 ILE B C 1
ATOM 3932 O O . ILE B 1 223 ? 15.938 0.231 -14.266 1 97.75 223 ILE B O 1
ATOM 3936 N N . LEU B 1 224 ? 15.883 2.447 -14 1 97.25 224 LEU B N 1
ATOM 3937 C CA . LEU B 1 224 ? 15.953 2.689 -15.438 1 97.25 224 LEU B CA 1
ATOM 3938 C C . LEU B 1 224 ? 17.25 2.15 -16.016 1 97.25 224 LEU B C 1
ATOM 3940 O O . LEU B 1 224 ? 17.266 1.564 -17.094 1 97.25 224 LEU B O 1
ATOM 3944 N N . GLY B 1 225 ? 18.328 2.42 -15.32 1 96.81 225 GLY B N 1
ATOM 3945 C CA . GLY B 1 225 ? 19.594 1.835 -15.734 1 96.81 225 GLY B CA 1
ATOM 3946 C C . GLY B 1 225 ? 19.547 0.322 -15.836 1 96.81 225 GLY B C 1
ATOM 3947 O O . GLY B 1 225 ? 20.094 -0.257 -16.781 1 96.81 225 GLY B O 1
ATOM 3948 N N . GLY B 1 226 ? 18.922 -0.336 -14.852 1 96.75 226 GLY B N 1
ATOM 3949 C CA . GLY B 1 226 ? 18.734 -1.775 -14.922 1 96.75 226 GLY B CA 1
ATOM 3950 C C . GLY B 1 226 ? 17.906 -2.209 -16.109 1 96.75 226 GLY B C 1
ATOM 3951 O O . GLY B 1 226 ? 18.203 -3.225 -16.75 1 96.75 226 GLY B O 1
ATOM 3952 N N . GLN B 1 227 ? 16.859 -1.472 -16.438 1 96.94 227 GLN B N 1
ATOM 3953 C CA . GLN B 1 227 ? 15.984 -1.798 -17.562 1 96.94 227 GLN B CA 1
ATOM 3954 C C . GLN B 1 227 ? 16.734 -1.695 -18.875 1 96.94 227 GLN B C 1
ATOM 3956 O O . GLN B 1 227 ? 16.594 -2.564 -19.75 1 96.94 227 GLN B O 1
ATOM 3961 N N . ILE B 1 228 ? 17.484 -0.649 -19.047 1 95.44 228 ILE B N 1
ATOM 3962 C CA . ILE B 1 228 ? 18.266 -0.464 -20.266 1 95.44 228 ILE B CA 1
ATOM 3963 C C . ILE B 1 228 ? 19.312 -1.565 -20.375 1 95.44 228 ILE B C 1
ATOM 3965 O O . ILE B 1 228 ? 19.484 -2.15 -21.453 1 95.44 228 ILE B O 1
ATOM 3969 N N . TRP B 1 229 ? 19.953 -1.86 -19.281 1 96.19 229 TRP B N 1
ATOM 3970 C CA . TRP B 1 229 ? 20.922 -2.941 -19.234 1 96.19 229 TRP B CA 1
ATOM 3971 C C . TRP B 1 229 ? 20.297 -4.27 -19.625 1 96.19 229 TRP B C 1
ATOM 3973 O O . TRP B 1 229 ? 20.906 -5.078 -20.328 1 96.19 229 TRP B O 1
ATOM 3983 N N . SER B 1 230 ? 19.078 -4.512 -19.297 1 95.31 230 SER B N 1
ATOM 3984 C CA . SER B 1 230 ? 18.391 -5.77 -19.531 1 95.31 230 SER B CA 1
ATOM 3985 C C . SER B 1 230 ? 18.109 -5.984 -21.016 1 95.31 230 SER B C 1
ATOM 3987 O O . SER B 1 230 ? 17.859 -7.109 -21.453 1 95.31 230 SER B O 1
ATOM 3989 N N . GLN B 1 231 ? 18.172 -4.867 -21.812 1 93.69 231 GLN B N 1
ATOM 3990 C CA . GLN B 1 231 ? 17.938 -4.996 -23.25 1 93.69 231 GLN B CA 1
ATOM 3991 C C . GLN B 1 231 ? 19.047 -5.785 -23.922 1 93.69 231 GLN B C 1
ATOM 3993 O O . GLN B 1 231 ? 18.891 -6.254 -25.047 1 93.69 231 GLN B O 1
ATOM 3998 N N . THR B 1 232 ? 20.125 -5.965 -23.203 1 92.88 232 THR B N 1
ATOM 3999 C CA . THR B 1 232 ? 21.25 -6.738 -23.75 1 92.88 232 THR B CA 1
ATOM 4000 C C . THR B 1 232 ? 21.016 -8.234 -23.547 1 92.88 232 THR B C 1
ATOM 4002 O O . THR B 1 232 ? 21.703 -9.062 -24.141 1 92.88 232 THR B O 1
ATOM 4005 N N . TYR B 1 233 ? 20.062 -8.609 -22.656 1 94.38 233 TYR B N 1
ATOM 4006 C CA . TYR B 1 233 ? 19.766 -10.008 -22.391 1 94.38 233 TYR B CA 1
ATOM 4007 C C . TYR B 1 233 ? 18.828 -10.578 -23.453 1 94.38 233 TYR B C 1
ATOM 4009 O O . TYR B 1 233 ? 17.922 -9.883 -23.922 1 94.38 233 TYR B O 1
ATOM 4017 N N . GLN B 1 234 ? 19 -11.812 -23.766 1 95.06 234 GLN B N 1
ATOM 4018 C CA . GLN B 1 234 ? 18.188 -12.469 -24.781 1 95.06 234 GLN B CA 1
ATOM 4019 C C . GLN B 1 234 ? 16.812 -12.844 -24.234 1 95.06 234 GLN B C 1
ATOM 4021 O O . GLN B 1 234 ? 15.938 -13.281 -24.984 1 95.06 234 GLN B O 1
ATOM 4026 N N . HIS B 1 235 ? 16.516 -12.586 -23 1 96 235 HIS B N 1
ATOM 4027 C CA . HIS B 1 235 ? 15.328 -13.07 -22.297 1 96 235 HIS B CA 1
ATOM 4028 C C . HIS B 1 235 ? 14.188 -12.062 -22.406 1 96 235 HIS B C 1
ATOM 4030 O O . HIS B 1 235 ? 13.07 -12.336 -21.938 1 96 235 HIS B O 1
ATOM 4036 N N . TRP B 1 236 ? 14.391 -10.945 -23 1 96 236 TRP B N 1
ATOM 4037 C CA . TRP B 1 236 ? 13.383 -9.883 -23.062 1 96 236 TRP B CA 1
ATOM 4038 C C . TRP B 1 236 ? 12.844 -9.719 -24.484 1 96 236 TRP B C 1
ATOM 4040 O O . TRP B 1 236 ? 13.602 -9.805 -25.453 1 96 236 TRP B O 1
ATOM 4050 N N . SER B 1 237 ? 11.539 -9.43 -24.562 1 95.44 237 SER B N 1
ATOM 4051 C CA . SER B 1 237 ? 10.914 -9.133 -25.844 1 95.44 237 SER B CA 1
ATOM 4052 C C . SER B 1 237 ? 10.945 -7.633 -26.141 1 95.44 237 SER B C 1
ATOM 4054 O O . SER B 1 237 ? 11.359 -6.84 -25.297 1 95.44 237 SER B O 1
ATOM 4056 N N . GLY B 1 238 ? 10.438 -7.242 -27.297 1 93.06 238 GLY B N 1
ATOM 4057 C CA . GLY B 1 238 ? 10.336 -5.836 -27.641 1 93.06 238 GLY B CA 1
ATOM 4058 C C . GLY B 1 238 ? 9.359 -5.074 -26.766 1 93.06 238 GLY B C 1
ATOM 4059 O O . GLY B 1 238 ? 9.461 -3.854 -26.641 1 93.06 238 GLY B O 1
ATOM 4060 N N . ASN B 1 239 ? 8.508 -5.793 -26.141 1 94.06 239 ASN B N 1
ATOM 4061 C CA . ASN B 1 239 ? 7.48 -5.16 -25.328 1 94.06 239 ASN B CA 1
ATOM 4062 C C . ASN B 1 239 ? 8.055 -4.652 -24 1 94.06 239 ASN B C 1
ATOM 4064 O O . ASN B 1 239 ? 7.367 -3.959 -23.25 1 94.06 239 ASN B O 1
ATOM 4068 N N . HIS B 1 240 ? 9.289 -4.988 -23.734 1 94.94 240 HIS B N 1
ATOM 4069 C CA . HIS B 1 240 ? 9.938 -4.457 -22.547 1 94.94 240 HIS B CA 1
ATOM 4070 C C . HIS B 1 240 ? 9.977 -2.934 -22.562 1 94.94 240 HIS B C 1
ATOM 4072 O O . HIS B 1 240 ? 10.008 -2.293 -21.516 1 94.94 240 HIS B O 1
ATOM 4078 N N . TRP B 1 241 ? 9.797 -2.289 -23.703 1 93.75 241 TRP B N 1
ATOM 4079 C CA . TRP B 1 241 ? 9.828 -0.838 -23.859 1 93.75 241 TRP B CA 1
ATOM 4080 C C . TRP B 1 241 ? 8.609 -0.196 -23.219 1 93.75 241 TRP B C 1
ATOM 4082 O O . TRP B 1 241 ? 8.617 0.996 -22.891 1 93.75 241 TRP B O 1
ATOM 4092 N N . VAL B 1 242 ? 7.566 -0.961 -23.016 1 90.5 242 VAL B N 1
ATOM 4093 C CA . VAL B 1 242 ? 6.41 -0.459 -22.266 1 90.5 242 VAL B CA 1
ATOM 4094 C C . VAL B 1 242 ? 6.812 -0.162 -20.828 1 90.5 242 VAL B C 1
ATOM 4096 O O . VAL B 1 242 ? 6.523 0.918 -20.312 1 90.5 242 VAL B O 1
ATOM 4099 N N . GLY B 1 243 ? 7.484 -1.139 -20.234 1 91.56 243 GLY B N 1
ATOM 4100 C CA . GLY B 1 243 ? 7.969 -0.932 -18.891 1 91.56 243 GLY B CA 1
ATOM 4101 C C . GLY B 1 243 ? 8.977 0.197 -18.781 1 91.56 243 GLY B C 1
ATOM 4102 O O . GLY B 1 243 ? 8.938 0.987 -17.828 1 91.56 243 GLY B O 1
ATOM 4103 N N . ILE B 1 244 ? 9.812 0.357 -19.719 1 95.38 244 ILE B N 1
ATOM 4104 C CA . ILE B 1 244 ? 10.828 1.405 -19.75 1 95.38 244 ILE B CA 1
ATOM 4105 C C . ILE B 1 244 ? 10.148 2.771 -19.844 1 95.38 244 ILE B C 1
ATOM 4107 O O . ILE B 1 244 ? 10.523 3.711 -19.141 1 95.38 244 ILE B O 1
ATOM 4111 N N . SER B 1 245 ? 9.148 2.799 -20.625 1 94.06 245 SER B N 1
ATOM 4112 C CA . SER B 1 245 ? 8.438 4.062 -20.797 1 94.06 245 SER B CA 1
ATOM 4113 C C . SER B 1 245 ? 7.738 4.48 -19.516 1 94.06 245 SER B C 1
ATOM 4115 O O . SER B 1 245 ? 7.742 5.66 -19.156 1 94.06 245 SER B O 1
ATOM 4117 N N . LEU B 1 246 ? 7.188 3.553 -18.844 1 89.75 246 LEU B N 1
ATOM 4118 C CA . LEU B 1 246 ? 6.488 3.844 -17.594 1 89.75 246 LEU B CA 1
ATOM 4119 C C . LEU B 1 246 ? 7.453 4.355 -16.531 1 89.75 246 LEU B C 1
ATOM 4121 O O . LEU B 1 246 ? 7.184 5.363 -15.883 1 89.75 246 LEU B O 1
ATOM 4125 N N . PHE B 1 247 ? 8.562 3.727 -16.422 1 93.25 247 PHE B N 1
ATOM 4126 C CA . PHE B 1 247 ? 9.523 4.152 -15.414 1 93.25 247 PHE B CA 1
ATOM 4127 C C . PHE B 1 247 ? 10.211 5.445 -15.836 1 93.25 247 PHE B C 1
ATOM 4129 O O . PHE B 1 247 ? 10.617 6.242 -14.984 1 93.25 247 PHE B O 1
ATOM 4136 N N . SER B 1 248 ? 10.328 5.68 -17.109 1 95.25 248 SER B N 1
ATOM 4137 C CA . SER B 1 248 ? 10.836 6.957 -17.594 1 95.25 248 SER B CA 1
ATOM 4138 C C . SER B 1 248 ? 9.906 8.102 -17.203 1 95.25 248 SER B C 1
ATOM 4140 O O . SER B 1 248 ? 10.375 9.172 -16.812 1 95.25 248 SER B O 1
ATOM 4142 N N . THR B 1 249 ? 8.68 7.844 -17.281 1 94.75 249 THR B N 1
ATOM 4143 C CA . THR B 1 249 ? 7.715 8.867 -16.891 1 94.75 249 THR B CA 1
ATOM 4144 C C . THR B 1 249 ? 7.867 9.219 -15.414 1 94.75 249 THR B C 1
ATOM 4146 O O . THR B 1 249 ? 7.887 10.391 -15.047 1 94.75 249 THR B O 1
ATOM 4149 N N . TRP B 1 250 ? 7.977 8.219 -14.562 1 95.12 250 TRP B N 1
ATOM 4150 C CA . TRP B 1 250 ? 8.188 8.445 -13.141 1 95.12 250 TRP B CA 1
ATOM 4151 C C . TRP B 1 250 ? 9.492 9.203 -12.898 1 95.12 250 TRP B C 1
ATOM 4153 O O . TRP B 1 250 ? 9.547 10.102 -12.055 1 95.12 250 TRP B O 1
ATOM 4163 N N . THR B 1 251 ? 10.523 8.875 -13.656 1 95.88 251 THR B N 1
ATOM 4164 C CA . THR B 1 251 ? 11.82 9.523 -13.539 1 95.88 251 THR B CA 1
ATOM 4165 C C . THR B 1 251 ? 11.727 11 -13.93 1 95.88 251 THR B C 1
ATOM 4167 O O . THR B 1 251 ? 12.234 11.867 -13.211 1 95.88 251 THR B O 1
ATOM 4170 N N . VAL B 1 252 ? 11.062 11.234 -14.984 1 95.5 252 VAL B N 1
ATOM 4171 C CA . VAL B 1 252 ? 10.914 12.602 -15.477 1 95.5 252 VAL B CA 1
ATOM 4172 C C . VAL B 1 252 ? 10.133 13.43 -14.453 1 95.5 252 VAL B C 1
ATOM 4174 O O . VAL B 1 252 ? 10.484 14.578 -14.188 1 95.5 252 VAL B O 1
ATOM 4177 N N . ILE B 1 253 ? 9.133 12.844 -13.891 1 94.31 253 ILE B N 1
ATOM 4178 C CA . ILE B 1 253 ? 8.344 13.547 -12.891 1 94.31 253 ILE B CA 1
ATOM 4179 C C . ILE B 1 253 ? 9.211 13.867 -11.68 1 94.31 253 ILE B C 1
ATOM 4181 O O . ILE B 1 253 ? 9.148 14.977 -11.141 1 94.31 253 ILE B O 1
ATOM 4185 N N . ALA B 1 254 ? 10 12.922 -11.273 1 94.94 254 ALA B N 1
ATOM 4186 C CA . ALA B 1 254 ? 10.898 13.156 -10.148 1 94.94 254 ALA B CA 1
ATOM 4187 C C . ALA B 1 254 ? 11.891 14.273 -10.453 1 94.94 254 ALA B C 1
ATOM 4189 O O . ALA B 1 254 ? 12.156 15.133 -9.609 1 94.94 254 ALA B O 1
ATOM 4190 N N . LEU B 1 255 ? 12.375 14.328 -11.648 1 94.88 255 LEU B N 1
ATOM 4191 C CA . LEU B 1 255 ? 13.328 15.352 -12.062 1 94.88 255 LEU B CA 1
ATOM 4192 C C . LEU B 1 255 ? 12.656 16.719 -12.156 1 94.88 255 LEU B C 1
ATOM 4194 O O . LEU B 1 255 ? 13.242 17.734 -11.789 1 94.88 255 LEU B O 1
ATOM 4198 N N . LEU B 1 256 ? 11.484 16.703 -12.641 1 92.44 256 LEU B N 1
ATOM 4199 C CA . LEU B 1 256 ? 10.711 17.938 -12.695 1 92.44 256 LEU B CA 1
ATOM 4200 C C . LEU B 1 256 ? 10.484 18.5 -11.297 1 92.44 256 LEU B C 1
ATOM 4202 O O . LEU B 1 256 ? 10.594 19.703 -11.078 1 92.44 256 LEU B O 1
ATOM 4206 N N . TYR B 1 257 ? 10.156 17.609 -10.469 1 91.19 257 TYR B N 1
ATOM 4207 C CA . TYR B 1 257 ? 9.953 18.016 -9.078 1 91.19 257 TYR B CA 1
ATOM 4208 C C . TYR B 1 257 ? 11.227 18.625 -8.5 1 91.19 257 TYR B C 1
ATOM 4210 O O . TYR B 1 257 ? 11.18 19.672 -7.844 1 91.19 257 TYR B O 1
ATOM 4218 N N . ARG B 1 258 ? 12.32 18 -8.734 1 92.94 258 ARG B N 1
ATOM 4219 C CA . ARG B 1 258 ? 13.594 18.484 -8.203 1 92.94 258 ARG B CA 1
ATOM 4220 C C . ARG B 1 258 ? 13.953 19.844 -8.797 1 92.94 258 ARG B C 1
ATOM 4222 O O . ARG B 1 258 ? 14.445 20.719 -8.086 1 92.94 258 ARG B O 1
ATOM 4229 N N . SER B 1 259 ? 13.719 20 -10.016 1 91.06 259 SER B N 1
ATOM 4230 C CA . SER B 1 259 ? 13.977 21.281 -10.688 1 91.06 259 SER B CA 1
ATOM 4231 C C . SER B 1 259 ? 13.086 22.391 -10.133 1 91.06 259 SER B C 1
ATOM 4233 O O . SER B 1 259 ? 13.539 23.516 -9.93 1 91.06 259 SER B O 1
ATOM 4235 N N . TYR B 1 260 ? 11.922 22.047 -9.883 1 88.12 260 TYR B N 1
ATOM 4236 C CA . TYR B 1 260 ? 10.984 23.016 -9.305 1 88.12 260 TYR B CA 1
ATOM 4237 C C . TYR B 1 260 ? 11.461 23.5 -7.945 1 88.12 260 TYR B C 1
ATOM 4239 O O . TYR B 1 260 ? 11.414 24.703 -7.656 1 88.12 260 TYR B O 1
ATOM 4247 N N . LEU B 1 261 ? 11.875 22.594 -7.133 1 86.94 261 LEU B N 1
ATOM 4248 C CA . LEU B 1 261 ? 12.352 22.953 -5.801 1 86.94 261 LEU B CA 1
ATOM 4249 C C . LEU B 1 261 ? 13.594 23.828 -5.887 1 86.94 261 LEU B C 1
ATOM 4251 O O . LEU B 1 261 ? 13.797 24.719 -5.051 1 86.94 261 LEU B O 1
ATOM 4255 N N . THR B 1 262 ? 14.43 23.656 -6.844 1 84.44 262 THR B N 1
ATOM 4256 C CA . THR B 1 262 ? 15.648 24.438 -7.02 1 84.44 262 THR B CA 1
ATOM 4257 C C . THR B 1 262 ? 15.336 25.844 -7.504 1 84.44 262 THR B C 1
ATOM 4259 O O . THR B 1 262 ? 15.906 26.812 -7.016 1 84.44 262 THR B O 1
ATOM 4262 N N . TRP B 1 263 ? 14.414 25.922 -8.367 1 83.12 263 TRP B N 1
ATOM 4263 C CA . TRP B 1 263 ? 14.086 27.219 -8.961 1 83.12 263 TRP B CA 1
ATOM 4264 C C . TRP B 1 263 ? 13.32 28.094 -7.973 1 83.12 263 TRP B C 1
ATOM 4266 O O . TRP B 1 263 ? 13.508 29.312 -7.938 1 83.12 263 TRP B O 1
ATOM 4276 N N . ASN B 1 264 ? 12.414 27.594 -7.191 1 76 264 ASN B N 1
ATOM 4277 C CA . ASN B 1 264 ? 11.648 28.375 -6.223 1 76 264 ASN B CA 1
ATOM 4278 C C . ASN B 1 264 ? 12.531 28.891 -5.09 1 76 264 ASN B C 1
ATOM 4280 O O . ASN B 1 264 ? 12.234 29.922 -4.496 1 76 264 ASN B O 1
ATOM 4284 N N . LYS B 1 265 ? 13.516 28.25 -4.645 1 68 265 LYS B N 1
ATOM 4285 C CA . LYS B 1 265 ? 14.484 28.75 -3.666 1 68 265 LYS B CA 1
ATOM 4286 C C . LYS B 1 265 ? 15.203 29.984 -4.18 1 68 265 LYS B C 1
ATOM 4288 O O . LYS B 1 265 ? 15.391 30.953 -3.438 1 68 265 LYS B O 1
ATOM 4293 N N . LYS B 1 266 ? 15.469 30.031 -5.34 1 65.88 266 LYS B N 1
ATOM 4294 C CA . LYS B 1 266 ? 16.188 31.156 -5.922 1 65.88 266 LYS B CA 1
ATOM 4295 C C . LYS B 1 266 ? 15.305 32.406 -5.961 1 65.88 266 LYS B C 1
ATOM 4297 O O . LYS B 1 266 ? 15.773 33.5 -5.66 1 65.88 266 LYS B O 1
ATOM 4302 N N . THR B 1 267 ? 14.172 32.219 -6.195 1 61.09 267 THR B N 1
ATOM 4303 C CA . THR B 1 267 ? 13.281 33.375 -6.289 1 61.09 267 THR B CA 1
ATOM 4304 C C . THR B 1 267 ? 13.008 33.969 -4.91 1 61.09 267 THR B C 1
ATOM 4306 O O . THR B 1 267 ? 12.789 35.156 -4.773 1 61.09 267 THR B O 1
ATOM 4309 N N . ARG B 1 268 ? 12.977 33.219 -3.828 1 59.75 268 ARG B N 1
ATOM 4310 C CA . ARG B 1 268 ? 12.719 33.719 -2.48 1 59.75 268 ARG B CA 1
ATOM 4311 C C . ARG B 1 268 ? 13.953 34.406 -1.902 1 59.75 268 ARG B C 1
ATOM 4313 O O . ARG B 1 268 ? 13.844 35.219 -0.996 1 59.75 268 ARG B O 1
ATOM 4320 N N . ARG B 1 269 ? 15.086 34.062 -2.268 1 59.41 269 ARG B N 1
ATOM 4321 C CA . ARG B 1 269 ? 16.328 34.688 -1.823 1 59.41 269 ARG B CA 1
ATOM 4322 C C . ARG B 1 269 ? 16.562 36.031 -2.535 1 59.41 269 ARG B C 1
ATOM 4324 O O . ARG B 1 269 ? 17.219 36.906 -1.99 1 59.41 269 ARG B O 1
ATOM 4331 N N . ASP B 1 270 ? 16.109 36.281 -3.693 1 47.16 270 ASP B N 1
ATOM 4332 C CA . ASP B 1 270 ? 16.25 37.562 -4.34 1 47.16 270 ASP B CA 1
ATOM 4333 C C . ASP B 1 270 ? 15.156 38.531 -3.875 1 47.16 270 ASP B C 1
ATOM 4335 O O . ASP B 1 270 ? 15.398 39.719 -3.707 1 47.16 270 ASP B O 1
#